Protein AF-A0A418WB69-F1 (afdb_monomer_lite)

InterPro domains:
  IPR002314 Aminoacyl-tRNA synthetase, class II (G/ P/ S/T) [PF00587] (220-395)
  IPR002317 Serine-tRNA ligase, type1 [MF_00176] (1-417)
  IPR002317 Serine-tRNA ligase, type1 [PR00981] (259-271)
  IPR002317 Serine-tRNA ligase, type1 [PR00981] (271-284)
  IPR002317 Serine-tRNA ligase, type1 [PR00981] (311-324)
  IPR002317 Serine-tRNA ligase, type1 [PR00981] (328-344)
  IPR002317 Serine-tRNA ligase, type1 [PR00981] (346-362)
  IPR002317 Serine-tRNA ligase, type1 [TIGR00414] (1-412)
  IPR002828 Survival protein SurE-like phosphatase/nucleotidase [PF01975] (431-615)
  IPR002828 Survival protein SurE-like phosphatase/nucleotidase [TIGR00087] (430-668)
  IPR006195 Aminoacyl-tRNA synthetase, class II [PS50862] (168-405)
  IPR010978 Class I and II aminoacyl-tRNA synthetase, tRNA-binding arm [SSF46589] (1-112)
  IPR015866 Serine-tRNA synthetase, type1, N-terminal [PF02403] (1-107)
  IPR030048 Survival protein SurE [MF_00060] (429-685)
  IPR033729 Serine-tRNA ligase catalytic core domain [cd00770] (118-412)
  IPR036523 SurE-like phosphatase/nucleotidase superfamily [G3DSA:3.40.1210.10] (430-685)
  IPR036523 SurE-like phosphatase/nucleotidase superfamily [SSF64167] (429-681)
  IPR042103 Serine-tRNA synthetase, type1, N-terminal domain superfamily [G3DSA:1.10.287.40] (1-104)
  IPR045864 Cla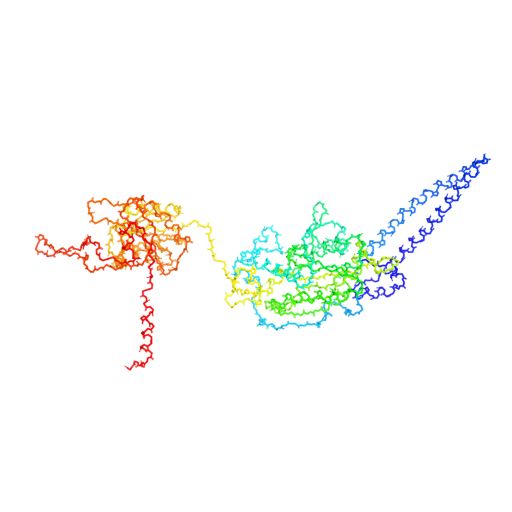ss II Aminoacyl-tRNA synthetase/Biotinyl protein ligase (BPL) and lipoyl protein ligase (LPL) [G3DSA:3.30.930.10] (105-429)
  IPR045864 Class II Aminoacyl-tRNA synthetase/Biotinyl protein ligase (BPL) and lipoyl protein ligase (LPL) [SSF55681] (115-414)

Sequence (686 aa):
MHDLKLIRDDPAAFDARLERRGFAPSADGVIALDQQRRALQTRLQEMQARRNDASREIGQVKSKGGDAATLMEEVAGLKGAIQAGEEEDRKLAGEIEALLATLPNLPDPAVPPGGEEANTEIRRWGTPTKTEGAAHYELGEGLGLMDFEAAARMSGARFVVLKGALARLERALGAFMLDLHTSEFGYTEVAPPVLVRDDAVYGTGQLPKFAEDLFRTTNGFWLVPTAEVPLTNLVREQILDEAQLPLRFTALTPCFRSEAGSAGRDTRGMIRQHQFSKVELVSIATPEQSAAEHERMTNCAEEVLKRLNLPYRVLLLAAGDMGFGATKTYDIEVWLPGQKTYREISSCSNCGDFQARRMQTRARLGNAKGTRPVHTLNGSGLAVGRTLVAVLENYARDDGTIEVPLVLRPYMGGLEVIAPMAETDDKPLRILVTNDDGIHAPGLKILTQIAKALSGDVWVVAPETEQSGASHSLTLTKPLRIRKVGPRRFAVEGTPTDCVMLALETIIKGRKPDLVLSGVNRGANMGEDVTYSGTIAAAMEGTFLGVPSIALSQSMGFDRSQPVQWPCAATHGPAVVRRLLETGWPDDVLINVNFPNCAPEAVSGIRVTHQGRRGAASLSIDERVDARGNAYYWLGYRRNPGPVEPDSDIEAVYAGAISVTALHMNLTHYDTQASLRHAFAQKPVT

Radius of gyration: 42.6 Å; chains: 1; bounding box: 120×57×127 Å

Organism: NCBI:txid2320859

pLDDT: mean 93.32, std 8.18, range [45.69, 98.94]

Structure (mmCIF, N/CA/C/O backbone):
data_AF-A0A418WB69-F1
#
_entry.id   AF-A0A418WB69-F1
#
loop_
_atom_site.group_PDB
_atom_site.id
_atom_site.type_symbol
_atom_site.label_atom_id
_atom_site.label_alt_id
_atom_site.label_comp_id
_atom_site.label_asym_id
_atom_site.label_entity_id
_atom_site.label_seq_id
_atom_site.pdbx_PDB_ins_code
_atom_site.Cartn_x
_atom_site.Cartn_y
_atom_site.Cartn_z
_atom_site.occupancy
_atom_site.B_iso_or_equiv
_atom_site.auth_seq_id
_atom_site.auth_comp_id
_atom_site.auth_asym_id
_atom_site.auth_atom_id
_atom_site.pdbx_PDB_model_num
ATOM 1 N N . MET A 1 1 ? -14.488 -1.652 25.297 1.00 89.56 1 MET A N 1
ATOM 2 C CA . MET A 1 1 ? -14.910 -1.046 26.570 1.00 89.56 1 MET A CA 1
ATOM 3 C C . MET A 1 1 ? -15.117 -2.155 27.576 1.00 89.56 1 MET A C 1
ATOM 5 O O . MET A 1 1 ? -15.516 -3.236 27.167 1.00 89.56 1 MET A O 1
ATOM 9 N N . HIS A 1 2 ? -14.837 -1.903 28.851 1.00 94.31 2 HIS A N 1
ATOM 10 C CA . HIS A 1 2 ? -14.935 -2.909 29.910 1.00 94.31 2 HIS A CA 1
ATOM 11 C C . HIS A 1 2 ? -16.361 -3.116 30.413 1.00 94.31 2 HIS A C 1
ATOM 13 O O . HIS A 1 2 ? -17.204 -2.226 30.326 1.00 94.31 2 HIS A O 1
ATOM 19 N N . ASP A 1 3 ? -16.622 -4.303 30.957 1.00 92.94 3 ASP A N 1
ATOM 20 C CA . ASP A 1 3 ? -17.840 -4.583 31.712 1.00 92.94 3 ASP A CA 1
ATOM 21 C C . ASP A 1 3 ? -17.745 -3.966 33.113 1.00 92.94 3 ASP A C 1
ATOM 23 O O . ASP A 1 3 ? -16.833 -4.298 33.871 1.00 92.94 3 ASP A O 1
ATOM 27 N N . LEU A 1 4 ? -18.708 -3.125 33.497 1.00 93.12 4 LEU A N 1
ATOM 28 C CA . LEU A 1 4 ? -18.773 -2.584 34.860 1.00 93.12 4 LEU A CA 1
ATOM 29 C C . LEU A 1 4 ? -18.858 -3.688 35.914 1.00 93.12 4 LEU A C 1
ATOM 31 O O . LEU A 1 4 ? -18.329 -3.534 37.011 1.00 93.12 4 LEU A O 1
ATOM 35 N N . LYS A 1 5 ? -19.506 -4.816 35.600 1.00 92.81 5 LYS A N 1
ATOM 36 C CA . LYS A 1 5 ? -19.566 -5.947 36.525 1.00 92.81 5 LYS A CA 1
ATOM 37 C C . LYS A 1 5 ? -18.171 -6.508 36.808 1.00 92.81 5 LYS A C 1
ATOM 39 O O . LYS A 1 5 ? -17.871 -6.768 37.963 1.00 92.81 5 LYS A O 1
ATOM 44 N N . LEU A 1 6 ? -17.314 -6.613 35.792 1.00 92.94 6 LEU A N 1
ATOM 45 C CA . LEU A 1 6 ? -15.950 -7.122 35.951 1.00 92.94 6 LEU A CA 1
ATOM 46 C C . LEU A 1 6 ? -15.115 -6.237 36.887 1.00 92.94 6 LEU A C 1
ATOM 48 O O . LEU A 1 6 ? -14.380 -6.760 37.714 1.00 92.94 6 LEU A O 1
ATOM 52 N N . ILE A 1 7 ? -15.277 -4.914 36.800 1.00 95.31 7 ILE A N 1
ATOM 53 C CA . ILE A 1 7 ? -14.566 -3.959 37.666 1.00 95.31 7 ILE A CA 1
ATOM 54 C C . ILE A 1 7 ? -15.082 -4.037 39.111 1.00 95.31 7 ILE A C 1
ATOM 56 O O . ILE A 1 7 ? -14.307 -3.919 40.052 1.00 95.31 7 ILE A O 1
ATOM 60 N N . ARG A 1 8 ? -16.389 -4.251 39.306 1.00 94.25 8 ARG A N 1
ATOM 61 C CA . ARG A 1 8 ? -16.995 -4.342 40.645 1.00 94.25 8 ARG A CA 1
ATOM 62 C C . ARG A 1 8 ? -16.706 -5.653 41.358 1.00 94.25 8 ARG A C 1
ATOM 64 O O . ARG A 1 8 ? -16.551 -5.641 42.574 1.00 94.25 8 ARG A O 1
ATOM 71 N N . ASP A 1 9 ? -16.713 -6.757 40.619 1.00 94.56 9 ASP A N 1
ATOM 72 C CA . ASP A 1 9 ? -16.572 -8.091 41.197 1.00 94.56 9 ASP A CA 1
ATOM 73 C C . ASP A 1 9 ? -15.130 -8.330 41.690 1.00 94.56 9 ASP A C 1
ATOM 75 O O . ASP A 1 9 ? -14.954 -8.977 42.720 1.00 94.56 9 ASP A O 1
ATOM 79 N N . ASP A 1 10 ? -14.114 -7.782 41.004 1.00 95.44 10 ASP A N 1
ATOM 80 C CA . ASP A 1 10 ? -12.704 -7.865 41.422 1.00 95.44 10 ASP A CA 1
ATOM 81 C C . ASP A 1 10 ? -11.866 -6.643 40.957 1.00 95.44 10 ASP A C 1
ATOM 83 O O . ASP A 1 10 ? -11.134 -6.713 39.959 1.00 95.44 10 ASP A O 1
ATOM 87 N N . PRO A 1 11 ? -11.963 -5.494 41.657 1.00 95.94 11 PRO A N 1
ATOM 88 C CA . PRO A 1 11 ? -11.245 -4.272 41.283 1.00 95.94 11 PRO A CA 1
ATOM 89 C C . PRO A 1 11 ? -9.723 -4.416 41.354 1.00 95.94 11 PRO A C 1
ATOM 91 O O . PRO A 1 11 ? -9.014 -3.885 40.501 1.00 95.94 11 PRO A O 1
ATOM 94 N N . ALA A 1 12 ? -9.213 -5.181 42.324 1.00 96.31 12 ALA A N 1
ATOM 95 C CA . ALA A 1 12 ? -7.778 -5.392 42.487 1.00 96.31 12 ALA A CA 1
ATOM 96 C C . ALA A 1 12 ? -7.187 -6.172 41.303 1.00 96.31 12 ALA A C 1
ATOM 98 O O . ALA A 1 12 ? -6.132 -5.806 40.782 1.00 96.31 12 ALA A O 1
ATOM 99 N N . ALA A 1 13 ? -7.877 -7.216 40.826 1.00 95.31 13 ALA A N 1
ATOM 100 C CA . ALA A 1 13 ? -7.441 -7.949 39.640 1.00 95.31 13 ALA A CA 1
ATOM 101 C C . ALA A 1 13 ? -7.545 -7.114 38.353 1.00 95.31 13 ALA A C 1
ATOM 103 O O . ALA A 1 13 ? -6.721 -7.284 37.446 1.00 95.31 13 ALA A O 1
ATOM 104 N N . PHE A 1 14 ? -8.537 -6.221 38.257 1.00 96.56 14 PHE A N 1
ATOM 105 C CA . PHE A 1 14 ? -8.651 -5.279 37.142 1.00 96.56 14 PHE A CA 1
ATOM 106 C C . PHE A 1 14 ? -7.437 -4.346 37.080 1.00 96.56 14 PHE A C 1
ATOM 108 O O . PHE A 1 14 ? -6.758 -4.301 36.050 1.00 96.56 14 PHE A O 1
ATOM 115 N N . ASP A 1 15 ? -7.122 -3.671 38.187 1.00 96.94 15 ASP A N 1
ATOM 116 C CA . ASP A 1 15 ? -6.010 -2.721 38.249 1.00 96.94 15 ASP A CA 1
ATOM 117 C C . ASP A 1 15 ? -4.656 -3.415 38.041 1.00 96.94 15 ASP A C 1
ATOM 119 O O . ASP A 1 15 ? -3.856 -2.950 37.233 1.00 96.94 15 ASP A O 1
ATOM 123 N N . ALA A 1 16 ? -4.433 -4.601 38.619 1.00 95.38 16 ALA A N 1
ATOM 124 C CA . ALA A 1 16 ? -3.197 -5.360 38.400 1.00 95.38 16 ALA A CA 1
ATOM 125 C C . ALA A 1 16 ? -2.965 -5.732 36.918 1.00 95.38 16 ALA A C 1
ATOM 127 O O . ALA A 1 16 ? -1.832 -5.771 36.431 1.00 95.38 16 ALA A O 1
ATOM 128 N N . ARG A 1 17 ? -4.033 -6.016 36.158 1.00 95.25 17 ARG A N 1
ATOM 129 C CA . ARG A 1 17 ? -3.932 -6.275 34.708 1.00 95.25 17 ARG A CA 1
ATOM 130 C C . ARG A 1 17 ? -3.741 -4.994 33.902 1.00 95.25 17 ARG A C 1
ATOM 132 O O . ARG A 1 17 ? -3.085 -5.039 32.862 1.00 95.25 17 ARG A O 1
ATOM 139 N N . LEU A 1 18 ? -4.299 -3.881 34.364 1.00 95.06 18 LEU A N 1
ATOM 140 C CA . LEU A 1 18 ? -4.140 -2.568 33.752 1.00 95.06 18 LEU A CA 1
ATOM 141 C C . LEU A 1 18 ? -2.702 -2.042 33.922 1.00 95.06 18 LEU A C 1
ATOM 143 O O . LEU A 1 18 ? -2.096 -1.576 32.956 1.00 95.06 18 LEU A O 1
ATOM 147 N N . GLU A 1 19 ? -2.108 -2.239 35.098 1.00 95.62 19 GLU A N 1
ATOM 148 C CA . GLU A 1 19 ? -0.710 -1.904 35.396 1.00 95.62 19 GLU A CA 1
ATOM 149 C C . GLU A 1 19 ? 0.282 -2.648 34.497 1.00 95.62 19 GLU A C 1
ATOM 151 O O . GLU A 1 19 ? 1.280 -2.068 34.070 1.00 95.62 19 GLU A O 1
ATOM 156 N N . ARG A 1 20 ? -0.014 -3.895 34.100 1.00 95.19 20 ARG A N 1
ATOM 157 C CA . ARG A 1 20 ? 0.808 -4.631 33.117 1.00 95.19 20 ARG A CA 1
ATOM 158 C C . ARG A 1 20 ? 0.903 -3.921 31.764 1.00 95.19 20 ARG A C 1
ATOM 160 O O . ARG A 1 20 ? 1.879 -4.132 31.054 1.00 95.19 20 ARG A O 1
ATOM 167 N N . ARG A 1 21 ? -0.088 -3.095 31.403 1.00 94.19 21 ARG A N 1
ATOM 168 C CA . ARG A 1 21 ? -0.085 -2.253 30.189 1.00 94.19 21 ARG A CA 1
ATOM 169 C C . ARG A 1 21 ? 0.622 -0.905 30.416 1.00 94.19 21 ARG A C 1
ATOM 171 O O . ARG A 1 21 ? 0.658 -0.094 29.498 1.00 94.19 21 ARG A O 1
ATOM 178 N N . GLY A 1 22 ? 1.118 -0.632 31.626 1.00 92.25 22 GLY A N 1
ATOM 179 C CA . GLY A 1 22 ? 1.715 0.648 32.021 1.00 92.25 22 GLY A CA 1
ATOM 180 C C . GLY A 1 22 ? 0.705 1.732 32.416 1.00 92.25 22 GLY A C 1
ATOM 181 O O . GLY A 1 22 ? 1.043 2.913 32.395 1.00 92.25 22 GLY A O 1
ATOM 182 N N . PHE A 1 23 ? -0.538 1.363 32.741 1.00 92.62 23 PHE A N 1
ATOM 183 C CA . PHE A 1 23 ? -1.595 2.310 33.113 1.00 92.62 23 PHE A CA 1
ATOM 184 C C . PHE A 1 23 ? -1.813 2.328 34.626 1.00 92.62 23 PHE A C 1
ATOM 186 O O . PHE A 1 23 ? -1.721 1.296 35.283 1.00 92.62 23 PHE A O 1
ATOM 193 N N . ALA A 1 24 ? -2.124 3.506 35.167 1.00 93.81 24 ALA A N 1
ATOM 194 C CA . ALA A 1 24 ? -2.416 3.663 36.587 1.00 93.81 24 ALA A CA 1
ATOM 195 C C . ALA A 1 24 ? -3.741 2.972 36.980 1.00 93.81 24 ALA A C 1
ATOM 197 O O . ALA A 1 24 ? -4.675 2.949 36.165 1.00 93.81 24 ALA A O 1
ATOM 198 N N . PRO A 1 25 ? -3.854 2.484 38.232 1.00 94.69 25 PRO A N 1
ATOM 199 C CA . PRO A 1 25 ? -5.109 2.004 38.803 1.00 94.69 25 PRO A CA 1
ATOM 200 C C . PRO A 1 25 ? -6.263 2.975 38.561 1.00 94.69 25 PRO A C 1
ATOM 202 O O . PRO A 1 25 ? -6.114 4.189 38.709 1.00 94.69 25 PRO A O 1
ATOM 205 N N . SER A 1 26 ? -7.409 2.443 38.147 1.00 94.75 26 SER A N 1
ATOM 206 C CA . SER A 1 26 ? -8.579 3.235 37.747 1.00 94.75 26 SER A CA 1
ATOM 207 C C . SER A 1 26 ? -9.900 2.678 38.285 1.00 94.75 26 SER A C 1
ATOM 209 O O . SER A 1 26 ? -10.934 3.337 38.133 1.00 94.75 26 SER A O 1
ATOM 211 N N . ALA A 1 27 ? -9.902 1.497 38.916 1.00 95.50 27 ALA A N 1
ATOM 212 C CA . ALA A 1 27 ? -11.125 0.853 39.386 1.00 95.50 27 ALA A CA 1
ATOM 213 C C . ALA A 1 27 ? -11.899 1.715 40.397 1.00 95.50 27 ALA A C 1
ATOM 215 O O . ALA A 1 27 ? -13.109 1.888 40.241 1.00 95.50 27 ALA A O 1
ATOM 216 N N . ASP A 1 28 ? -11.216 2.315 41.377 1.00 95.25 28 ASP A N 1
ATOM 217 C CA . ASP A 1 28 ? -11.847 3.122 42.434 1.00 95.25 28 ASP A CA 1
ATOM 218 C C . ASP A 1 28 ? -12.662 4.296 41.877 1.00 95.25 28 ASP A C 1
ATOM 220 O O . ASP A 1 28 ? -13.797 4.528 42.297 1.00 95.25 28 ASP A O 1
ATOM 224 N N . GLY A 1 29 ? -12.114 5.010 40.886 1.00 94.00 29 GLY A N 1
ATOM 225 C CA . GLY A 1 29 ? -12.799 6.130 40.239 1.00 94.00 29 GLY A CA 1
ATOM 226 C C . GLY A 1 29 ? -14.066 5.689 39.502 1.00 94.00 29 GLY A C 1
ATOM 227 O O . GLY A 1 29 ? -15.120 6.313 39.642 1.00 94.00 29 GLY A O 1
ATOM 228 N N . VAL A 1 30 ? -13.992 4.570 38.773 1.00 95.44 30 VAL A N 1
ATOM 229 C CA . VAL A 1 30 ? -15.151 3.980 38.081 1.00 95.44 30 VAL A CA 1
ATOM 230 C C . VAL A 1 30 ? -16.210 3.520 39.087 1.00 95.44 30 VAL A C 1
ATOM 232 O O . VAL A 1 30 ? -17.401 3.776 38.902 1.00 95.44 30 VAL A O 1
ATOM 235 N N . ILE A 1 31 ? -15.790 2.857 40.167 1.00 96.00 31 ILE A N 1
ATOM 236 C CA . ILE A 1 31 ? -16.683 2.333 41.205 1.00 96.00 31 ILE A CA 1
ATOM 237 C C . ILE A 1 31 ? -17.386 3.467 41.947 1.00 96.00 31 ILE A C 1
ATOM 239 O O . ILE A 1 31 ? -18.584 3.355 42.206 1.00 96.00 31 ILE A O 1
ATOM 243 N N . ALA A 1 32 ? -16.687 4.558 42.264 1.00 96.19 32 ALA A N 1
ATOM 244 C CA . ALA A 1 32 ? -17.283 5.712 42.928 1.00 96.19 32 ALA A CA 1
ATOM 245 C C . ALA A 1 32 ? -18.429 6.313 42.095 1.00 96.19 32 ALA A C 1
ATOM 247 O O . ALA A 1 32 ? -19.519 6.545 42.626 1.00 96.19 32 ALA A O 1
ATOM 248 N N . LEU A 1 33 ? -18.224 6.493 40.786 1.00 96.44 33 LEU A N 1
ATOM 249 C CA . LEU A 1 33 ? -19.267 6.976 39.876 1.00 96.44 33 LEU A CA 1
ATOM 250 C C . LEU A 1 33 ? -20.428 5.973 39.746 1.00 96.44 33 LEU A C 1
ATOM 252 O O . LEU A 1 33 ? -21.594 6.364 39.832 1.00 96.44 33 LEU A O 1
ATOM 256 N N . ASP A 1 34 ? -20.144 4.672 39.612 1.00 95.69 34 ASP A N 1
ATOM 257 C CA . ASP A 1 34 ? -21.180 3.625 39.571 1.00 95.69 34 ASP A CA 1
ATOM 258 C C . ASP A 1 34 ? -22.011 3.577 40.866 1.00 95.69 34 ASP A C 1
ATOM 260 O O . ASP A 1 34 ? -23.232 3.412 40.817 1.00 95.69 34 ASP A O 1
ATOM 264 N N . GLN A 1 35 ? -21.382 3.750 42.031 1.00 96.00 35 GLN A N 1
ATOM 265 C CA . GLN A 1 35 ? -22.070 3.809 43.323 1.00 96.00 35 GLN A CA 1
ATOM 266 C C . GLN A 1 35 ? -22.989 5.030 43.418 1.00 96.00 35 GLN A C 1
ATOM 268 O O . GLN A 1 35 ? -24.147 4.887 43.821 1.00 96.00 35 GLN A O 1
ATOM 273 N N . GLN A 1 36 ? -22.507 6.211 43.015 1.00 96.38 36 GLN A N 1
ATOM 274 C CA . GLN A 1 36 ? -23.321 7.430 42.969 1.00 96.38 36 GLN A CA 1
ATOM 275 C C . GLN A 1 36 ? -24.536 7.243 42.060 1.00 96.38 36 GLN A C 1
ATOM 277 O O . GLN A 1 36 ? -25.666 7.525 42.470 1.00 96.38 36 GLN A O 1
ATOM 282 N N . ARG A 1 37 ? -24.316 6.687 40.864 1.00 96.81 37 ARG A N 1
ATOM 283 C CA . ARG A 1 37 ? -25.374 6.422 39.891 1.00 96.81 37 ARG A CA 1
ATOM 284 C C . ARG A 1 37 ? -26.403 5.429 40.422 1.00 96.81 37 ARG A C 1
ATOM 286 O O . ARG A 1 37 ? -27.595 5.711 40.382 1.00 96.81 37 ARG A O 1
ATOM 293 N N . ARG A 1 38 ? -25.978 4.297 40.991 1.00 95.81 38 ARG A N 1
ATOM 294 C CA . ARG A 1 38 ? -26.906 3.317 41.585 1.00 95.81 38 ARG A CA 1
ATOM 295 C C . ARG A 1 38 ? -27.711 3.906 42.739 1.00 95.81 38 ARG A C 1
ATOM 297 O O . ARG A 1 38 ? -28.915 3.688 42.808 1.00 95.81 38 ARG A O 1
ATOM 304 N N . ALA A 1 39 ? -27.079 4.688 43.615 1.00 96.56 39 ALA A N 1
ATOM 305 C CA . ALA A 1 39 ? -27.777 5.358 44.710 1.00 96.56 39 ALA A CA 1
ATOM 306 C C . ALA A 1 39 ? -28.811 6.381 44.207 1.00 96.56 39 ALA A C 1
ATOM 308 O O . ALA A 1 39 ? -29.845 6.578 44.848 1.00 96.56 39 ALA A O 1
ATOM 309 N N . LEU A 1 40 ? -28.540 7.052 43.084 1.00 97.00 40 LEU A N 1
ATOM 310 C CA . LEU A 1 40 ? -29.493 7.937 42.416 1.00 97.00 40 LEU A CA 1
ATOM 311 C C . LEU A 1 40 ? -30.642 7.149 41.773 1.00 97.00 40 LEU A C 1
ATOM 313 O O . LEU A 1 40 ? -31.798 7.528 41.939 1.00 97.00 40 LEU A O 1
ATOM 317 N N . GLN A 1 41 ? -30.351 6.030 41.108 1.00 96.81 41 GLN A N 1
ATOM 318 C CA . GLN A 1 41 ? -31.363 5.155 40.508 1.00 96.81 41 GLN A CA 1
ATOM 319 C C . GLN A 1 41 ? -32.329 4.583 41.549 1.00 96.81 41 GLN A C 1
ATOM 321 O O . GLN A 1 41 ? -33.536 4.581 41.312 1.00 96.81 41 GLN A O 1
ATOM 326 N N . THR A 1 42 ? -31.835 4.171 42.720 1.00 97.25 42 THR A N 1
ATOM 327 C CA . THR A 1 42 ? -32.695 3.749 43.838 1.00 97.25 42 THR A CA 1
ATOM 328 C C . THR A 1 42 ? -33.616 4.886 44.283 1.00 97.25 42 THR A C 1
ATOM 330 O O . THR A 1 42 ? -34.827 4.698 44.360 1.00 97.25 42 THR A O 1
ATOM 333 N N . ARG A 1 43 ? -33.074 6.097 44.480 1.00 95.62 43 ARG A N 1
ATOM 334 C CA . ARG A 1 43 ? -33.869 7.285 44.841 1.00 95.62 43 ARG A CA 1
ATOM 335 C C . ARG A 1 43 ? -34.912 7.636 43.776 1.00 95.62 43 ARG A C 1
ATOM 337 O O . ARG A 1 43 ? -36.037 7.991 44.113 1.00 95.62 43 ARG A O 1
ATOM 344 N N . LEU A 1 44 ? -34.572 7.520 42.492 1.00 96.81 44 LEU A N 1
ATOM 345 C CA . LEU A 1 44 ? -35.512 7.717 41.385 1.00 96.81 44 LEU A CA 1
ATOM 346 C C . LEU A 1 44 ? -36.659 6.705 41.427 1.00 96.81 44 LEU A C 1
ATOM 348 O O . LEU A 1 44 ? -37.814 7.102 41.279 1.00 96.81 44 LEU A O 1
ATOM 352 N N . GLN A 1 45 ? -36.365 5.426 41.674 1.00 96.00 45 GLN A N 1
ATOM 353 C CA . GLN A 1 45 ? -37.388 4.386 41.816 1.00 96.00 45 GLN A CA 1
ATOM 354 C C . GLN A 1 45 ? -38.312 4.658 43.011 1.00 96.00 45 GLN A C 1
ATOM 356 O O . GLN A 1 45 ? -39.531 4.557 42.873 1.00 96.00 45 GLN A O 1
ATOM 361 N N . GLU A 1 46 ? -37.759 5.067 44.156 1.00 96.19 46 GLU A N 1
ATOM 362 C CA . GLU A 1 46 ? -38.530 5.457 45.345 1.00 96.19 46 GLU A CA 1
ATOM 363 C C . GLU A 1 46 ? -39.438 6.666 45.066 1.00 96.19 46 GLU A C 1
ATOM 365 O O . GLU A 1 46 ? -40.632 6.632 45.370 1.00 96.19 46 GLU A O 1
ATOM 370 N N . MET A 1 47 ? -38.913 7.712 44.416 1.00 95.94 47 MET A N 1
ATOM 371 C CA . MET A 1 47 ? -39.695 8.891 44.029 1.00 95.94 47 MET A CA 1
ATOM 372 C C . MET A 1 47 ? -40.795 8.549 43.016 1.00 95.94 47 MET A C 1
ATOM 374 O O . MET A 1 47 ? -41.915 9.049 43.129 1.00 95.94 47 MET A O 1
ATOM 378 N N . GLN A 1 48 ? -40.514 7.683 42.037 1.00 95.19 48 GLN A N 1
ATOM 379 C CA . GLN A 1 48 ? -41.504 7.213 41.064 1.00 95.19 48 GLN A CA 1
ATOM 380 C C . GLN A 1 48 ? -42.612 6.399 41.740 1.00 95.19 48 GLN A C 1
ATOM 382 O O . GLN A 1 48 ? -43.790 6.608 41.431 1.00 95.19 48 GLN A O 1
ATOM 387 N N . ALA A 1 49 ? -42.257 5.517 42.678 1.00 96.06 49 ALA A N 1
ATOM 388 C CA . ALA A 1 49 ? -43.216 4.768 43.481 1.00 96.06 49 ALA A CA 1
ATOM 389 C C . ALA A 1 49 ? -44.100 5.719 44.303 1.00 96.06 49 ALA A C 1
ATOM 391 O O . ALA A 1 49 ? -45.323 5.682 44.160 1.00 96.06 49 ALA A O 1
ATOM 392 N N . ARG A 1 50 ? -43.503 6.662 45.049 1.00 95.56 50 ARG A N 1
ATOM 393 C CA . ARG A 1 50 ? -44.256 7.638 45.853 1.00 95.56 50 ARG A CA 1
ATOM 394 C C . ARG A 1 50 ? -45.161 8.522 45.001 1.00 95.56 50 ARG A C 1
ATOM 396 O O . ARG A 1 50 ? -46.310 8.747 45.367 1.00 95.56 50 ARG A O 1
ATOM 403 N N . ARG A 1 51 ? -44.694 8.979 43.836 1.00 95.44 51 ARG A N 1
ATOM 404 C CA . ARG A 1 51 ? -45.510 9.757 42.891 1.00 95.44 51 ARG A CA 1
ATOM 405 C C . ARG A 1 51 ? -46.737 8.964 42.440 1.00 95.44 51 ARG A C 1
ATOM 407 O O . ARG A 1 51 ? -47.830 9.526 42.364 1.00 95.44 51 ARG A O 1
ATOM 414 N N . ASN A 1 52 ? -46.569 7.680 42.120 1.00 94.25 52 ASN A N 1
ATOM 415 C CA . ASN A 1 52 ? -47.674 6.814 41.704 1.00 94.25 52 ASN A CA 1
ATOM 416 C C . ASN A 1 52 ? -48.670 6.581 42.855 1.00 94.25 52 ASN A C 1
ATOM 418 O O . ASN A 1 52 ? -49.878 6.568 42.621 1.00 94.25 52 ASN A O 1
ATOM 422 N N . ASP A 1 53 ? -48.184 6.444 44.088 1.00 94.62 53 ASP A N 1
ATOM 423 C CA . ASP A 1 53 ? -49.011 6.296 45.292 1.00 94.62 53 ASP A CA 1
ATOM 424 C C . ASP A 1 53 ? -49.810 7.567 45.589 1.00 94.62 53 ASP A C 1
ATOM 426 O O . ASP A 1 53 ? -51.039 7.520 45.637 1.00 94.62 53 ASP A O 1
ATOM 430 N N . ALA A 1 54 ? -49.140 8.720 45.653 1.00 92.44 54 ALA A N 1
ATOM 431 C CA . ALA A 1 54 ? -49.774 10.020 45.858 1.00 92.44 54 ALA A CA 1
ATOM 432 C C . ALA A 1 54 ? -50.794 10.338 44.748 1.00 92.44 54 ALA A C 1
ATOM 434 O O . ALA A 1 54 ? -51.885 10.833 45.022 1.00 92.44 54 ALA A O 1
ATOM 435 N N . SER A 1 55 ? -50.511 9.966 43.493 1.00 92.38 55 SER A N 1
ATOM 436 C CA . SER A 1 55 ? -51.471 10.112 42.384 1.00 92.38 55 SER A CA 1
ATOM 437 C C . SER A 1 55 ? -52.737 9.269 42.582 1.00 92.38 55 SER A C 1
ATOM 439 O O . SER A 1 55 ? -53.839 9.722 42.262 1.00 92.38 55 SER A O 1
ATOM 441 N N . ARG A 1 56 ? -52.610 8.054 43.138 1.00 93.44 56 ARG A N 1
ATOM 442 C CA . ARG A 1 56 ? -53.762 7.212 43.501 1.00 93.44 56 ARG A CA 1
ATOM 443 C C . ARG A 1 56 ? -54.547 7.809 44.671 1.00 93.44 56 ARG A C 1
ATOM 445 O O . ARG A 1 56 ? -55.776 7.838 44.609 1.00 93.44 56 ARG A O 1
ATOM 452 N N . GLU A 1 57 ? -53.861 8.318 45.694 1.00 93.12 57 GLU A N 1
ATOM 453 C CA . GLU A 1 57 ? -54.473 8.993 46.847 1.00 93.12 57 GLU A CA 1
ATOM 454 C C . GLU A 1 57 ? -55.273 10.237 46.419 1.00 93.12 57 GLU A C 1
ATOM 456 O O . GLU A 1 57 ? -56.417 10.396 46.843 1.00 93.12 57 GLU A O 1
ATOM 461 N N . ILE A 1 58 ? -54.747 11.062 45.500 1.00 91.25 58 ILE A N 1
ATOM 462 C CA . ILE A 1 58 ? -55.467 12.220 44.929 1.00 91.25 58 ILE A CA 1
ATOM 463 C C . ILE A 1 58 ? -56.795 11.785 44.307 1.00 91.25 58 ILE A C 1
ATOM 465 O O . ILE A 1 58 ? -57.830 12.400 44.573 1.00 91.25 58 ILE A O 1
ATOM 469 N N . GLY A 1 59 ? -56.784 10.720 43.496 1.00 89.69 59 GLY A N 1
ATOM 470 C CA . GLY A 1 59 ? -57.995 10.180 42.875 1.00 89.69 59 GLY A CA 1
ATOM 471 C C . GLY A 1 59 ? -59.037 9.753 43.913 1.00 89.69 59 GLY A C 1
ATOM 472 O O . GLY A 1 59 ? -60.219 10.073 43.779 1.00 89.69 59 GLY A O 1
ATOM 473 N N . GLN A 1 60 ? -58.595 9.104 44.995 1.00 91.44 60 GLN A N 1
ATOM 474 C CA . GLN A 1 60 ? -59.468 8.699 46.098 1.00 91.44 60 GLN A CA 1
ATOM 475 C C . GLN A 1 60 ? -60.040 9.902 46.862 1.00 91.44 60 GLN A C 1
ATOM 477 O O . GLN A 1 60 ? -61.247 9.938 47.109 1.00 91.44 60 GLN A O 1
ATOM 482 N N . VAL A 1 61 ? -59.221 10.901 47.203 1.00 89.81 61 VAL A N 1
ATOM 483 C CA . VAL A 1 61 ? -59.653 12.106 47.937 1.00 89.81 61 VAL A CA 1
ATOM 484 C C . VAL A 1 61 ? -60.643 12.930 47.112 1.00 89.81 61 VAL A C 1
ATOM 486 O O . VAL A 1 61 ? -61.721 13.271 47.603 1.00 89.81 61 VAL A O 1
ATOM 489 N N . LYS A 1 62 ? -60.337 13.170 45.830 1.00 87.06 62 LYS A N 1
ATOM 490 C CA . LYS A 1 62 ? -61.220 13.894 44.901 1.00 87.06 62 LYS A CA 1
ATOM 491 C C . LYS A 1 62 ? -62.552 13.169 44.692 1.00 87.06 62 LYS A C 1
ATOM 493 O O . LYS A 1 62 ? -63.588 13.826 44.658 1.00 87.06 62 LYS A O 1
ATOM 498 N N . SER A 1 63 ? -62.556 11.831 44.618 1.00 88.06 63 SER A N 1
ATOM 499 C CA . SER A 1 63 ? -63.794 11.040 44.470 1.00 88.06 63 SER A CA 1
ATOM 500 C C . SER A 1 63 ? -64.746 11.149 45.668 1.00 88.06 63 SER A C 1
ATOM 502 O O . SER A 1 63 ? -65.952 10.983 45.515 1.00 88.06 63 SER A O 1
ATOM 504 N N . LYS A 1 64 ? -64.211 11.470 46.854 1.00 89.94 64 LYS A N 1
ATOM 505 C CA . LYS A 1 64 ? -64.971 11.688 48.093 1.00 89.94 64 LYS A CA 1
ATOM 506 C C . LYS A 1 64 ? -65.308 13.168 48.340 1.00 89.94 64 LYS A C 1
ATOM 508 O O . LYS A 1 64 ? -65.821 13.493 49.404 1.00 89.94 64 LYS A O 1
ATOM 513 N N . GLY A 1 65 ? -65.011 14.060 47.388 1.00 85.44 65 GLY A N 1
ATOM 514 C CA . GLY A 1 65 ? -65.267 15.501 47.496 1.00 85.44 65 GLY A CA 1
ATOM 515 C C . GLY A 1 65 ? -64.302 16.269 48.410 1.00 85.44 65 GLY A C 1
ATOM 516 O O . GLY A 1 65 ? -64.604 17.401 48.778 1.00 85.44 65 GLY A O 1
ATOM 517 N N . GLY A 1 66 ? -63.166 15.674 48.795 1.00 87.06 66 GLY A N 1
ATOM 518 C CA . GLY A 1 66 ? -62.163 16.309 49.657 1.00 87.06 66 GLY A CA 1
ATOM 519 C C . GLY A 1 66 ? -61.171 17.206 48.906 1.00 87.06 66 GLY A C 1
ATOM 520 O O . GLY A 1 66 ? -61.031 17.123 47.681 1.00 87.06 66 GLY A O 1
ATOM 521 N N . ASP A 1 67 ? -60.445 18.041 49.654 1.00 90.81 67 ASP A N 1
ATOM 522 C CA . ASP A 1 67 ? -59.327 18.833 49.134 1.00 90.81 67 ASP A CA 1
ATOM 523 C C . ASP A 1 67 ? -58.042 17.990 49.066 1.00 90.81 67 ASP A C 1
ATOM 525 O O . ASP A 1 67 ? -57.660 17.334 50.032 1.00 90.81 67 ASP A O 1
ATOM 529 N N . ALA A 1 68 ? -57.384 18.009 47.907 1.00 89.12 68 ALA A N 1
ATOM 530 C CA . ALA A 1 68 ? -56.154 17.269 47.631 1.00 89.12 68 ALA A CA 1
ATOM 531 C C . ALA A 1 68 ? -54.976 18.199 47.287 1.00 89.12 68 ALA A C 1
ATOM 533 O O . ALA A 1 68 ? -53.993 17.729 46.717 1.00 89.12 68 ALA A O 1
ATOM 534 N N . ALA A 1 69 ? -55.068 19.502 47.588 1.00 90.50 69 ALA A N 1
ATOM 535 C CA . ALA A 1 69 ? -54.059 20.500 47.227 1.00 90.50 69 ALA A CA 1
ATOM 536 C C . ALA A 1 69 ? -52.630 20.097 47.639 1.00 90.50 69 ALA A C 1
ATOM 538 O O . ALA A 1 69 ? -51.734 20.118 46.799 1.00 90.50 69 ALA A O 1
ATOM 539 N N . THR A 1 70 ? -52.432 19.627 48.876 1.00 89.94 70 THR A N 1
ATOM 540 C CA . THR A 1 70 ? -51.117 19.186 49.381 1.00 89.94 70 THR A CA 1
ATOM 541 C C . THR A 1 70 ? -50.553 17.993 48.607 1.00 89.94 70 THR A C 1
ATOM 543 O O . THR A 1 70 ? -49.378 17.986 48.257 1.00 89.94 70 THR A O 1
ATOM 546 N N . LEU A 1 71 ? -51.387 16.998 48.282 1.00 89.12 71 LEU A N 1
ATOM 547 C CA . LEU A 1 71 ? -50.956 15.840 47.491 1.00 89.12 71 LEU A CA 1
ATOM 548 C C . LEU A 1 71 ? -50.637 16.241 46.042 1.00 89.12 71 LEU A C 1
ATOM 550 O O . LEU A 1 71 ? -49.707 15.712 45.438 1.00 89.12 71 LEU A O 1
ATOM 554 N N . MET A 1 72 ? -51.393 17.184 45.472 1.00 89.25 72 MET A N 1
ATOM 555 C CA . MET A 1 72 ? -51.126 17.718 44.133 1.00 89.25 72 MET A CA 1
ATOM 556 C C . MET A 1 72 ? -49.803 18.498 44.088 1.00 89.25 72 MET A C 1
ATOM 558 O O . MET A 1 72 ? -49.056 18.360 43.119 1.00 89.25 72 MET A O 1
ATOM 562 N N . GLU A 1 73 ? -49.492 19.269 45.132 1.00 93.19 73 GLU A N 1
ATOM 563 C CA . GLU A 1 73 ? -48.207 19.960 45.295 1.00 93.19 73 GLU A CA 1
ATOM 564 C C . GLU A 1 73 ? -47.047 18.967 45.470 1.00 93.19 73 GLU A C 1
ATOM 566 O O . GLU A 1 73 ? -46.026 19.095 44.792 1.00 93.19 73 GLU A O 1
ATOM 571 N N . GLU A 1 74 ? -47.228 17.916 46.279 1.00 92.69 74 GLU A N 1
ATOM 572 C CA . GLU A 1 74 ? -46.250 16.832 46.436 1.00 92.69 74 GLU A CA 1
ATOM 573 C C . GLU A 1 74 ? -45.951 16.145 45.093 1.00 92.69 74 GLU A C 1
ATOM 575 O O . GLU A 1 74 ? -44.789 15.985 44.717 1.00 92.69 74 GLU A O 1
ATOM 580 N N . VAL A 1 75 ? -46.984 15.786 44.322 1.00 93.31 75 VAL A N 1
ATOM 581 C CA . VAL A 1 75 ? -46.817 15.176 42.993 1.00 93.31 75 VAL A CA 1
ATOM 582 C C . VAL A 1 75 ? -46.095 16.119 42.027 1.00 93.31 75 VAL A C 1
ATOM 584 O O . VAL A 1 75 ? -45.249 15.662 41.252 1.00 93.31 75 VAL A O 1
ATOM 587 N N . ALA A 1 76 ? -46.389 17.422 42.063 1.00 92.38 76 ALA A N 1
ATOM 588 C CA . ALA A 1 76 ? -45.694 18.412 41.242 1.00 92.38 76 ALA A CA 1
ATOM 589 C C . ALA A 1 76 ? -44.205 18.528 41.622 1.00 92.38 76 ALA A C 1
ATOM 591 O O . ALA A 1 76 ? -43.349 18.507 40.733 1.00 92.38 76 ALA A O 1
ATOM 592 N N . GLY A 1 77 ? -43.890 18.564 42.921 1.00 94.38 77 GLY A N 1
ATOM 593 C CA . GLY A 1 77 ? -42.517 18.561 43.433 1.00 94.38 77 GLY A CA 1
ATOM 594 C C . GLY A 1 77 ? -41.750 17.292 43.050 1.00 94.38 77 GLY A C 1
ATOM 595 O O . GLY A 1 77 ? -40.643 17.375 42.515 1.00 94.38 77 GLY A O 1
ATOM 596 N N . LEU A 1 78 ? -42.368 16.117 43.219 1.00 94.56 78 LEU A N 1
ATOM 597 C CA . LEU A 1 78 ? -41.797 14.827 42.815 1.00 94.56 78 LEU A CA 1
ATOM 598 C C . LEU A 1 78 ? -41.545 14.761 41.308 1.00 94.56 78 LEU A C 1
ATOM 600 O O . LEU A 1 78 ? -40.523 14.230 40.887 1.00 94.56 78 LEU A O 1
ATOM 604 N N . LYS A 1 79 ? -42.431 15.323 40.478 1.00 93.62 79 LYS A N 1
ATOM 605 C CA . LYS A 1 79 ? -42.221 15.383 39.025 1.00 93.62 79 LYS A CA 1
ATOM 606 C C . LYS A 1 79 ? -40.964 16.186 38.670 1.00 93.62 79 LYS A C 1
ATOM 608 O O . LYS A 1 79 ? -40.180 15.724 37.845 1.00 93.62 79 LYS A O 1
ATOM 613 N N . GLY A 1 80 ? -40.761 17.343 39.306 1.00 94.00 80 GLY A N 1
ATOM 614 C CA . GLY A 1 80 ? -39.554 18.156 39.120 1.00 94.00 80 GLY A CA 1
ATOM 615 C C . GLY A 1 80 ? -38.283 17.445 39.595 1.00 94.00 80 GLY A C 1
ATOM 616 O O . GLY A 1 80 ? -37.291 17.410 38.869 1.00 94.00 80 GLY A O 1
ATOM 617 N N . ALA A 1 81 ? -38.328 16.815 40.772 1.00 94.75 81 ALA A N 1
ATOM 618 C CA . ALA A 1 81 ? -37.199 16.069 41.331 1.00 94.75 81 ALA A CA 1
ATOM 619 C C . ALA A 1 81 ? -36.826 14.831 40.495 1.00 94.75 81 ALA A C 1
ATOM 621 O O . ALA A 1 81 ? -35.642 14.570 40.287 1.00 94.75 81 ALA A O 1
ATOM 622 N N . ILE A 1 82 ? -37.817 14.099 39.970 1.00 96.19 82 ILE A N 1
ATOM 623 C CA . ILE A 1 82 ? -37.595 12.966 39.060 1.00 96.19 82 ILE A CA 1
ATOM 624 C C . ILE A 1 82 ? -36.917 13.444 37.776 1.00 96.19 82 ILE A C 1
ATOM 626 O O . ILE A 1 82 ? -35.910 12.866 37.388 1.00 96.19 82 ILE A O 1
ATOM 630 N N . GLN A 1 83 ? -37.408 14.520 37.153 1.00 96.38 83 GLN A N 1
ATOM 631 C CA . GLN A 1 83 ? -36.812 15.045 35.921 1.00 96.38 83 GLN A CA 1
ATOM 632 C C . GLN A 1 83 ? -35.354 15.489 36.131 1.00 96.38 83 GLN A C 1
ATOM 634 O O . GLN A 1 83 ? -34.495 15.189 35.306 1.00 96.38 83 GLN A O 1
ATOM 639 N N . ALA A 1 84 ? -35.058 16.166 37.245 1.00 95.88 84 ALA A N 1
ATOM 640 C CA . ALA A 1 84 ? -33.689 16.547 37.594 1.00 95.88 84 ALA A CA 1
ATOM 641 C C . ALA A 1 84 ? -32.796 15.322 37.866 1.00 95.88 84 ALA A C 1
ATOM 643 O O . ALA A 1 84 ? -31.651 15.281 37.422 1.00 95.88 84 ALA A O 1
ATOM 644 N N . GLY A 1 85 ? -33.318 14.307 38.560 1.00 96.94 85 GLY A N 1
ATOM 645 C CA . GLY A 1 85 ? -32.585 13.070 38.818 1.00 96.94 85 GLY A CA 1
ATOM 646 C C . GLY A 1 85 ? -32.336 12.238 37.556 1.00 96.94 85 GLY A C 1
ATOM 647 O O . GLY A 1 85 ? -31.276 11.638 37.437 1.00 96.94 85 GLY A O 1
ATOM 648 N N . GLU A 1 86 ? -33.264 12.219 36.596 1.00 96.75 86 GLU A N 1
ATOM 649 C CA . GLU A 1 86 ? -33.077 11.560 35.293 1.00 96.75 86 GLU A CA 1
ATOM 650 C C . GLU A 1 86 ? -31.972 12.233 34.463 1.00 96.75 86 GLU A C 1
ATOM 652 O O . GLU A 1 86 ? -31.208 11.546 33.783 1.00 96.75 86 GLU A O 1
ATOM 657 N N . GLU A 1 87 ? -31.852 13.562 34.538 1.00 96.94 87 GLU A N 1
ATOM 658 C CA . GLU A 1 87 ? -30.750 14.295 33.904 1.00 96.94 87 GLU A CA 1
ATOM 659 C C . GLU A 1 87 ? -29.404 13.971 34.568 1.00 96.94 87 GLU A C 1
ATOM 661 O O . GLU A 1 87 ? -28.426 13.688 33.876 1.00 96.94 87 GLU A O 1
ATOM 666 N N . GLU A 1 88 ? -29.360 13.930 35.903 1.00 96.56 88 GLU A N 1
ATOM 667 C CA . GLU A 1 88 ? -28.142 13.567 36.634 1.00 96.56 88 GLU A CA 1
ATOM 668 C C . GLU A 1 88 ? -27.751 12.091 36.410 1.00 96.56 88 GLU A C 1
ATOM 670 O O . GLU A 1 88 ? -26.565 11.797 36.277 1.00 96.56 88 GLU A O 1
ATOM 675 N N . ASP A 1 89 ? -28.707 11.154 36.275 1.00 97.38 89 ASP A N 1
ATOM 676 C CA . ASP A 1 89 ? -28.397 9.758 35.904 1.00 97.38 89 ASP A CA 1
ATOM 677 C C . ASP A 1 89 ? -27.764 9.691 34.514 1.00 97.38 89 ASP A C 1
ATOM 679 O O . ASP A 1 89 ? -26.785 8.965 34.323 1.00 97.38 89 ASP A O 1
ATOM 683 N N . ARG A 1 90 ? -28.276 10.474 33.553 1.00 97.31 90 ARG A N 1
ATOM 684 C CA . ARG A 1 90 ? -27.706 10.548 32.203 1.00 97.31 90 ARG A CA 1
ATOM 685 C C . ARG A 1 90 ? -26.289 11.112 32.227 1.00 97.31 90 ARG A C 1
ATOM 687 O O . ARG A 1 90 ? -25.415 10.579 31.545 1.00 97.31 90 ARG A O 1
ATOM 694 N N . LYS A 1 91 ? -26.051 12.153 33.025 1.00 96.88 91 LYS A N 1
ATOM 695 C CA . LYS A 1 91 ? -24.727 12.752 33.205 1.00 96.88 91 LYS A CA 1
ATOM 696 C C . LYS A 1 91 ? -23.739 11.757 33.819 1.00 96.88 91 LYS A C 1
ATOM 698 O O . LYS A 1 91 ? -22.694 11.516 33.224 1.00 96.88 91 LYS A O 1
ATOM 703 N N . LEU A 1 92 ? -24.096 11.111 34.932 1.00 96.75 92 LEU A N 1
ATOM 704 C CA . LEU A 1 92 ? -23.256 10.091 35.574 1.00 96.75 92 LEU A CA 1
ATOM 705 C C . LEU A 1 92 ? -22.992 8.899 34.644 1.00 96.75 92 LEU A C 1
ATOM 707 O O . LEU A 1 92 ? -21.880 8.378 34.606 1.00 96.75 92 LEU A O 1
ATOM 711 N N . ALA A 1 93 ? -23.988 8.469 33.863 1.00 95.69 93 ALA A N 1
ATOM 712 C CA . ALA A 1 93 ? -23.798 7.433 32.851 1.00 95.69 93 ALA A CA 1
ATOM 713 C C . ALA A 1 93 ? -22.754 7.847 31.801 1.00 95.69 93 ALA A C 1
ATOM 715 O O . ALA A 1 93 ? -21.875 7.049 31.478 1.00 95.69 93 ALA A O 1
ATOM 716 N N . GLY A 1 94 ? -22.826 9.090 31.316 1.00 95.69 94 GLY A N 1
ATOM 717 C CA . GLY A 1 94 ? -21.863 9.651 30.369 1.00 95.69 94 GLY A CA 1
ATOM 718 C C . GLY A 1 94 ? -20.457 9.806 30.952 1.00 95.69 94 GLY A C 1
ATOM 719 O O . GLY A 1 94 ? -19.484 9.506 30.268 1.00 95.69 94 GLY A O 1
ATOM 720 N N . GLU A 1 95 ? -20.326 10.208 32.219 1.00 96.44 95 GLU A N 1
ATOM 721 C CA . GLU A 1 95 ? -19.032 10.298 32.915 1.00 96.44 95 GLU A CA 1
ATOM 722 C C . GLU A 1 95 ? -18.371 8.923 33.073 1.00 96.44 95 GLU A C 1
ATOM 724 O O . GLU A 1 95 ? -17.178 8.770 32.799 1.00 96.44 95 GLU A O 1
ATOM 729 N N . ILE A 1 96 ? -19.152 7.903 33.448 1.00 96.12 96 ILE A N 1
ATOM 730 C CA . ILE A 1 96 ? -18.678 6.516 33.513 1.00 96.12 96 ILE A CA 1
ATOM 731 C C . ILE A 1 96 ? -18.222 6.048 32.129 1.00 96.12 96 ILE A C 1
ATOM 733 O O . ILE A 1 96 ? -17.136 5.484 31.997 1.00 96.12 96 ILE A O 1
ATOM 737 N N . GLU A 1 97 ? -19.033 6.278 31.094 1.00 94.81 97 GLU A N 1
ATOM 738 C CA . GLU A 1 97 ? -18.697 5.877 29.728 1.00 94.81 97 GLU A CA 1
ATOM 739 C C . GLU A 1 97 ? -17.422 6.568 29.233 1.00 94.81 97 GLU A C 1
ATOM 741 O O . GLU A 1 97 ? -16.524 5.900 28.716 1.00 94.81 97 GLU A O 1
ATOM 746 N N . ALA A 1 98 ? -17.300 7.879 29.452 1.00 94.25 98 ALA A N 1
ATOM 747 C CA . ALA A 1 98 ? -16.126 8.659 29.083 1.00 94.25 98 ALA A CA 1
ATOM 748 C C . ALA A 1 98 ? -14.860 8.136 29.773 1.00 94.25 98 ALA A C 1
ATOM 750 O O . ALA A 1 98 ? -13.836 7.957 29.112 1.00 94.25 98 ALA A O 1
ATOM 751 N N . LEU A 1 99 ? -14.933 7.818 31.070 1.00 94.56 99 LEU A N 1
ATOM 752 C CA . LEU A 1 99 ? -13.810 7.239 31.805 1.00 94.56 99 LEU A CA 1
ATOM 753 C C . LEU A 1 99 ? -13.427 5.869 31.230 1.00 94.56 99 LEU A C 1
ATOM 755 O O . LEU A 1 99 ? -12.279 5.659 30.833 1.00 94.56 99 LEU A O 1
ATOM 759 N N . LEU A 1 100 ? -14.392 4.956 31.088 1.00 95.69 100 LEU A N 1
ATOM 760 C CA . LEU A 1 100 ? -14.160 3.622 30.524 1.00 95.69 100 LEU A CA 1
ATOM 761 C C . LEU A 1 100 ? -13.634 3.663 29.083 1.00 95.69 100 LEU A C 1
ATOM 763 O O . LEU A 1 100 ? -12.897 2.765 28.669 1.00 95.69 100 LEU A O 1
ATOM 767 N N . ALA A 1 101 ? -13.995 4.686 28.308 1.00 95.06 101 ALA A N 1
ATOM 768 C CA . ALA A 1 101 ? -13.540 4.853 26.935 1.00 95.06 101 ALA A CA 1
ATOM 769 C C . ALA A 1 101 ? -12.042 5.186 26.830 1.00 95.06 101 ALA A C 1
ATOM 771 O O . ALA A 1 101 ? -11.454 4.955 25.770 1.00 95.06 101 ALA A O 1
ATOM 772 N N . THR A 1 102 ? -11.419 5.674 27.906 1.00 94.31 102 THR A N 1
ATOM 773 C CA . THR A 1 102 ? -9.976 5.973 27.967 1.00 94.31 102 THR A CA 1
ATOM 774 C C . THR A 1 102 ? -9.119 4.796 28.438 1.00 94.31 102 THR A C 1
ATOM 776 O O . THR A 1 102 ? -7.900 4.816 28.257 1.00 94.31 102 THR A O 1
ATOM 779 N N . LEU A 1 103 ? -9.741 3.746 28.985 1.00 95.88 103 LEU A N 1
ATOM 780 C CA . LEU A 1 103 ? -9.041 2.567 29.489 1.00 95.88 103 LEU A CA 1
ATOM 781 C C . LEU A 1 103 ? -8.762 1.559 28.355 1.00 95.88 103 LEU A C 1
ATOM 783 O O . LEU A 1 103 ? -9.687 1.205 27.611 1.00 95.88 103 LEU A O 1
ATOM 787 N N . PRO A 1 104 ? -7.514 1.069 28.216 1.00 96.56 104 PRO A N 1
ATOM 788 C CA . PRO A 1 104 ? -7.153 0.059 27.227 1.00 96.56 104 PRO A CA 1
ATOM 789 C C . PRO A 1 104 ? -7.781 -1.284 27.579 1.00 96.56 104 PRO A C 1
ATOM 791 O O . PRO A 1 104 ? -8.206 -1.517 28.710 1.00 96.56 104 PRO A O 1
ATOM 794 N N . ASN A 1 105 ? -7.793 -2.200 26.620 1.00 97.50 105 ASN A N 1
ATOM 795 C CA . ASN A 1 105 ? -8.183 -3.574 26.873 1.00 97.50 105 ASN A CA 1
ATOM 796 C C . ASN A 1 105 ? -7.196 -4.281 27.824 1.00 97.50 105 ASN A C 1
ATOM 798 O O . ASN A 1 105 ? -6.027 -3.895 27.933 1.00 97.50 105 ASN A O 1
ATOM 802 N N . LEU A 1 106 ? -7.681 -5.310 28.523 1.00 96.88 106 LEU A N 1
ATOM 803 C CA . LEU A 1 106 ? -6.879 -6.056 29.487 1.00 96.88 106 LEU A CA 1
ATOM 804 C C . LEU A 1 106 ? -6.056 -7.143 28.780 1.00 96.88 106 LEU A C 1
ATOM 806 O O . LEU A 1 106 ? -6.621 -7.913 27.998 1.00 96.88 106 LEU A O 1
ATOM 810 N N . PRO A 1 107 ? -4.757 -7.280 29.098 1.00 97.38 107 PRO A N 1
ATOM 811 C CA . PRO A 1 107 ? -3.899 -8.271 28.467 1.00 97.38 107 PRO A CA 1
ATOM 812 C C . PRO A 1 107 ? -4.321 -9.685 28.857 1.00 97.38 107 PRO A C 1
ATOM 814 O O . PRO A 1 107 ? -4.685 -9.940 30.013 1.00 97.38 107 PRO A O 1
ATOM 817 N N . ASP A 1 108 ? -4.274 -10.605 27.900 1.00 96.94 108 ASP A N 1
ATOM 818 C CA . ASP A 1 108 ? -4.433 -12.035 28.137 1.00 96.94 108 ASP A CA 1
ATOM 819 C C . ASP A 1 108 ? -3.380 -12.523 29.157 1.00 96.94 108 ASP A C 1
ATOM 821 O O . ASP A 1 108 ? -2.251 -12.017 29.175 1.00 96.94 108 ASP A O 1
ATOM 825 N N . PRO A 1 109 ? -3.710 -13.480 30.046 1.00 94.44 109 PRO A N 1
ATOM 826 C CA . PRO A 1 109 ? -2.759 -13.988 31.030 1.00 94.44 109 PRO A CA 1
ATOM 827 C C . PRO A 1 109 ? -1.424 -14.457 30.440 1.00 94.44 109 PRO A C 1
ATOM 829 O O . PRO A 1 109 ? -0.401 -14.251 31.088 1.00 94.44 109 PRO A O 1
ATOM 832 N N . ALA A 1 110 ? -1.417 -15.013 29.223 1.00 93.62 110 ALA A N 1
ATOM 833 C CA . ALA A 1 110 ? -0.220 -15.527 28.559 1.00 93.62 110 ALA A CA 1
ATOM 834 C C . ALA A 1 110 ? 0.706 -14.441 27.974 1.00 93.62 110 ALA A C 1
ATOM 836 O O . ALA A 1 110 ? 1.805 -14.762 27.529 1.00 93.62 110 ALA A O 1
ATOM 837 N N . VAL A 1 111 ? 0.284 -13.173 27.941 1.00 97.12 111 VAL A N 1
ATOM 838 C CA . VAL A 1 111 ? 1.079 -12.057 27.397 1.00 97.12 111 VAL A CA 1
ATOM 839 C C . VAL A 1 111 ? 2.191 -11.658 28.380 1.00 97.12 111 VAL A C 1
ATOM 841 O O . VAL A 1 111 ? 1.891 -11.415 29.549 1.00 97.12 111 VAL A O 1
ATOM 844 N N . PRO A 1 112 ? 3.466 -11.537 27.976 1.00 94.88 112 PRO A N 1
ATOM 845 C CA . PRO A 1 112 ? 4.519 -11.122 28.902 1.00 94.88 112 PRO A CA 1
ATOM 846 C C . PRO A 1 112 ? 4.314 -9.665 29.371 1.00 94.88 112 PRO A C 1
ATOM 848 O O . PRO A 1 112 ? 3.779 -8.850 28.622 1.00 94.88 112 PRO A O 1
ATOM 851 N N . PRO A 1 113 ? 4.677 -9.301 30.614 1.00 93.62 113 PRO A N 1
ATOM 852 C CA . PRO A 1 113 ? 4.725 -7.897 31.031 1.00 93.62 113 PRO A CA 1
ATOM 853 C C . PRO A 1 113 ? 5.925 -7.174 30.384 1.00 93.62 113 PRO A C 1
ATOM 855 O O . PRO A 1 113 ? 6.873 -7.832 29.967 1.00 93.62 113 PRO A O 1
ATOM 858 N N . GLY A 1 114 ? 5.919 -5.838 30.362 1.00 93.75 114 GLY A N 1
ATOM 859 C CA . GLY A 1 114 ? 7.026 -5.019 29.829 1.00 93.75 114 GLY A CA 1
ATOM 860 C C . GLY A 1 114 ? 6.691 -4.313 28.513 1.00 93.75 114 GLY A C 1
ATOM 861 O O . GLY A 1 114 ? 5.563 -4.426 28.034 1.00 93.75 114 GLY A O 1
ATOM 862 N N . GLY A 1 115 ? 7.640 -3.545 27.974 1.00 94.69 115 GLY A N 1
ATOM 863 C CA . GLY A 1 115 ? 7.520 -2.837 26.696 1.00 94.69 115 GLY A CA 1
ATOM 864 C C . GLY A 1 115 ? 8.057 -3.644 25.511 1.00 94.69 115 GLY A C 1
ATOM 865 O O . GLY A 1 115 ? 8.164 -4.868 25.581 1.00 94.69 115 GLY A O 1
ATOM 866 N N . GLU A 1 116 ? 8.415 -2.949 24.429 1.00 93.81 116 GLU A N 1
ATOM 867 C CA . GLU A 1 116 ? 8.953 -3.528 23.184 1.00 93.81 116 GLU A CA 1
ATOM 868 C C . GLU A 1 116 ? 10.153 -4.467 23.439 1.00 93.81 116 GLU A C 1
ATOM 870 O O . GLU A 1 116 ? 10.296 -5.509 22.801 1.00 93.81 116 GLU A O 1
ATOM 875 N N . GLU A 1 117 ? 10.991 -4.160 24.434 1.00 94.94 117 GLU A N 1
ATOM 876 C CA . GLU A 1 117 ? 12.149 -4.971 24.826 1.00 94.94 117 GLU A CA 1
ATOM 877 C C . GLU A 1 117 ? 11.793 -6.362 25.376 1.00 94.94 117 GLU A C 1
ATOM 879 O O . GLU A 1 117 ? 12.648 -7.249 25.406 1.00 94.94 117 GLU A O 1
ATOM 884 N N . ALA A 1 118 ? 10.549 -6.550 25.822 1.00 96.62 118 ALA A N 1
ATOM 885 C CA . ALA A 1 118 ? 10.032 -7.807 26.356 1.00 96.62 118 ALA A CA 1
ATOM 886 C C . ALA A 1 118 ? 9.242 -8.623 25.313 1.00 96.62 118 ALA A C 1
ATOM 888 O O . ALA A 1 118 ? 8.739 -9.710 25.627 1.00 96.62 118 ALA A O 1
ATOM 889 N N . ASN A 1 119 ? 9.137 -8.134 24.071 1.00 97.75 119 ASN A N 1
ATOM 890 C CA . ASN A 1 119 ? 8.529 -8.877 22.971 1.00 97.75 119 ASN A CA 1
ATOM 891 C C . ASN A 1 119 ? 9.269 -10.205 22.757 1.00 97.75 119 ASN A C 1
ATOM 893 O O . ASN A 1 119 ? 10.498 -10.266 22.709 1.00 97.75 119 ASN A O 1
ATOM 897 N N . THR A 1 120 ? 8.514 -11.296 22.632 1.00 98.00 120 THR A N 1
ATOM 898 C CA . THR A 1 120 ? 9.080 -12.650 22.584 1.00 98.00 120 THR A CA 1
ATOM 899 C C . THR A 1 120 ? 8.946 -13.240 21.189 1.00 98.00 120 THR A C 1
ATOM 901 O O . THR A 1 120 ? 7.837 -13.384 20.682 1.00 98.00 120 THR A O 1
ATOM 904 N N . GLU A 1 121 ? 10.058 -13.639 20.570 1.00 98.19 121 GLU A N 1
ATOM 905 C CA . GLU A 1 121 ? 10.023 -14.382 19.307 1.00 98.19 121 GLU A CA 1
ATOM 906 C C . GLU A 1 121 ? 9.452 -15.784 19.528 1.00 98.19 121 GLU A C 1
ATOM 908 O O . GLU A 1 121 ? 9.995 -16.575 20.298 1.00 98.19 121 GLU A O 1
ATOM 913 N N . ILE A 1 122 ? 8.352 -16.090 18.840 1.00 97.88 122 ILE A N 1
ATOM 914 C CA . ILE A 1 122 ? 7.653 -17.373 18.968 1.00 97.88 122 ILE A CA 1
ATOM 915 C C . ILE A 1 122 ? 7.830 -18.273 17.746 1.00 97.88 122 ILE A C 1
ATOM 917 O O . ILE A 1 122 ? 7.711 -19.492 17.864 1.00 97.88 122 ILE A O 1
ATOM 921 N N . ARG A 1 123 ? 8.092 -17.695 16.565 1.00 97.31 123 ARG A N 1
ATOM 922 C CA . ARG A 1 123 ? 8.287 -18.421 15.301 1.00 97.31 123 ARG A CA 1
ATOM 923 C C . ARG A 1 123 ? 9.229 -17.649 14.377 1.00 97.31 123 ARG A C 1
ATOM 925 O O . ARG A 1 123 ? 9.289 -16.423 14.422 1.00 97.31 123 ARG A O 1
ATOM 932 N N . ARG A 1 124 ? 9.912 -18.371 13.489 1.00 98.19 124 ARG A N 1
ATOM 933 C CA . ARG A 1 124 ? 10.752 -17.822 12.417 1.00 98.19 124 ARG A CA 1
ATOM 934 C C . ARG A 1 124 ? 10.623 -18.682 11.171 1.00 98.19 124 ARG A C 1
ATOM 936 O O . ARG A 1 124 ? 10.527 -19.904 11.280 1.00 98.19 124 ARG A O 1
ATOM 943 N N . TRP A 1 125 ? 10.644 -18.054 10.001 1.00 98.50 125 TRP A N 1
ATOM 944 C CA . TRP A 1 125 ? 10.559 -18.746 8.723 1.00 98.50 125 TRP A CA 1
ATOM 945 C C . TRP A 1 125 ? 11.514 -18.147 7.686 1.00 98.50 125 TRP A C 1
ATOM 947 O O . TRP A 1 125 ? 11.702 -16.932 7.612 1.00 98.50 125 TRP A O 1
ATOM 957 N N . GLY A 1 126 ? 12.091 -19.023 6.860 1.00 96.62 126 GLY A N 1
ATOM 958 C CA . GLY A 1 126 ? 13.057 -18.660 5.828 1.00 96.62 126 GLY A CA 1
ATOM 959 C C . GLY A 1 126 ? 14.450 -18.341 6.380 1.00 96.62 126 GLY A C 1
ATOM 960 O O . GLY A 1 126 ? 14.691 -18.299 7.586 1.00 96.62 126 GLY A O 1
ATOM 961 N N . THR A 1 127 ? 15.403 -18.138 5.474 1.00 94.69 127 THR A N 1
ATOM 962 C CA . THR A 1 127 ? 16.751 -17.652 5.792 1.00 94.69 127 THR A CA 1
ATOM 963 C C . THR A 1 127 ? 17.050 -16.472 4.873 1.00 94.69 127 THR A C 1
ATOM 965 O O . THR A 1 127 ? 16.892 -16.630 3.662 1.00 94.69 127 THR A O 1
ATOM 968 N N . PRO A 1 128 ? 17.451 -15.302 5.406 1.00 93.25 128 PRO A N 1
ATOM 969 C CA . PRO A 1 128 ? 17.908 -14.178 4.595 1.00 93.25 128 PRO A CA 1
ATOM 970 C C . PRO A 1 128 ? 18.957 -14.600 3.565 1.00 93.25 128 PRO A C 1
ATOM 972 O O . PRO A 1 128 ? 20.079 -14.946 3.926 1.00 93.25 128 PRO A O 1
ATOM 975 N N . THR A 1 129 ? 18.593 -14.579 2.281 1.00 87.69 129 THR A N 1
ATOM 976 C CA . THR A 1 129 ? 19.525 -14.845 1.172 1.00 87.69 129 THR A CA 1
ATOM 977 C C . THR A 1 129 ? 20.456 -13.659 0.939 1.00 87.69 129 THR A C 1
ATOM 979 O O . THR A 1 129 ? 21.605 -13.843 0.546 1.00 87.69 129 THR A O 1
ATOM 982 N N . LYS A 1 130 ? 19.976 -12.446 1.236 1.00 89.62 130 LYS A N 1
ATOM 983 C CA . LYS A 1 130 ? 20.748 -11.203 1.251 1.00 89.62 130 LYS A CA 1
ATOM 984 C C . LYS A 1 130 ? 20.830 -10.660 2.668 1.00 89.62 130 LYS A C 1
ATOM 986 O O . LYS A 1 130 ? 19.813 -10.310 3.261 1.00 89.62 130 LYS A O 1
ATOM 991 N N . THR A 1 131 ? 22.037 -10.562 3.211 1.00 89.31 131 THR A N 1
ATOM 992 C CA . THR A 1 131 ? 22.277 -9.982 4.544 1.00 89.31 131 THR A CA 1
ATOM 993 C C . THR A 1 131 ? 22.517 -8.473 4.504 1.00 89.31 131 THR A C 1
ATOM 995 O O . THR A 1 131 ? 22.447 -7.816 5.538 1.00 89.31 131 THR A O 1
ATOM 998 N N . GLU A 1 132 ? 22.793 -7.923 3.322 1.00 91.00 132 GLU A N 1
ATOM 999 C CA . GLU A 1 132 ? 22.962 -6.495 3.067 1.00 91.00 132 GLU A CA 1
ATOM 1000 C C . GLU A 1 132 ? 22.545 -6.136 1.634 1.00 91.00 132 GLU A C 1
ATOM 1002 O O . GLU A 1 132 ? 22.410 -7.019 0.784 1.00 91.00 132 GLU A O 1
ATOM 1007 N N . GLY A 1 133 ? 22.308 -4.851 1.375 1.00 91.81 133 GLY A N 1
ATOM 1008 C CA . GLY A 1 133 ? 21.923 -4.341 0.060 1.00 91.81 133 GLY A CA 1
ATOM 1009 C C . GLY A 1 133 ? 21.584 -2.852 0.096 1.00 91.81 133 GLY A C 1
ATOM 1010 O O . GLY A 1 133 ? 21.635 -2.228 1.156 1.00 91.81 133 GLY A O 1
ATOM 1011 N N . ALA A 1 134 ? 21.239 -2.292 -1.065 1.00 93.38 134 ALA A N 1
ATOM 1012 C CA . ALA A 1 134 ? 20.698 -0.939 -1.159 1.00 93.38 134 ALA A CA 1
ATOM 1013 C C . ALA A 1 134 ? 19.300 -0.871 -0.528 1.00 93.38 134 ALA A C 1
ATOM 1015 O O . ALA A 1 134 ? 18.531 -1.837 -0.580 1.00 93.38 134 ALA A O 1
ATOM 1016 N N . ALA A 1 135 ? 18.958 0.274 0.055 1.00 95.12 135 ALA A N 1
ATOM 1017 C CA . ALA A 1 135 ? 17.625 0.477 0.603 1.00 95.12 135 ALA A CA 1
ATOM 1018 C C . ALA A 1 135 ? 16.593 0.662 -0.521 1.00 95.12 135 ALA A C 1
ATOM 1020 O O . ALA A 1 135 ? 16.898 1.166 -1.601 1.00 95.12 135 ALA A O 1
ATOM 1021 N N . HIS A 1 136 ? 15.330 0.326 -0.258 1.00 96.94 136 HIS A N 1
ATOM 1022 C CA . HIS A 1 136 ? 14.248 0.452 -1.246 1.00 96.94 136 HIS A CA 1
ATOM 1023 C C . HIS A 1 136 ? 14.109 1.847 -1.877 1.00 96.94 136 HIS A C 1
ATOM 1025 O O . HIS A 1 136 ? 13.688 1.941 -3.027 1.00 96.94 136 HIS A O 1
ATOM 1031 N N . TYR A 1 137 ? 14.431 2.923 -1.149 1.00 95.50 137 TYR A N 1
ATOM 1032 C CA . TYR A 1 137 ? 14.377 4.277 -1.701 1.00 95.50 137 TYR A CA 1
ATOM 1033 C C . TYR A 1 137 ? 15.505 4.522 -2.711 1.00 95.50 137 TYR A C 1
ATOM 1035 O O . TYR A 1 137 ? 15.239 5.102 -3.752 1.00 95.50 137 TYR A O 1
ATOM 1043 N N . GLU A 1 138 ? 16.718 4.013 -2.470 1.00 95.38 138 GLU A N 1
ATOM 1044 C CA . GLU A 1 138 ? 17.832 4.083 -3.430 1.00 95.38 138 GLU A CA 1
ATOM 1045 C C . GLU A 1 138 ? 17.513 3.275 -4.688 1.00 95.38 138 GLU A C 1
ATOM 1047 O O . GLU A 1 138 ? 17.711 3.755 -5.800 1.00 95.38 138 GLU A O 1
ATOM 1052 N N . LEU A 1 139 ? 16.959 2.072 -4.510 1.00 96.25 139 LEU A N 1
ATOM 1053 C CA . LEU A 1 139 ? 16.528 1.211 -5.610 1.00 96.25 139 LEU A CA 1
ATOM 1054 C C . LEU A 1 139 ? 15.412 1.870 -6.433 1.00 96.25 139 LEU A C 1
ATOM 1056 O O . LEU A 1 139 ? 15.490 1.948 -7.655 1.00 96.25 139 LEU A O 1
ATOM 1060 N N . GLY A 1 140 ? 14.371 2.373 -5.768 1.00 96.06 140 GLY A N 1
ATOM 1061 C CA . GLY A 1 140 ? 13.232 3.005 -6.428 1.00 96.06 140 GLY A CA 1
ATOM 1062 C C . GLY A 1 140 ? 13.593 4.299 -7.164 1.00 96.06 140 GLY A C 1
ATOM 1063 O O . GLY A 1 140 ? 13.109 4.514 -8.279 1.00 96.06 140 GLY A O 1
ATOM 1064 N N . GLU A 1 141 ? 14.440 5.139 -6.558 1.00 94.38 141 GLU A N 1
ATOM 1065 C CA . GLU A 1 141 ? 14.982 6.360 -7.170 1.00 94.38 141 GLU A CA 1
ATOM 1066 C C . GLU A 1 141 ? 15.899 6.007 -8.352 1.00 94.38 141 GLU A C 1
ATOM 1068 O O . GLU A 1 141 ? 15.757 6.591 -9.425 1.00 94.38 141 GLU A O 1
ATOM 1073 N N . GLY A 1 142 ? 16.766 4.997 -8.203 1.00 93.00 142 GLY A N 1
ATOM 1074 C CA . GLY A 1 142 ? 17.659 4.510 -9.261 1.00 93.00 142 GLY A CA 1
ATOM 1075 C C . GLY A 1 142 ? 16.927 3.945 -10.483 1.00 93.00 142 GLY A C 1
ATOM 1076 O O . GLY A 1 142 ? 17.403 4.080 -11.607 1.00 93.00 142 GLY A O 1
ATOM 1077 N N . LEU A 1 143 ? 15.732 3.379 -10.292 1.00 93.50 143 LEU A N 1
ATOM 1078 C CA . LEU A 1 143 ? 14.850 2.959 -11.388 1.00 93.50 143 LEU A CA 1
ATOM 1079 C C . LEU A 1 143 ? 14.120 4.135 -12.067 1.00 93.50 143 LEU A C 1
ATOM 1081 O O . LEU A 1 143 ? 13.518 3.948 -13.126 1.00 93.50 143 LEU A O 1
ATOM 1085 N N . GLY A 1 144 ? 14.099 5.320 -11.449 1.00 93.69 144 GLY A N 1
ATOM 1086 C CA . GLY A 1 144 ? 13.273 6.457 -11.872 1.00 93.69 144 GLY A CA 1
ATOM 1087 C C . GLY A 1 144 ? 11.770 6.266 -11.614 1.00 93.69 144 GLY A C 1
ATOM 1088 O O . GLY A 1 144 ? 10.940 6.988 -12.172 1.00 93.69 144 GLY A O 1
ATOM 1089 N N . LEU A 1 145 ? 11.395 5.283 -10.786 1.00 95.62 145 LEU A N 1
ATOM 1090 C CA . LEU A 1 145 ? 10.005 4.855 -10.579 1.00 95.62 145 LEU A CA 1
ATOM 1091 C C . LEU A 1 145 ? 9.449 5.194 -9.186 1.00 95.62 145 LEU A C 1
ATOM 1093 O O . LEU A 1 145 ? 8.263 4.960 -8.942 1.00 95.62 145 LEU A O 1
ATOM 1097 N N . MET A 1 146 ? 10.268 5.749 -8.288 1.00 97.31 146 MET A N 1
ATOM 1098 C CA . MET A 1 146 ? 9.875 6.230 -6.960 1.00 97.31 146 MET A CA 1
ATOM 1099 C C . MET A 1 146 ? 10.284 7.697 -6.804 1.00 97.31 146 MET A C 1
ATOM 1101 O O . MET A 1 146 ? 11.456 8.031 -6.925 1.00 97.31 146 MET A O 1
ATOM 1105 N N . ASP A 1 147 ? 9.311 8.573 -6.563 1.00 95.62 147 ASP A N 1
ATOM 1106 C CA . ASP A 1 147 ? 9.499 10.023 -6.607 1.00 95.62 147 ASP A CA 1
ATOM 1107 C C . ASP A 1 147 ? 8.960 10.677 -5.327 1.00 95.62 147 ASP A C 1
ATOM 1109 O O . ASP A 1 147 ? 7.770 10.987 -5.194 1.00 95.62 147 ASP A O 1
ATOM 1113 N N . PHE A 1 148 ? 9.853 10.847 -4.350 1.00 94.00 148 PHE A N 1
ATOM 1114 C CA . PHE A 1 148 ? 9.555 11.538 -3.094 1.00 94.00 148 PHE A CA 1
ATOM 1115 C C . PHE A 1 148 ? 9.506 13.058 -3.268 1.00 94.00 148 PHE A C 1
ATOM 1117 O O . PHE A 1 148 ? 8.772 13.730 -2.547 1.00 94.00 148 PHE A O 1
ATOM 1124 N N . GLU A 1 149 ? 10.254 13.619 -4.221 1.00 93.56 149 GLU A N 1
ATOM 1125 C CA . GLU A 1 149 ? 10.300 15.066 -4.437 1.00 93.56 149 GLU A CA 1
ATOM 1126 C C . GLU A 1 149 ? 8.975 15.574 -5.020 1.00 93.56 149 GLU A C 1
ATOM 1128 O O . GLU A 1 149 ? 8.407 16.551 -4.528 1.00 93.56 149 GLU A O 1
ATOM 1133 N N . ALA A 1 150 ? 8.427 14.885 -6.025 1.00 93.69 150 ALA A N 1
ATOM 1134 C CA . ALA A 1 150 ? 7.110 15.198 -6.565 1.00 93.69 150 ALA A CA 1
ATOM 1135 C C . ALA A 1 150 ? 6.013 15.059 -5.505 1.00 93.69 150 ALA A C 1
ATOM 1137 O O . ALA A 1 150 ? 5.129 15.916 -5.438 1.00 93.69 150 ALA A O 1
ATOM 1138 N N . ALA A 1 151 ? 6.095 14.033 -4.653 1.00 95.19 151 ALA A N 1
ATOM 1139 C CA . ALA A 1 151 ? 5.175 13.864 -3.535 1.00 95.19 151 ALA A CA 1
ATOM 1140 C C . ALA A 1 151 ? 5.285 15.020 -2.529 1.00 95.19 151 ALA A C 1
ATOM 1142 O O . ALA A 1 151 ? 4.269 15.594 -2.144 1.00 95.19 151 ALA A O 1
ATOM 1143 N N . ALA A 1 152 ? 6.508 15.428 -2.176 1.00 93.81 152 ALA A N 1
ATOM 1144 C CA . ALA A 1 152 ? 6.757 16.540 -1.265 1.00 93.81 152 ALA A CA 1
ATOM 1145 C C . ALA A 1 152 ? 6.214 17.872 -1.795 1.00 93.81 152 ALA A C 1
ATOM 1147 O O . ALA A 1 152 ? 5.611 18.628 -1.035 1.00 93.81 152 ALA A O 1
ATOM 1148 N N . ARG A 1 153 ? 6.356 18.137 -3.101 1.00 95.81 153 ARG A N 1
ATOM 1149 C CA . ARG A 1 153 ? 5.778 19.330 -3.744 1.00 95.81 153 ARG A CA 1
ATOM 1150 C C . ARG A 1 153 ? 4.247 19.351 -3.699 1.00 95.81 153 ARG A C 1
ATOM 1152 O O . ARG A 1 153 ? 3.670 20.433 -3.677 1.00 95.81 153 ARG A O 1
ATOM 1159 N N . MET A 1 154 ? 3.600 18.185 -3.715 1.00 95.56 154 MET A N 1
ATOM 1160 C CA . MET A 1 154 ? 2.139 18.063 -3.754 1.00 95.56 154 MET A CA 1
ATOM 1161 C C . MET A 1 154 ? 1.504 18.018 -2.358 1.00 95.56 154 MET A C 1
ATOM 1163 O O . MET A 1 154 ? 0.510 18.698 -2.116 1.00 95.56 154 MET A O 1
ATOM 1167 N N . SER A 1 155 ? 2.081 17.222 -1.457 1.00 94.81 155 SER A N 1
ATOM 1168 C CA . SER A 1 155 ? 1.450 16.798 -0.198 1.00 94.81 155 SER A CA 1
ATOM 1169 C C . SER A 1 155 ? 2.345 16.973 1.035 1.00 94.81 155 SER A C 1
ATOM 1171 O O . SER A 1 155 ? 1.895 16.731 2.152 1.00 94.81 155 SER A O 1
ATOM 1173 N N . GLY A 1 156 ? 3.599 17.404 0.860 1.00 92.88 156 GLY A N 1
ATOM 1174 C CA . GLY A 1 156 ? 4.587 17.496 1.936 1.00 92.88 156 GLY A CA 1
ATOM 1175 C C . GLY A 1 156 ? 5.295 16.170 2.244 1.00 92.88 156 GLY A C 1
ATOM 1176 O O . GLY A 1 156 ? 5.280 15.225 1.456 1.00 92.88 156 GLY A O 1
ATOM 1177 N N . ALA A 1 157 ? 5.979 16.113 3.389 1.00 91.94 157 ALA A N 1
ATOM 1178 C CA . ALA A 1 157 ? 6.751 14.940 3.805 1.00 91.94 157 ALA A CA 1
ATOM 1179 C C . ALA A 1 157 ? 5.863 13.704 4.061 1.00 91.94 157 ALA A C 1
ATOM 1181 O O . ALA A 1 157 ? 4.660 13.826 4.267 1.00 91.94 157 ALA A O 1
ATOM 1182 N N . ARG A 1 158 ? 6.480 12.511 4.111 1.00 92.88 158 ARG A N 1
ATOM 1183 C CA . ARG A 1 158 ? 5.805 11.216 4.361 1.00 92.88 158 ARG A CA 1
ATOM 1184 C C . ARG A 1 158 ? 4.743 10.834 3.315 1.00 92.88 158 ARG A C 1
ATOM 1186 O O . ARG A 1 158 ? 3.794 10.114 3.634 1.00 92.88 158 ARG A O 1
ATOM 1193 N N . PHE A 1 159 ? 4.942 11.288 2.081 1.00 95.69 159 PHE A N 1
ATOM 1194 C CA . PHE A 1 159 ? 4.245 10.819 0.885 1.00 95.69 159 PHE A CA 1
ATOM 1195 C C . PHE A 1 159 ? 5.259 10.367 -0.174 1.00 95.69 159 PHE A C 1
ATOM 1197 O O . PHE A 1 159 ? 6.421 10.778 -0.154 1.00 95.69 159 PHE A O 1
ATOM 1204 N N . VAL A 1 160 ? 4.800 9.554 -1.125 1.00 97.12 160 VAL A N 1
ATOM 1205 C CA . VAL A 1 160 ? 5.599 9.036 -2.242 1.00 97.12 160 VAL A CA 1
ATOM 1206 C C . VAL A 1 160 ? 4.731 8.909 -3.492 1.00 97.12 160 VAL A C 1
ATOM 1208 O O . VAL A 1 160 ? 3.557 8.550 -3.402 1.00 97.12 160 VAL A O 1
ATOM 1211 N N . VAL A 1 161 ? 5.305 9.187 -4.664 1.00 97.69 161 VAL A N 1
ATOM 1212 C CA . VAL A 1 161 ? 4.689 8.868 -5.957 1.00 97.69 161 VAL A CA 1
ATOM 1213 C C . VAL A 1 161 ? 5.403 7.658 -6.551 1.00 97.69 161 VAL A C 1
ATOM 1215 O O . VAL A 1 161 ? 6.607 7.705 -6.793 1.00 97.69 161 VAL A O 1
ATOM 1218 N N . LEU A 1 162 ? 4.658 6.585 -6.816 1.00 97.69 162 LEU A N 1
ATOM 1219 C CA . LEU A 1 162 ? 5.144 5.432 -7.574 1.00 97.69 162 LEU A CA 1
ATOM 1220 C C . LEU A 1 162 ? 4.721 5.540 -9.040 1.00 97.69 162 LEU A C 1
ATOM 1222 O O . LEU A 1 162 ? 3.601 5.955 -9.343 1.00 97.69 162 LEU A O 1
ATOM 1226 N N . LYS A 1 163 ? 5.603 5.138 -9.958 1.00 95.62 163 LYS A N 1
ATOM 1227 C CA . LYS A 1 163 ? 5.379 5.181 -11.411 1.00 95.62 163 LYS A CA 1
ATOM 1228 C C . LYS A 1 163 ? 5.623 3.813 -12.047 1.00 95.62 163 LYS A C 1
ATOM 1230 O O . LYS A 1 163 ? 6.261 2.935 -11.462 1.00 95.62 163 LYS A O 1
ATOM 1235 N N . GLY A 1 164 ? 5.105 3.641 -13.263 1.00 95.88 164 GLY A N 1
ATOM 1236 C CA . GLY A 1 164 ? 5.400 2.501 -14.134 1.00 95.88 164 GLY A CA 1
ATOM 1237 C C . GLY A 1 164 ? 5.287 1.140 -13.440 1.00 95.88 164 GLY A C 1
ATOM 1238 O O . GLY A 1 164 ? 4.264 0.805 -12.837 1.00 95.88 164 GLY A O 1
ATOM 1239 N N . ALA A 1 165 ? 6.355 0.348 -13.534 1.00 97.19 165 ALA A N 1
ATOM 1240 C CA . ALA A 1 165 ? 6.387 -1.010 -13.007 1.00 97.19 165 ALA A CA 1
ATOM 1241 C C . ALA A 1 165 ? 6.294 -1.086 -11.471 1.00 97.19 165 ALA A C 1
ATOM 1243 O O . ALA A 1 165 ? 5.736 -2.061 -10.974 1.00 97.19 165 ALA A O 1
ATOM 1244 N N . LEU A 1 166 ? 6.741 -0.073 -10.712 1.00 98.00 166 LEU A N 1
ATOM 1245 C CA . LEU A 1 166 ? 6.591 -0.073 -9.247 1.00 98.00 166 LEU A CA 1
ATOM 1246 C C . LEU A 1 166 ? 5.149 0.181 -8.810 1.00 98.00 166 LEU A C 1
ATOM 1248 O O . LEU A 1 166 ? 4.647 -0.521 -7.936 1.00 98.00 166 LEU A O 1
ATOM 1252 N N . ALA A 1 167 ? 4.451 1.111 -9.466 1.00 98.38 167 ALA A N 1
ATOM 1253 C CA . ALA A 1 167 ? 3.017 1.306 -9.236 1.00 98.38 167 ALA A CA 1
ATOM 1254 C C . ALA A 1 167 ? 2.213 0.047 -9.613 1.00 98.38 167 ALA A C 1
ATOM 1256 O O . ALA A 1 167 ? 1.267 -0.341 -8.926 1.00 98.38 167 ALA A O 1
ATOM 1257 N N . ARG A 1 168 ? 2.612 -0.640 -10.696 1.00 98.56 168 ARG A N 1
ATOM 1258 C CA . ARG A 1 168 ? 2.026 -1.935 -11.068 1.00 98.56 168 ARG A CA 1
ATOM 1259 C C . ARG A 1 168 ? 2.303 -3.008 -10.014 1.00 98.56 168 ARG A C 1
ATOM 1261 O O . ARG A 1 168 ? 1.386 -3.763 -9.706 1.00 98.56 168 ARG A O 1
ATOM 1268 N N . LEU A 1 169 ? 3.519 -3.061 -9.469 1.00 98.75 169 LEU A N 1
ATOM 1269 C CA . LEU A 1 169 ? 3.909 -4.020 -8.437 1.00 98.75 169 LEU A CA 1
ATOM 1270 C C . LEU A 1 169 ? 3.134 -3.804 -7.131 1.00 98.75 169 LEU A C 1
ATOM 1272 O O . LEU A 1 169 ? 2.657 -4.779 -6.559 1.00 98.75 169 LEU A O 1
ATOM 1276 N N . GLU A 1 170 ? 2.931 -2.555 -6.697 1.00 98.62 170 GLU A N 1
ATOM 1277 C CA . GLU A 1 170 ? 2.080 -2.244 -5.536 1.00 98.62 170 GLU A CA 1
ATOM 1278 C C . GLU A 1 170 ? 0.656 -2.792 -5.734 1.00 98.62 170 GLU A C 1
ATOM 1280 O O . GLU A 1 170 ? 0.126 -3.507 -4.881 1.00 98.62 170 GLU A O 1
ATOM 1285 N N . ARG A 1 171 ? 0.056 -2.537 -6.904 1.00 98.69 171 ARG A N 1
ATOM 1286 C CA . ARG A 1 171 ? -1.268 -3.074 -7.248 1.00 98.69 171 ARG A CA 1
ATOM 1287 C C . ARG A 1 171 ? -1.278 -4.603 -7.325 1.00 98.69 171 ARG A C 1
ATOM 1289 O O . ARG A 1 171 ? -2.237 -5.220 -6.873 1.00 98.69 171 ARG A O 1
ATOM 1296 N N . ALA A 1 172 ? -0.239 -5.210 -7.897 1.00 98.81 172 ALA A N 1
ATOM 1297 C CA . ALA A 1 172 ? -0.101 -6.660 -8.012 1.00 98.81 172 ALA A CA 1
ATOM 1298 C C . ALA A 1 172 ? -0.028 -7.338 -6.639 1.00 98.81 172 ALA A C 1
ATOM 1300 O O . ALA A 1 172 ? -0.677 -8.357 -6.437 1.00 98.81 172 ALA A O 1
ATOM 1301 N N . LEU A 1 173 ? 0.706 -6.749 -5.691 1.00 98.94 173 LEU A N 1
ATOM 1302 C CA . LEU A 1 173 ? 0.779 -7.224 -4.310 1.00 98.94 173 LEU A CA 1
ATOM 1303 C C . LEU A 1 173 ? -0.594 -7.204 -3.634 1.00 98.94 173 LEU A C 1
ATOM 1305 O O . LEU A 1 173 ? -1.002 -8.215 -3.070 1.00 98.94 173 LEU A O 1
ATOM 1309 N N . GLY A 1 174 ? -1.318 -6.083 -3.725 1.00 98.81 174 GLY A N 1
ATOM 1310 C CA . GLY A 1 174 ? -2.662 -5.970 -3.156 1.00 98.81 174 GLY A CA 1
ATOM 1311 C C . GLY A 1 174 ? -3.652 -6.975 -3.758 1.00 98.81 174 GLY A C 1
ATOM 1312 O O . GLY A 1 174 ? -4.385 -7.623 -3.016 1.00 98.81 174 GLY A O 1
ATOM 1313 N N . ALA A 1 175 ? -3.633 -7.149 -5.084 1.00 98.81 175 ALA A N 1
ATOM 1314 C CA . ALA A 1 175 ? -4.487 -8.118 -5.777 1.00 98.81 175 ALA A CA 1
ATOM 1315 C C . ALA A 1 175 ? -4.149 -9.568 -5.396 1.00 98.81 175 ALA A C 1
ATOM 1317 O O . ALA A 1 175 ? -5.038 -10.324 -5.029 1.00 98.81 175 ALA A O 1
ATOM 1318 N N . PHE A 1 176 ? -2.864 -9.933 -5.393 1.00 98.88 176 PHE A N 1
ATOM 1319 C CA . PHE A 1 176 ? -2.406 -11.258 -4.974 1.00 98.88 176 PHE A CA 1
ATOM 1320 C C . PHE A 1 176 ? -2.855 -11.607 -3.548 1.00 98.88 176 PHE A C 1
ATOM 1322 O O . PHE A 1 176 ? -3.310 -12.720 -3.292 1.00 98.88 176 PHE A O 1
ATOM 1329 N N . MET A 1 177 ? -2.734 -10.654 -2.621 1.00 98.88 177 MET A N 1
ATOM 1330 C CA . MET A 1 177 ? -3.173 -10.830 -1.237 1.00 98.88 177 MET A CA 1
ATOM 1331 C C . MET A 1 177 ? -4.689 -11.057 -1.151 1.00 98.88 177 MET A C 1
ATOM 1333 O O . MET A 1 177 ? -5.117 -11.987 -0.473 1.00 98.88 177 MET A O 1
ATOM 1337 N N . LEU A 1 178 ? -5.498 -10.249 -1.847 1.00 98.88 178 LEU A N 1
ATOM 1338 C CA . LEU A 1 178 ? -6.954 -10.428 -1.886 1.00 98.88 178 LEU A CA 1
ATOM 1339 C C . LEU A 1 178 ? -7.349 -11.787 -2.469 1.00 98.88 178 LEU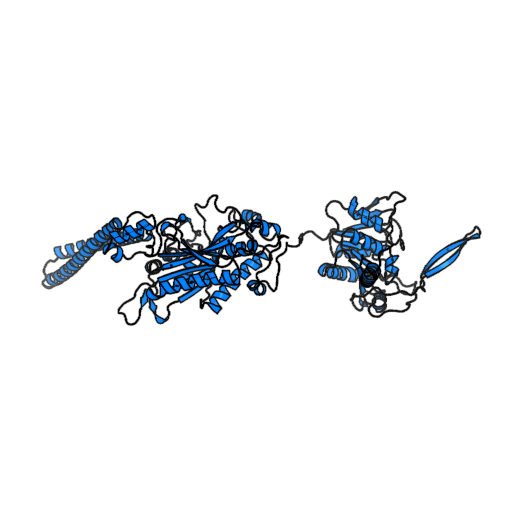 A C 1
ATOM 1341 O O . LEU A 1 178 ? -8.126 -12.510 -1.844 1.00 98.88 178 LEU A O 1
ATOM 1345 N N . ASP A 1 179 ? -6.775 -12.164 -3.611 1.00 98.81 179 ASP A N 1
ATOM 1346 C CA . ASP A 1 179 ? -7.064 -13.437 -4.272 1.00 98.81 179 ASP A CA 1
ATOM 1347 C C . ASP A 1 179 ? -6.716 -14.617 -3.356 1.00 98.81 179 ASP A C 1
ATOM 1349 O O . ASP A 1 179 ? -7.514 -15.542 -3.210 1.00 98.81 179 ASP A O 1
ATOM 1353 N N . LEU A 1 180 ? -5.575 -14.571 -2.658 1.00 98.75 180 LEU A N 1
ATOM 1354 C CA . LEU A 1 180 ? -5.194 -15.601 -1.689 1.00 98.75 180 LEU A CA 1
ATOM 1355 C C . LEU A 1 180 ? -6.213 -15.714 -0.542 1.00 98.75 180 LEU A C 1
ATOM 1357 O O . LEU A 1 180 ? -6.674 -16.810 -0.213 1.00 98.75 180 LEU A O 1
ATOM 1361 N N . HIS A 1 181 ? -6.589 -14.590 0.071 1.00 98.81 181 HIS A N 1
ATOM 1362 C CA . HIS A 1 181 ? -7.472 -14.600 1.243 1.00 98.81 181 HIS A CA 1
ATOM 1363 C C . HIS A 1 181 ? -8.903 -15.010 0.912 1.00 98.81 181 HIS A C 1
ATOM 1365 O O . HIS A 1 181 ? -9.558 -15.679 1.718 1.00 98.81 181 HIS A O 1
ATOM 1371 N N . THR A 1 182 ? -9.384 -14.639 -0.269 1.00 98.75 182 THR A N 1
ATOM 1372 C CA . THR A 1 182 ? -10.746 -14.940 -0.720 1.00 98.75 182 THR A CA 1
ATOM 1373 C C . THR A 1 182 ? -10.872 -16.363 -1.253 1.00 98.75 182 THR A C 1
ATOM 1375 O O . THR A 1 182 ? -11.817 -17.064 -0.890 1.00 98.75 182 THR A O 1
ATOM 1378 N N . SER A 1 183 ? -9.910 -16.826 -2.057 1.00 98.12 183 SER A N 1
ATOM 1379 C CA . SER A 1 183 ? -9.986 -18.142 -2.702 1.00 98.12 183 SER A CA 1
ATOM 1380 C C . SER A 1 183 ? -9.561 -19.301 -1.799 1.00 98.12 183 SER A C 1
ATOM 1382 O O . SER A 1 183 ? -10.144 -20.380 -1.897 1.00 98.12 183 SER A O 1
ATOM 1384 N N . GLU A 1 184 ? -8.591 -19.097 -0.899 1.00 98.31 184 GLU A N 1
ATOM 1385 C CA . GLU A 1 184 ? -8.030 -20.180 -0.076 1.00 98.31 184 GLU A CA 1
ATOM 1386 C C . GLU A 1 184 ? -8.422 -20.077 1.408 1.00 98.31 184 GLU A C 1
ATOM 1388 O O . GLU A 1 184 ? -8.630 -21.097 2.068 1.00 98.31 184 GLU A O 1
ATOM 1393 N N . PHE A 1 185 ? -8.562 -18.861 1.953 1.00 98.12 185 PHE A N 1
ATOM 1394 C CA . PHE A 1 185 ? -8.782 -18.651 3.394 1.00 98.12 185 PHE A CA 1
ATOM 1395 C C . PHE A 1 185 ? -10.216 -18.285 3.795 1.00 98.12 185 PHE A C 1
ATOM 1397 O O . PHE A 1 185 ? -10.481 -18.071 4.986 1.00 98.12 185 PHE A O 1
ATOM 1404 N N . GLY A 1 186 ? -11.139 -18.262 2.830 1.00 97.38 186 GLY A N 1
ATOM 1405 C CA . GLY A 1 186 ? -12.574 -18.098 3.064 1.00 97.38 186 GLY A CA 1
ATOM 1406 C C . GLY A 1 186 ? -12.965 -16.726 3.614 1.00 97.38 186 GLY A C 1
ATOM 1407 O O . GLY A 1 186 ? -13.948 -16.627 4.350 1.00 97.38 186 GLY A O 1
ATOM 1408 N N . TYR A 1 187 ? -12.189 -15.682 3.311 1.00 98.81 187 TYR A N 1
ATOM 1409 C CA . TYR A 1 187 ? -12.593 -14.307 3.586 1.00 98.81 187 TYR A CA 1
ATOM 1410 C C . TYR A 1 187 ? -13.567 -13.809 2.516 1.00 98.81 187 TYR A C 1
ATOM 1412 O O . TYR A 1 187 ? -13.407 -14.077 1.329 1.00 98.81 187 TYR A O 1
ATOM 1420 N N . THR A 1 188 ? -14.564 -13.037 2.937 1.00 98.88 188 THR A N 1
ATOM 1421 C CA . THR A 1 188 ? -15.428 -12.282 2.026 1.00 98.88 188 THR A CA 1
ATOM 1422 C C . THR A 1 188 ? -14.753 -10.960 1.684 1.00 98.88 188 THR A C 1
ATOM 1424 O O . THR A 1 188 ? -14.432 -10.185 2.587 1.00 98.88 188 THR A O 1
ATOM 1427 N N . GLU A 1 189 ? -14.547 -10.687 0.399 1.00 98.81 189 GLU A N 1
ATOM 1428 C CA . GLU A 1 189 ? -14.019 -9.397 -0.048 1.00 98.81 189 GLU A CA 1
ATOM 1429 C C . GLU A 1 189 ? -15.059 -8.285 0.113 1.00 98.81 189 GLU A C 1
ATOM 1431 O O . GLU A 1 189 ? -16.231 -8.446 -0.232 1.00 98.81 189 GLU A O 1
ATOM 1436 N N . VAL A 1 190 ? -14.624 -7.143 0.637 1.00 98.75 190 VAL A N 1
ATOM 1437 C CA . VAL A 1 190 ? -15.454 -5.961 0.858 1.00 98.75 190 VAL A CA 1
ATOM 1438 C C . VAL A 1 190 ? -14.706 -4.725 0.365 1.00 98.75 190 VAL A C 1
ATOM 1440 O O . VAL A 1 190 ? -13.524 -4.546 0.645 1.00 98.75 190 VAL A O 1
ATOM 1443 N N . ALA A 1 191 ? -15.418 -3.820 -0.307 1.00 98.31 191 ALA A N 1
ATOM 1444 C CA . ALA A 1 191 ? -14.935 -2.482 -0.643 1.00 98.31 191 ALA A CA 1
ATOM 1445 C C . ALA A 1 191 ? -15.623 -1.438 0.264 1.00 98.31 191 ALA A C 1
ATOM 1447 O O . ALA A 1 191 ? -16.702 -0.945 -0.080 1.00 98.31 191 ALA A O 1
ATOM 1448 N N . PRO A 1 192 ? -15.073 -1.130 1.456 1.00 98.19 192 PRO A N 1
ATOM 1449 C CA . PRO A 1 192 ? -15.727 -0.237 2.408 1.00 98.19 192 PRO A CA 1
ATOM 1450 C C . PRO A 1 192 ? -15.510 1.257 2.090 1.00 98.19 192 PRO A C 1
ATOM 1452 O O . PRO A 1 192 ? -14.532 1.620 1.431 1.00 98.19 192 PRO A O 1
ATOM 1455 N N . PRO A 1 193 ? -16.354 2.161 2.630 1.00 98.31 193 PRO A N 1
ATOM 1456 C CA . PRO A 1 193 ? -16.062 3.593 2.649 1.00 98.31 193 PRO A CA 1
ATOM 1457 C C . PRO A 1 193 ? -14.763 3.901 3.407 1.00 98.31 193 PRO A C 1
ATOM 1459 O O . PRO A 1 193 ? -14.524 3.366 4.488 1.00 98.31 193 PRO A O 1
ATOM 1462 N N . VAL A 1 194 ? -13.962 4.831 2.878 1.00 98.12 194 VAL A N 1
ATOM 1463 C CA . VAL A 1 194 ? -12.729 5.322 3.531 1.00 98.12 194 VAL A CA 1
ATOM 1464 C C . VAL A 1 194 ? -12.946 6.576 4.385 1.00 98.12 194 VAL A C 1
ATOM 1466 O O . VAL A 1 194 ? -12.030 7.020 5.073 1.00 98.12 194 VAL A O 1
ATOM 1469 N N . LEU A 1 195 ? -14.158 7.137 4.347 1.00 98.44 195 LEU A N 1
ATOM 1470 C CA . LEU A 1 195 ? -14.622 8.225 5.203 1.00 98.44 195 LEU A CA 1
ATOM 1471 C C . LEU A 1 195 ? -15.719 7.695 6.123 1.00 98.44 195 LEU A C 1
ATOM 1473 O O . LEU A 1 195 ? -16.735 7.186 5.646 1.00 98.44 195 LEU A O 1
ATOM 1477 N N . VAL A 1 196 ? -15.528 7.826 7.433 1.00 98.50 196 VAL A N 1
ATOM 1478 C CA . VAL A 1 196 ? -16.443 7.283 8.449 1.00 98.50 196 VAL A CA 1
ATOM 1479 C C . VAL A 1 196 ? -16.822 8.332 9.497 1.00 98.50 196 VAL A C 1
ATOM 1481 O O . VAL A 1 196 ? -16.173 9.369 9.619 1.00 98.50 196 VAL A O 1
ATOM 1484 N N . ARG A 1 197 ? -17.910 8.088 10.237 1.00 98.00 197 ARG A N 1
ATOM 1485 C CA . ARG A 1 197 ? -18.396 8.963 11.322 1.00 98.00 197 ARG A CA 1
ATOM 1486 C C . ARG A 1 197 ? -17.781 8.587 12.674 1.00 98.00 197 ARG A C 1
ATOM 1488 O O . ARG A 1 197 ? -17.214 7.503 12.808 1.00 98.00 197 ARG A O 1
ATOM 1495 N N . ASP A 1 198 ? -17.970 9.457 13.665 1.00 97.69 198 ASP A N 1
ATOM 1496 C CA . ASP A 1 198 ? -17.480 9.308 15.045 1.00 97.69 198 ASP A CA 1
ATOM 1497 C C . ASP A 1 198 ? -17.789 7.924 15.646 1.00 97.69 198 ASP A C 1
ATOM 1499 O O . ASP A 1 198 ? -16.889 7.273 16.171 1.00 97.69 198 ASP A O 1
ATOM 1503 N N . ASP A 1 199 ? -19.014 7.414 15.482 1.00 97.62 199 ASP A N 1
ATOM 1504 C CA . ASP A 1 199 ? -19.416 6.109 16.034 1.00 97.62 199 ASP A CA 1
ATOM 1505 C C . ASP A 1 199 ? -18.540 4.950 15.534 1.00 97.62 199 ASP A C 1
ATOM 1507 O O . ASP A 1 199 ? -18.275 3.998 16.267 1.00 97.62 199 ASP A O 1
ATOM 1511 N N . ALA A 1 200 ? -18.074 5.019 14.281 1.00 97.75 200 ALA A N 1
ATOM 1512 C CA . ALA A 1 200 ? -17.274 3.950 13.696 1.00 97.75 200 ALA A CA 1
ATOM 1513 C C . ALA A 1 200 ? -15.869 3.902 14.306 1.00 97.75 200 ALA A C 1
ATOM 1515 O O . ALA A 1 200 ? -15.431 2.848 14.764 1.00 97.75 200 ALA A O 1
ATOM 1516 N N . VAL A 1 201 ? -15.196 5.055 14.368 1.00 97.50 201 VAL A N 1
ATOM 1517 C CA . VAL A 1 201 ? -13.860 5.186 14.976 1.00 97.50 201 VAL A CA 1
ATOM 1518 C C . VAL A 1 201 ? -13.898 5.042 16.503 1.00 97.50 201 VAL A C 1
ATOM 1520 O O . VAL A 1 201 ? -12.914 4.617 17.108 1.00 97.50 201 VAL A O 1
ATOM 1523 N N . TYR A 1 202 ? -15.031 5.339 17.147 1.00 98.00 202 TYR A N 1
ATOM 1524 C CA . TYR A 1 202 ? -15.259 5.023 18.557 1.00 98.00 202 TYR A CA 1
ATOM 1525 C C . TYR A 1 202 ? -15.405 3.518 18.786 1.00 98.00 202 TYR A C 1
ATOM 1527 O O . TYR A 1 202 ? -14.783 2.985 19.708 1.00 98.00 202 TYR A O 1
ATOM 1535 N N . GLY A 1 203 ? -16.174 2.829 17.934 1.00 97.31 203 GLY A N 1
ATOM 1536 C CA . GLY A 1 203 ? -16.435 1.390 18.012 1.00 97.31 203 GLY A CA 1
ATOM 1537 C C . GLY A 1 203 ? -15.162 0.544 18.052 1.00 97.31 203 GLY A C 1
ATOM 1538 O O . GLY A 1 203 ? -15.018 -0.331 18.908 1.00 97.31 203 GLY A O 1
ATOM 1539 N N . THR A 1 204 ? -14.198 0.860 17.189 1.00 97.25 204 THR A N 1
ATOM 1540 C CA . THR A 1 204 ? -12.913 0.148 17.087 1.00 97.25 204 THR A CA 1
ATOM 1541 C C . THR A 1 204 ? -11.823 0.687 18.016 1.00 97.25 204 THR A C 1
ATOM 1543 O O . THR A 1 204 ? -10.768 0.069 18.144 1.00 97.25 204 THR A O 1
ATOM 1546 N N . GLY A 1 205 ? -12.106 1.758 18.766 1.00 95.62 205 GLY A N 1
ATOM 1547 C CA . GLY A 1 205 ? -11.268 2.230 19.871 1.00 95.62 205 GLY A CA 1
ATOM 1548 C C . GLY A 1 205 ? -10.231 3.293 19.511 1.00 95.62 205 GLY A C 1
ATOM 1549 O O . GLY A 1 205 ? -9.383 3.589 20.350 1.00 95.62 205 GLY A O 1
ATOM 1550 N N . GLN A 1 206 ? -10.293 3.884 18.314 1.00 96.19 206 GLN A N 1
ATOM 1551 C CA . GLN A 1 206 ? -9.465 5.042 17.967 1.00 96.19 206 GLN A CA 1
ATOM 1552 C C . GLN A 1 206 ? -9.919 6.279 18.752 1.00 96.19 206 GLN A C 1
ATOM 1554 O O . GLN A 1 206 ? -9.094 6.972 19.344 1.00 96.19 206 GLN A O 1
ATOM 1559 N N . LEU A 1 207 ? -11.230 6.532 18.833 1.00 95.75 207 LEU A N 1
ATOM 1560 C CA . LEU A 1 207 ? -11.761 7.578 19.708 1.00 95.75 207 LEU A CA 1
ATOM 1561 C C . LEU A 1 207 ? -12.038 7.059 21.133 1.00 95.75 207 LEU A C 1
ATOM 1563 O O . LEU A 1 207 ? -12.479 5.915 21.316 1.00 95.75 207 LEU A O 1
ATOM 1567 N N . PRO A 1 208 ? -11.828 7.906 22.161 1.00 93.69 208 PRO A N 1
ATOM 1568 C CA . PRO A 1 208 ? -11.402 9.315 22.082 1.00 93.69 208 PRO A CA 1
ATOM 1569 C C . PRO A 1 208 ? -9.875 9.528 22.063 1.00 93.69 208 PRO A C 1
ATOM 1571 O O . PRO A 1 208 ? -9.421 10.615 21.725 1.00 93.69 208 PRO A O 1
ATOM 1574 N N . LYS A 1 209 ? -9.084 8.514 22.437 1.00 89.75 209 LYS A N 1
ATOM 1575 C CA . LYS A 1 209 ? -7.663 8.671 22.792 1.00 89.75 209 LYS A CA 1
ATOM 1576 C C . LYS A 1 209 ? -6.757 9.085 21.626 1.00 89.75 209 LYS A C 1
ATOM 1578 O O . LYS A 1 209 ? -5.836 9.863 21.835 1.00 89.75 209 LYS A O 1
ATOM 1583 N N . PHE A 1 210 ? -7.009 8.572 20.427 1.00 91.62 210 PHE A N 1
ATOM 1584 C CA . PHE A 1 210 ? -6.122 8.706 19.268 1.00 91.62 210 PHE A CA 1
ATOM 1585 C C . PHE A 1 210 ? -6.687 9.661 18.213 1.00 91.62 210 PHE A C 1
ATOM 1587 O O . PHE A 1 210 ? -6.435 9.501 17.024 1.00 91.62 210 PHE A O 1
ATOM 1594 N N . ALA A 1 211 ? -7.479 10.657 18.626 1.00 93.50 211 ALA A N 1
ATOM 1595 C CA . ALA A 1 211 ? -8.042 11.646 17.705 1.00 93.50 211 ALA A CA 1
ATOM 1596 C C . ALA A 1 211 ? -6.953 12.401 16.918 1.00 93.50 211 ALA A C 1
ATOM 1598 O O . ALA A 1 211 ? -7.145 12.695 15.741 1.00 93.50 211 ALA A O 1
ATOM 1599 N N . GLU A 1 212 ? -5.808 12.676 17.552 1.00 92.69 212 GLU A N 1
ATOM 1600 C CA . GLU A 1 212 ? -4.664 13.354 16.929 1.00 92.69 212 GLU A CA 1
ATOM 1601 C C . GLU A 1 212 ? -3.932 12.481 15.900 1.00 92.69 212 GLU A C 1
ATOM 1603 O O . GLU A 1 212 ? -3.286 13.027 15.008 1.00 92.69 212 GLU A O 1
ATOM 1608 N N . ASP A 1 213 ? -4.081 11.151 15.964 1.00 92.12 213 ASP A N 1
ATOM 1609 C CA . ASP A 1 213 ? -3.472 10.197 15.023 1.00 92.12 213 ASP A CA 1
ATOM 1610 C C . ASP A 1 213 ? -4.266 10.058 13.710 1.00 92.12 213 ASP A C 1
ATOM 1612 O O . ASP A 1 213 ? -3.816 9.416 12.753 1.00 92.12 213 ASP A O 1
ATOM 1616 N N . LEU A 1 214 ? -5.455 10.666 13.646 1.00 95.94 214 LEU A N 1
ATOM 1617 C CA . LEU A 1 214 ? -6.386 10.580 12.526 1.00 95.94 214 LEU A CA 1
ATOM 1618 C C . LEU A 1 214 ? -6.465 11.892 11.744 1.00 95.94 214 LEU A C 1
ATOM 1620 O O . LEU A 1 214 ? -6.357 12.987 12.293 1.00 95.94 214 LEU A O 1
ATOM 1624 N N . PHE A 1 215 ? -6.782 11.787 10.454 1.00 97.62 215 PHE A N 1
ATOM 1625 C CA . PHE A 1 215 ? -7.197 12.943 9.664 1.00 97.62 215 PHE A CA 1
ATOM 1626 C C . PHE A 1 215 ? -8.716 13.128 9.742 1.00 97.62 215 PHE A C 1
ATOM 1628 O O . PHE A 1 215 ? -9.480 12.236 9.360 1.00 97.62 215 PHE A O 1
ATOM 1635 N N . ARG A 1 216 ? -9.154 14.310 10.192 1.00 97.19 216 ARG A N 1
ATOM 1636 C CA . ARG A 1 216 ? -10.564 14.725 10.211 1.00 97.19 216 ARG A CA 1
ATOM 1637 C C . ARG A 1 216 ? -10.857 15.704 9.080 1.00 97.19 216 ARG A C 1
ATOM 1639 O O . ARG A 1 216 ? -10.117 16.664 8.875 1.00 97.19 216 ARG A O 1
ATOM 1646 N N . THR A 1 217 ? -11.959 15.500 8.374 1.00 97.25 217 THR A N 1
ATOM 1647 C CA . THR A 1 217 ? -12.464 16.441 7.375 1.00 97.25 217 THR A CA 1
ATOM 1648 C C . THR A 1 217 ? -13.249 17.578 8.034 1.00 97.25 217 THR A C 1
ATOM 1650 O O . THR A 1 217 ? -13.762 17.459 9.149 1.00 97.25 217 THR A O 1
ATOM 1653 N N . THR A 1 218 ? -13.414 18.691 7.320 1.00 96.88 218 THR A N 1
ATOM 1654 C CA . THR A 1 218 ? -14.148 19.873 7.814 1.00 96.88 218 THR A CA 1
ATOM 1655 C C . THR A 1 218 ? -15.652 19.643 7.987 1.00 96.88 218 THR A C 1
ATOM 1657 O O . THR A 1 218 ? -16.302 20.367 8.732 1.00 96.88 218 THR A O 1
ATOM 1660 N N . ASN A 1 219 ? -16.211 18.626 7.330 1.00 94.81 219 ASN A N 1
ATOM 1661 C CA . ASN A 1 219 ? -17.615 18.222 7.427 1.00 94.81 219 ASN A CA 1
ATOM 1662 C C . ASN A 1 219 ? -17.852 17.050 8.403 1.00 94.81 219 ASN A C 1
ATOM 1664 O O . ASN A 1 219 ? -18.926 16.450 8.382 1.00 94.81 219 ASN A O 1
ATOM 1668 N N . GLY A 1 220 ? -16.878 16.739 9.266 1.00 94.56 220 GLY A N 1
ATOM 1669 C CA . GLY A 1 220 ? -17.062 15.827 10.399 1.00 94.56 220 GLY A CA 1
ATOM 1670 C C . GLY A 1 220 ? -16.876 14.339 10.094 1.00 94.56 220 GLY A C 1
ATOM 1671 O O . GLY A 1 220 ? -17.331 13.513 10.880 1.00 94.56 220 GLY A O 1
ATOM 1672 N N . PHE A 1 221 ? -16.217 13.984 8.989 1.00 98.19 221 PHE A N 1
ATOM 1673 C CA . PHE A 1 221 ? -15.796 12.608 8.716 1.00 98.19 221 PHE A CA 1
ATOM 1674 C C . PHE A 1 221 ? -14.333 12.391 9.107 1.00 98.19 221 PHE A C 1
ATOM 1676 O O . PHE A 1 221 ? -13.538 13.328 9.166 1.00 98.19 221 PHE A O 1
ATOM 1683 N N . TRP A 1 222 ? -13.972 11.135 9.330 1.00 98.38 222 TRP A N 1
ATOM 1684 C CA . TRP A 1 222 ? -12.603 10.695 9.565 1.00 98.38 222 TRP A CA 1
ATOM 1685 C C . TRP A 1 222 ? -12.133 9.847 8.396 1.00 98.38 222 TRP A C 1
ATOM 1687 O O . TRP A 1 222 ? -12.861 8.952 7.956 1.00 98.38 222 TRP A O 1
ATOM 1697 N N . LEU A 1 223 ? -10.921 10.107 7.912 1.00 98.56 223 LEU A N 1
ATOM 1698 C CA . LEU A 1 223 ? -10.236 9.168 7.032 1.00 98.56 223 LEU A CA 1
ATOM 1699 C C . LEU A 1 223 ? -9.793 7.955 7.852 1.00 98.56 223 LEU A C 1
ATOM 1701 O O . LEU A 1 223 ? -9.251 8.098 8.950 1.00 98.56 223 LEU A O 1
ATOM 1705 N N . VAL A 1 224 ? -10.042 6.757 7.331 1.00 98.44 224 VAL A N 1
ATOM 1706 C CA . VAL A 1 224 ? -9.763 5.519 8.067 1.00 98.44 224 VAL A CA 1
ATOM 1707 C C . VAL A 1 224 ? -8.248 5.253 8.170 1.00 98.44 224 VAL A C 1
ATOM 1709 O O . VAL A 1 224 ? -7.548 5.277 7.155 1.00 98.44 224 VAL A O 1
ATOM 1712 N N . PRO A 1 225 ? -7.714 4.936 9.366 1.00 98.00 225 PRO A N 1
ATOM 1713 C CA . PRO A 1 225 ? -6.301 4.573 9.552 1.00 98.00 225 PRO A CA 1
ATOM 1714 C C . PRO A 1 225 ? -6.001 3.109 9.198 1.00 98.00 225 PRO A C 1
ATOM 1716 O O . PRO A 1 225 ? -4.844 2.677 9.233 1.00 98.00 225 PRO A O 1
ATOM 1719 N N . THR A 1 226 ? -7.058 2.334 8.945 1.00 98.56 226 THR A N 1
ATOM 1720 C CA . THR A 1 226 ? -7.068 0.918 8.575 1.00 98.56 226 THR A CA 1
ATOM 1721 C C . THR A 1 226 ? -8.491 0.509 8.169 1.00 98.56 226 THR A C 1
ATOM 1723 O O . THR A 1 226 ? -9.460 1.055 8.706 1.00 98.56 226 THR A O 1
ATOM 1726 N N . ALA A 1 227 ? -8.637 -0.477 7.275 1.00 98.69 227 ALA A N 1
ATOM 1727 C CA . ALA A 1 227 ? -9.938 -1.070 6.959 1.00 98.69 227 ALA A CA 1
ATOM 1728 C C . ALA A 1 227 ? -10.571 -1.821 8.149 1.00 98.69 227 ALA A C 1
ATOM 1730 O O . ALA A 1 227 ? -11.772 -2.074 8.122 1.00 98.69 227 ALA A O 1
ATOM 1731 N N . GLU A 1 228 ? -9.821 -2.101 9.223 1.00 98.75 228 GLU A N 1
ATOM 1732 C CA . GLU A 1 228 ? -10.371 -2.620 10.486 1.00 98.75 228 GLU A CA 1
ATOM 1733 C C . GLU A 1 228 ? -11.575 -1.792 10.945 1.00 98.75 228 GLU A C 1
ATOM 1735 O O . GLU A 1 228 ? -12.585 -2.362 11.360 1.00 98.75 228 GLU A O 1
ATOM 1740 N N . VAL A 1 229 ? -11.486 -0.458 10.826 1.00 98.75 229 VAL A N 1
ATOM 1741 C CA . VAL A 1 229 ? -12.530 0.469 11.276 1.00 98.75 229 VAL A CA 1
ATOM 1742 C C . VAL A 1 229 ? -13.862 0.174 10.580 1.00 98.75 229 VAL A C 1
ATOM 1744 O O . VAL A 1 229 ? -14.816 -0.209 11.263 1.00 98.75 229 VAL A O 1
ATOM 1747 N N . PRO A 1 230 ? -13.983 0.308 9.246 1.00 98.75 230 PRO A N 1
ATOM 1748 C CA . PRO A 1 230 ? -15.249 0.050 8.580 1.00 98.75 230 PRO A CA 1
ATOM 1749 C C . PRO A 1 230 ? -15.643 -1.433 8.565 1.00 98.75 230 PRO A C 1
ATOM 1751 O O . PRO A 1 230 ? -16.831 -1.717 8.695 1.00 98.75 230 PRO A O 1
ATOM 1754 N N . LEU A 1 231 ? -14.699 -2.378 8.447 1.00 98.81 231 LEU A N 1
ATOM 1755 C CA . LEU A 1 231 ? -15.027 -3.809 8.371 1.00 98.81 231 LEU A CA 1
ATOM 1756 C C . LEU A 1 231 ? -15.607 -4.343 9.683 1.00 98.81 231 LEU A C 1
ATOM 1758 O O . LEU A 1 231 ? -16.622 -5.035 9.675 1.00 98.81 231 LEU A O 1
ATOM 1762 N N . THR A 1 232 ? -15.013 -3.982 10.820 1.00 98.81 232 THR A N 1
ATOM 1763 C CA . THR A 1 232 ? -15.505 -4.415 12.137 1.00 98.81 232 THR A CA 1
ATOM 1764 C C . THR A 1 232 ? -16.866 -3.784 12.452 1.00 98.81 232 THR A C 1
ATOM 1766 O O . THR A 1 232 ? -17.725 -4.417 13.062 1.00 98.81 232 THR A O 1
ATOM 1769 N N . ASN A 1 233 ? -17.113 -2.566 11.954 1.00 98.69 233 ASN A N 1
ATOM 1770 C CA . ASN A 1 233 ? -18.392 -1.869 12.102 1.00 98.69 233 ASN A CA 1
ATOM 1771 C C . ASN A 1 233 ? -19.520 -2.404 11.201 1.00 98.69 233 ASN A C 1
ATOM 1773 O O . ASN A 1 233 ? -20.666 -1.998 11.398 1.00 98.69 233 ASN A O 1
ATOM 1777 N N . LEU A 1 234 ? -19.260 -3.334 10.270 1.00 98.69 234 LEU A N 1
ATOM 1778 C CA . LEU A 1 234 ? -20.318 -3.968 9.462 1.00 98.69 234 LEU A CA 1
ATOM 1779 C C . LEU A 1 234 ? -21.379 -4.672 10.317 1.00 98.69 234 LEU A C 1
ATOM 1781 O O . LEU A 1 234 ? -22.510 -4.843 9.871 1.00 98.69 234 LEU A O 1
ATOM 1785 N N . VAL A 1 235 ? -21.015 -5.065 11.541 1.00 98.50 235 VAL A N 1
ATOM 1786 C CA . VAL A 1 235 ? -21.884 -5.754 12.503 1.00 98.50 235 VAL A CA 1
ATOM 1787 C C . VAL A 1 235 ? -22.302 -4.865 13.682 1.00 98.50 235 VAL A C 1
ATOM 1789 O O . VAL A 1 235 ? -22.828 -5.369 14.678 1.00 98.50 235 VAL A O 1
ATOM 1792 N N . ARG A 1 236 ? -22.058 -3.548 13.623 1.00 98.50 236 ARG A N 1
ATOM 1793 C CA . ARG A 1 236 ? -22.414 -2.626 14.713 1.00 98.50 236 ARG A CA 1
ATOM 1794 C C . ARG A 1 236 ? -23.916 -2.679 15.006 1.00 98.50 236 ARG A C 1
ATOM 1796 O O . ARG A 1 236 ? -24.720 -2.743 14.082 1.00 98.50 236 ARG A O 1
ATOM 1803 N N . GLU A 1 237 ? -24.272 -2.667 16.292 1.00 98.31 237 GLU A N 1
ATOM 1804 C CA . GLU A 1 237 ? -25.649 -2.690 16.817 1.00 98.31 237 GLU A CA 1
ATOM 1805 C C . GLU A 1 237 ? -26.475 -3.932 16.414 1.00 98.31 237 GLU A C 1
ATOM 1807 O O . GLU A 1 237 ? -27.689 -3.972 16.616 1.00 98.31 237 GLU A O 1
ATOM 1812 N N . GLN A 1 238 ? -25.838 -4.980 15.879 1.00 98.19 238 GLN A N 1
ATOM 1813 C CA . GLN A 1 238 ? -26.518 -6.207 15.461 1.00 98.19 238 GLN A CA 1
ATOM 1814 C C . GLN A 1 238 ? -26.507 -7.294 16.542 1.00 98.19 238 GLN A C 1
ATOM 1816 O O . GLN A 1 238 ? -25.582 -7.410 17.354 1.00 98.19 238 GLN A O 1
ATOM 1821 N N . ILE A 1 239 ? -27.539 -8.142 16.496 1.00 97.56 239 ILE A N 1
ATOM 1822 C CA . ILE A 1 239 ? -27.592 -9.429 17.193 1.00 97.56 239 ILE A CA 1
ATOM 1823 C C . ILE A 1 239 ? -27.434 -10.526 16.138 1.00 97.56 239 ILE A C 1
ATOM 1825 O O . ILE A 1 239 ? -28.363 -10.788 15.379 1.00 97.56 239 ILE A O 1
ATOM 1829 N N . LEU A 1 240 ? -26.260 -11.147 16.102 1.00 97.12 240 LEU A N 1
ATOM 1830 C CA . LEU A 1 240 ? -25.892 -12.186 15.142 1.00 97.12 240 LEU A CA 1
ATOM 1831 C C . LEU A 1 240 ? -26.384 -13.569 15.590 1.00 97.12 240 LEU A C 1
ATOM 1833 O O . LEU A 1 240 ? -26.500 -13.846 16.791 1.00 97.12 240 LEU A O 1
ATOM 1837 N N . ASP A 1 241 ? -26.645 -14.445 14.622 1.00 95.19 241 ASP A N 1
ATOM 1838 C CA . ASP A 1 241 ? -26.878 -15.868 14.875 1.00 95.19 241 ASP A CA 1
ATOM 1839 C C . ASP A 1 241 ? -25.529 -16.600 14.980 1.00 95.19 241 ASP A C 1
ATOM 1841 O O . ASP A 1 241 ? -24.621 -16.350 14.185 1.00 95.19 241 ASP A O 1
ATOM 1845 N N . GLU A 1 242 ? -25.378 -17.501 15.955 1.00 94.81 242 GLU A N 1
ATOM 1846 C CA . GLU A 1 242 ? -24.154 -18.296 16.115 1.00 94.81 242 GLU A CA 1
ATOM 1847 C C . GLU A 1 242 ? -23.798 -19.095 14.858 1.00 94.81 242 GLU A C 1
ATOM 1849 O O . GLU A 1 242 ? -22.619 -19.227 14.540 1.00 94.81 242 GLU A O 1
ATOM 1854 N N . ALA A 1 243 ? -24.793 -19.570 14.103 1.00 94.69 243 ALA A N 1
ATOM 1855 C CA . ALA A 1 243 ? -24.573 -20.343 12.884 1.00 94.69 243 ALA A CA 1
ATOM 1856 C C . ALA A 1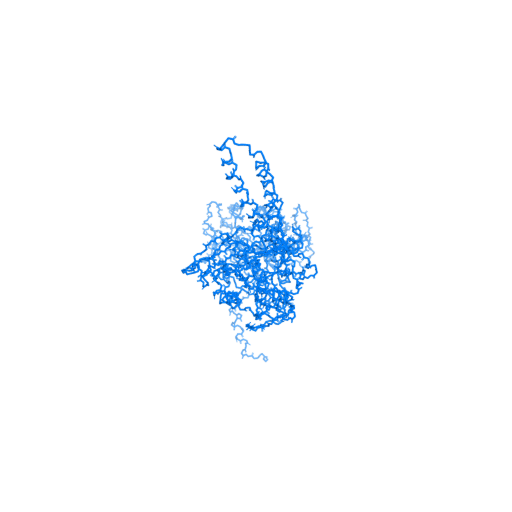 243 ? -23.876 -19.543 11.768 1.00 94.69 243 ALA A C 1
ATOM 1858 O O . ALA A 1 243 ? -23.363 -20.132 10.819 1.00 94.69 243 ALA A O 1
ATOM 1859 N N . GLN A 1 244 ? -23.855 -18.210 11.866 1.00 95.31 244 GLN A N 1
ATOM 1860 C CA . GLN A 1 244 ? -23.153 -17.332 10.928 1.00 95.31 244 GLN A CA 1
ATOM 1861 C C . GLN A 1 244 ? -21.680 -17.112 11.313 1.00 95.31 244 GLN A C 1
ATOM 1863 O O . GLN A 1 244 ? -20.933 -16.533 10.527 1.00 95.31 244 GLN A O 1
ATOM 1868 N N . LEU A 1 245 ? -21.258 -17.527 12.515 1.00 97.38 245 LEU A N 1
ATOM 1869 C CA . LEU A 1 245 ? -19.931 -17.245 13.057 1.00 97.38 245 LEU A CA 1
ATOM 1870 C C . LEU A 1 245 ? -18.955 -18.425 12.848 1.00 97.38 245 LEU A C 1
ATOM 1872 O O . LEU A 1 245 ? -19.315 -19.579 13.095 1.00 97.38 245 LEU A O 1
ATOM 1876 N N . PRO A 1 246 ? -17.691 -18.159 12.464 1.00 98.12 246 PRO A N 1
ATOM 1877 C CA . PRO A 1 246 ? -17.090 -16.833 12.333 1.00 98.12 246 PRO A CA 1
ATOM 1878 C C . PRO A 1 246 ? -17.409 -16.145 10.994 1.00 98.12 246 PRO A C 1
ATOM 1880 O O . PRO A 1 246 ? -17.296 -16.752 9.930 1.00 98.12 246 PRO A O 1
ATOM 1883 N N . LEU A 1 247 ? -17.715 -14.845 11.048 1.00 98.81 247 LEU A N 1
ATOM 1884 C CA . LEU A 1 247 ? -17.729 -13.980 9.865 1.00 98.81 247 LEU A CA 1
ATOM 1885 C C . LEU A 1 247 ? -16.303 -13.513 9.580 1.00 98.81 247 LEU A C 1
ATOM 1887 O O . LEU A 1 247 ? -15.587 -13.134 10.507 1.00 98.81 247 LEU A O 1
ATOM 1891 N N . ARG A 1 248 ? -15.900 -13.519 8.309 1.00 98.81 248 ARG A N 1
ATOM 1892 C CA . ARG A 1 248 ? -14.537 -13.199 7.870 1.00 98.81 248 ARG A CA 1
ATOM 1893 C C . ARG A 1 248 ? -14.586 -12.220 6.710 1.00 98.81 248 ARG A C 1
ATOM 1895 O O . ARG A 1 248 ? -15.147 -12.544 5.665 1.00 98.81 248 ARG A O 1
ATOM 1902 N N . PHE A 1 249 ? -13.974 -11.054 6.879 1.00 98.88 249 PHE A N 1
ATOM 1903 C CA . PHE A 1 249 ? -13.939 -9.990 5.878 1.00 98.88 249 PHE A CA 1
ATOM 1904 C C . PHE A 1 249 ? -12.506 -9.606 5.523 1.00 98.88 249 PHE A C 1
ATOM 1906 O O . PHE A 1 249 ? -11.636 -9.576 6.395 1.00 98.88 249 PHE A O 1
ATOM 1913 N N . THR A 1 250 ? -12.269 -9.284 4.254 1.00 98.94 250 THR A N 1
ATOM 1914 C CA . THR A 1 250 ? -11.010 -8.697 3.796 1.00 98.94 250 THR A CA 1
ATOM 1915 C C . THR A 1 250 ? -11.259 -7.512 2.874 1.00 98.94 250 THR A C 1
ATOM 1917 O O . THR A 1 250 ? -12.280 -7.459 2.192 1.00 98.94 250 THR A O 1
ATOM 1920 N N . ALA A 1 251 ? -10.354 -6.537 2.882 1.00 98.88 251 ALA A N 1
ATOM 1921 C CA . ALA A 1 251 ? -10.434 -5.365 2.019 1.00 98.88 251 ALA A CA 1
ATOM 1922 C C . ALA A 1 251 ? -9.044 -4.811 1.724 1.00 98.88 251 ALA A C 1
ATOM 1924 O O . ALA A 1 251 ? -8.207 -4.747 2.624 1.00 98.88 251 ALA A O 1
ATOM 1925 N N . LEU A 1 252 ? -8.837 -4.335 0.497 1.00 98.81 252 LEU A N 1
ATOM 1926 C CA . LEU A 1 252 ? -7.702 -3.495 0.126 1.00 98.81 252 LEU A CA 1
ATOM 1927 C C . LEU A 1 252 ? -8.133 -2.029 0.177 1.00 98.81 252 LEU A C 1
ATOM 1929 O O . LEU A 1 252 ? -8.965 -1.602 -0.625 1.00 98.81 252 LEU A O 1
ATOM 1933 N N . THR A 1 253 ? -7.562 -1.241 1.088 1.00 98.75 253 THR A N 1
ATOM 1934 C CA . THR A 1 253 ? -7.876 0.194 1.190 1.00 98.75 253 THR A CA 1
ATOM 1935 C C . THR A 1 253 ? -6.620 1.051 1.321 1.00 98.75 253 THR A C 1
ATOM 1937 O O . THR A 1 253 ? -5.626 0.609 1.912 1.00 98.75 253 THR A O 1
ATOM 1940 N N . PRO A 1 254 ? -6.656 2.315 0.856 1.00 98.44 254 PRO A N 1
ATOM 1941 C CA . PRO A 1 254 ? -5.738 3.315 1.375 1.00 98.44 254 PRO A CA 1
ATOM 1942 C C . PRO A 1 254 ? -6.029 3.541 2.867 1.00 98.44 254 PRO A C 1
ATOM 1944 O O . PRO A 1 254 ? -7.181 3.542 3.304 1.00 98.44 254 PRO A O 1
ATOM 1947 N N . CYS A 1 255 ? -4.970 3.702 3.647 1.00 98.56 255 CYS A N 1
ATOM 1948 C CA . CYS A 1 255 ? -4.980 3.932 5.084 1.00 98.56 255 CYS A CA 1
ATOM 1949 C C . CYS A 1 255 ? -4.303 5.270 5.369 1.00 98.56 255 CYS A C 1
ATOM 1951 O O . CYS A 1 255 ? -3.240 5.541 4.808 1.00 98.56 255 CYS A O 1
ATOM 1953 N N . PHE A 1 256 ? -4.902 6.080 6.244 1.00 98.50 256 PHE A N 1
ATOM 1954 C CA . PHE A 1 256 ? -4.457 7.445 6.517 1.00 98.50 256 PHE A CA 1
ATOM 1955 C C . PHE A 1 256 ? -4.113 7.641 7.992 1.00 98.50 256 PHE A C 1
ATOM 1957 O O . PHE A 1 256 ? -4.969 7.459 8.856 1.00 98.50 256 PHE A O 1
ATOM 1964 N N . ARG A 1 257 ? -2.873 8.035 8.291 1.00 96.88 257 ARG A N 1
ATOM 1965 C CA . ARG A 1 257 ? -2.398 8.277 9.663 1.00 96.88 257 ARG A CA 1
ATOM 1966 C C . ARG A 1 257 ? -1.649 9.598 9.738 1.00 96.88 257 ARG A C 1
ATOM 1968 O O . ARG A 1 257 ? -0.777 9.863 8.912 1.00 96.88 257 ARG A O 1
ATOM 1975 N N . SER A 1 258 ? -1.962 10.431 10.726 1.00 92.94 258 SER A N 1
ATOM 1976 C CA . SER A 1 258 ? -1.247 11.701 10.917 1.00 92.94 258 SER A CA 1
ATOM 1977 C C . SER A 1 258 ? 0.192 11.480 11.395 1.00 92.94 258 SER A C 1
ATOM 1979 O O . SER A 1 258 ? 1.018 12.374 11.255 1.00 92.94 258 SER A O 1
ATOM 1981 N N . GLU A 1 259 ? 0.501 10.293 11.936 1.00 88.56 259 GLU A N 1
ATOM 1982 C CA . GLU A 1 259 ? 1.825 9.934 12.457 1.00 88.56 259 GLU A CA 1
ATOM 1983 C C . GLU A 1 259 ? 2.355 10.965 13.476 1.00 88.56 259 GLU A C 1
ATOM 1985 O O . GLU A 1 259 ? 3.562 11.241 13.541 1.00 88.56 259 GLU A O 1
ATOM 1990 N N . ALA A 1 260 ? 1.444 11.544 14.268 1.00 80.12 260 ALA A N 1
ATOM 1991 C CA . ALA A 1 260 ? 1.761 12.489 15.328 1.00 80.12 260 ALA A CA 1
ATOM 1992 C C . ALA A 1 260 ? 2.779 11.881 16.314 1.00 80.12 260 ALA A C 1
ATOM 1994 O O . ALA A 1 260 ? 2.758 10.694 16.628 1.00 80.12 260 ALA A O 1
ATOM 1995 N N . GLY A 1 261 ? 3.756 12.680 16.751 1.00 72.12 261 GLY A N 1
ATOM 1996 C CA . GLY A 1 261 ? 4.807 12.224 17.674 1.00 72.12 261 GLY A CA 1
ATOM 1997 C C . GLY A 1 261 ? 5.930 11.371 17.057 1.00 72.12 261 GLY A C 1
ATOM 1998 O O . GLY A 1 261 ? 6.892 11.051 17.749 1.00 72.12 261 GLY A O 1
ATOM 1999 N N . SER A 1 262 ? 5.894 11.058 15.755 1.00 73.31 262 SER A N 1
ATOM 2000 C CA . SER A 1 262 ? 6.938 10.265 15.071 1.00 73.31 262 SER A CA 1
ATOM 2001 C C . SER A 1 262 ? 8.110 11.090 14.502 1.00 73.31 262 SER A C 1
ATOM 2003 O O . SER A 1 262 ? 8.829 10.630 13.607 1.00 73.31 262 SER A O 1
ATOM 2005 N N . ALA A 1 263 ? 8.304 12.329 14.969 1.00 66.00 263 ALA A N 1
ATOM 2006 C CA . ALA A 1 263 ? 9.314 13.242 14.432 1.00 66.00 263 ALA A CA 1
ATOM 2007 C C . ALA A 1 263 ? 10.724 12.617 14.478 1.00 66.00 263 ALA A C 1
ATOM 2009 O O . ALA A 1 263 ? 11.180 12.150 15.518 1.00 66.00 263 ALA A O 1
ATOM 2010 N N . GLY A 1 264 ? 11.412 12.586 13.333 1.00 67.88 264 GLY A N 1
ATOM 2011 C CA . GLY A 1 264 ? 12.777 12.056 13.220 1.00 67.88 264 GLY A CA 1
ATOM 2012 C C . GLY A 1 264 ? 12.903 10.530 13.088 1.00 67.88 264 GLY A C 1
ATOM 2013 O O . GLY A 1 264 ? 13.998 10.060 12.792 1.00 67.88 264 GLY A O 1
ATOM 2014 N N . ARG A 1 265 ? 11.822 9.747 13.234 1.00 74.31 265 ARG A N 1
ATOM 2015 C CA . ARG A 1 265 ? 11.837 8.284 13.022 1.00 74.31 265 ARG A CA 1
ATOM 2016 C C . ARG A 1 265 ? 11.371 7.909 11.615 1.00 74.31 265 ARG A C 1
ATOM 2018 O O . ARG A 1 265 ? 10.360 8.439 11.145 1.00 74.31 265 ARG A O 1
ATOM 2025 N N . ASP A 1 266 ? 12.088 6.980 10.973 1.00 80.44 266 ASP A N 1
ATOM 2026 C CA . ASP A 1 266 ? 11.801 6.462 9.621 1.00 80.44 266 ASP A CA 1
ATOM 2027 C C . ASP A 1 266 ? 11.448 7.589 8.633 1.00 80.44 266 ASP A C 1
ATOM 2029 O O . ASP A 1 266 ? 10.369 7.615 8.037 1.00 80.44 266 ASP A O 1
ATOM 2033 N N . THR A 1 267 ? 12.309 8.605 8.559 1.00 74.44 267 THR A N 1
ATOM 2034 C CA . THR A 1 267 ? 12.043 9.842 7.807 1.00 74.44 267 THR A CA 1
ATOM 2035 C C . THR A 1 267 ? 12.208 9.682 6.300 1.00 74.44 267 THR A C 1
ATOM 2037 O O . THR A 1 267 ? 11.585 10.432 5.552 1.00 74.44 267 THR A O 1
ATOM 2040 N N . ARG A 1 268 ? 13.016 8.714 5.850 1.00 84.94 268 ARG A N 1
ATOM 2041 C CA . ARG A 1 268 ? 13.242 8.409 4.431 1.00 84.94 268 ARG A CA 1
ATOM 2042 C C . ARG A 1 268 ? 12.614 7.066 4.064 1.00 84.94 268 ARG A C 1
ATOM 2044 O O . ARG A 1 268 ? 12.675 6.117 4.844 1.00 84.94 268 ARG A O 1
ATOM 2051 N N . GLY A 1 269 ? 12.054 6.983 2.859 1.00 92.56 269 GLY A N 1
ATOM 2052 C CA . GLY A 1 269 ? 11.467 5.752 2.340 1.00 92.56 269 GLY A CA 1
ATOM 2053 C C . GLY A 1 269 ? 9.979 5.585 2.649 1.00 92.56 269 GLY A C 1
ATOM 2054 O O . GLY A 1 269 ? 9.284 6.544 2.968 1.00 92.56 269 GLY A O 1
ATOM 2055 N N . MET A 1 270 ? 9.487 4.349 2.542 1.00 95.00 270 MET A N 1
ATOM 2056 C CA . MET A 1 270 ? 8.059 4.000 2.574 1.00 95.00 270 MET A CA 1
ATOM 2057 C C . MET A 1 270 ? 7.622 3.209 3.819 1.00 95.00 270 MET A C 1
ATOM 2059 O O . MET A 1 270 ? 6.496 2.720 3.875 1.00 95.00 270 MET A O 1
ATOM 2063 N N . ILE A 1 271 ? 8.478 3.078 4.838 1.00 93.44 271 ILE A N 1
ATOM 2064 C CA . ILE A 1 271 ? 8.142 2.330 6.067 1.00 93.44 271 ILE A CA 1
ATOM 2065 C C . ILE A 1 271 ? 7.059 3.036 6.899 1.00 93.44 271 ILE A C 1
ATOM 2067 O O . ILE A 1 271 ? 6.199 2.372 7.490 1.00 93.44 271 ILE A O 1
ATOM 2071 N N . ARG A 1 272 ? 7.089 4.376 6.928 1.00 94.06 272 ARG A N 1
ATOM 2072 C CA . ARG A 1 272 ? 6.151 5.230 7.670 1.00 94.06 272 ARG A CA 1
ATOM 2073 C C . ARG A 1 272 ? 5.686 6.394 6.795 1.00 94.06 272 ARG A C 1
ATOM 2075 O O . ARG A 1 272 ? 6.462 7.306 6.506 1.00 94.06 272 ARG A O 1
ATOM 2082 N N . GLN A 1 273 ? 4.426 6.348 6.374 1.00 94.94 273 GLN A N 1
ATOM 2083 C CA . GLN A 1 273 ? 3.800 7.299 5.449 1.00 94.94 273 GLN A CA 1
ATOM 2084 C C . GLN A 1 273 ? 2.457 7.776 6.004 1.00 94.94 273 GLN A C 1
ATOM 2086 O O . GLN A 1 273 ? 1.799 7.032 6.730 1.00 94.94 273 GLN A O 1
ATOM 2091 N N . HIS A 1 274 ? 2.024 8.979 5.618 1.00 97.00 274 HIS A N 1
ATOM 2092 C CA . HIS A 1 274 ? 0.676 9.456 5.938 1.00 97.00 274 HIS A CA 1
ATOM 2093 C C . HIS A 1 274 ? -0.408 8.683 5.194 1.00 97.00 274 HIS A C 1
ATOM 2095 O O . HIS A 1 274 ? -1.515 8.551 5.706 1.00 97.00 274 HIS A O 1
ATOM 2101 N N . GLN A 1 275 ? -0.084 8.171 4.005 1.00 98.19 275 GLN A N 1
ATOM 2102 C CA . GLN A 1 275 ? -0.954 7.337 3.190 1.00 98.19 275 GLN A CA 1
ATOM 2103 C C . GLN A 1 275 ? -0.213 6.064 2.781 1.00 98.19 275 GLN A C 1
ATOM 2105 O O . GLN A 1 275 ? 0.891 6.129 2.245 1.00 98.19 275 GLN A O 1
ATOM 2110 N N . PHE A 1 276 ? -0.835 4.907 2.993 1.00 98.31 276 PHE A N 1
ATOM 2111 C CA . PHE A 1 276 ? -0.325 3.619 2.520 1.00 98.31 276 PHE A CA 1
ATOM 2112 C C . PHE A 1 276 ? -1.471 2.648 2.235 1.00 98.31 276 PHE A C 1
ATOM 2114 O O . PHE A 1 276 ? -2.529 2.732 2.851 1.00 98.31 276 PHE A O 1
ATOM 2121 N N . SER A 1 277 ? -1.263 1.707 1.320 1.00 98.50 277 SER A N 1
ATOM 2122 C CA . SER A 1 277 ? -2.244 0.662 1.012 1.00 98.50 277 SER A CA 1
ATOM 2123 C C . SER A 1 277 ? -2.077 -0.538 1.951 1.00 98.50 277 SER A C 1
ATOM 2125 O O . SER A 1 277 ? -0.949 -0.931 2.273 1.00 98.50 277 SER A O 1
ATOM 2127 N N . LYS A 1 278 ? -3.183 -1.148 2.383 1.00 98.81 278 LYS A N 1
ATOM 2128 C CA . LYS A 1 278 ? -3.172 -2.357 3.221 1.00 98.81 278 LYS A CA 1
ATOM 2129 C C . LYS A 1 278 ? -4.309 -3.297 2.836 1.00 98.81 278 LYS A C 1
ATOM 2131 O O . LYS A 1 278 ? -5.427 -2.833 2.623 1.00 98.81 278 LYS A O 1
ATOM 2136 N N . VAL A 1 279 ? -4.010 -4.596 2.780 1.00 98.88 279 VAL A N 1
ATOM 2137 C CA . VAL A 1 279 ? -5.031 -5.648 2.792 1.00 98.88 279 VAL A CA 1
ATOM 2138 C C . VAL A 1 279 ? -5.289 -6.031 4.239 1.00 98.88 279 VAL A C 1
ATOM 2140 O O . VAL A 1 279 ? -4.379 -6.489 4.928 1.00 98.88 279 VAL A O 1
ATOM 2143 N N . GLU A 1 280 ? -6.508 -5.802 4.711 1.00 98.88 280 GLU A N 1
ATOM 2144 C CA . GLU A 1 280 ? -6.911 -6.112 6.082 1.00 98.88 280 GLU A CA 1
ATOM 2145 C C . GLU A 1 280 ? -7.646 -7.442 6.158 1.00 98.88 280 GLU A C 1
ATOM 2147 O O . GLU A 1 280 ? -8.380 -7.804 5.242 1.00 98.88 280 GLU A O 1
ATOM 2152 N N . LEU A 1 281 ? -7.480 -8.137 7.276 1.00 98.94 281 LEU A N 1
ATOM 2153 C CA . LEU A 1 281 ? -8.232 -9.313 7.680 1.00 98.94 281 LEU A CA 1
ATOM 2154 C C . LEU A 1 281 ? -9.025 -8.959 8.936 1.00 98.94 281 LEU A C 1
ATOM 2156 O O . LEU A 1 281 ? -8.444 -8.494 9.912 1.00 98.94 281 LEU A O 1
ATOM 2160 N N . VAL A 1 282 ? -10.335 -9.191 8.934 1.00 98.94 282 VAL A N 1
ATOM 2161 C CA . VAL A 1 282 ? -11.196 -9.018 10.111 1.00 98.94 282 VAL A CA 1
ATOM 2162 C C . VAL A 1 282 ? -12.024 -10.273 10.318 1.00 98.94 282 VAL A C 1
ATOM 2164 O O . VAL A 1 282 ? -12.630 -10.779 9.374 1.00 98.94 282 VAL A O 1
ATOM 2167 N N . SER A 1 283 ? -12.089 -10.738 11.564 1.00 98.88 283 SER A N 1
ATOM 2168 C CA . SER A 1 283 ? -12.964 -11.838 11.962 1.00 98.88 283 SER A CA 1
ATOM 2169 C C . SER A 1 283 ? -13.875 -11.423 13.111 1.00 98.88 283 SER A C 1
ATOM 2171 O O . SER A 1 283 ? -13.425 -10.845 14.101 1.00 98.88 283 SER A O 1
ATOM 2173 N N . ILE A 1 284 ? -15.157 -11.767 12.998 1.00 98.81 284 ILE A N 1
ATOM 2174 C CA . ILE A 1 284 ? -16.135 -11.704 14.087 1.00 98.81 284 ILE A CA 1
ATOM 2175 C C . ILE A 1 284 ? -16.431 -13.141 14.494 1.00 98.81 284 ILE A C 1
ATOM 2177 O O . ILE A 1 284 ? -16.881 -13.932 13.666 1.00 98.81 284 ILE A O 1
ATOM 2181 N N . ALA A 1 285 ? -16.163 -13.493 15.745 1.00 98.50 285 ALA A N 1
ATOM 2182 C CA . ALA A 1 285 ? -16.207 -14.873 16.216 1.00 98.50 285 ALA A CA 1
ATOM 2183 C C . ALA A 1 285 ? -16.931 -14.986 17.560 1.00 98.50 285 ALA A C 1
ATOM 2185 O O . ALA A 1 285 ? -17.116 -13.997 18.278 1.00 98.50 285 ALA A O 1
ATOM 2186 N N . THR A 1 286 ? -17.324 -16.202 17.936 1.00 97.94 286 THR A N 1
ATOM 2187 C CA . THR A 1 286 ? -17.729 -16.456 19.323 1.00 97.94 286 THR A CA 1
ATOM 2188 C C . THR A 1 286 ? -16.515 -16.353 20.261 1.00 97.94 286 THR A C 1
ATOM 2190 O O . THR A 1 286 ? -15.373 -16.534 19.814 1.00 97.94 286 THR A O 1
ATOM 2193 N N . PRO A 1 287 ? -16.718 -16.088 21.567 1.00 96.25 287 PRO A N 1
ATOM 2194 C CA . PRO A 1 287 ? -15.632 -16.127 22.546 1.00 96.25 287 PRO A CA 1
ATOM 2195 C C . PRO A 1 287 ? -14.825 -17.430 22.501 1.00 96.25 287 PRO A C 1
ATOM 2197 O O . PRO A 1 287 ? -13.601 -17.413 22.608 1.00 96.25 287 PRO A O 1
ATOM 2200 N N . GLU A 1 288 ? -15.507 -18.552 22.279 1.00 96.31 288 GLU A N 1
ATOM 2201 C CA . GLU A 1 288 ? -14.926 -19.891 22.248 1.00 96.31 288 GLU A CA 1
ATOM 2202 C C . GLU A 1 288 ? -14.086 -20.144 20.979 1.00 96.31 288 GLU A C 1
ATOM 2204 O O . GLU A 1 288 ? -13.088 -20.860 21.028 1.00 96.31 288 GLU A O 1
ATOM 2209 N N . GLN A 1 289 ? -14.439 -19.522 19.848 1.00 97.81 289 GLN A N 1
ATOM 2210 C CA . GLN A 1 289 ? -13.687 -19.608 18.586 1.00 97.81 289 GLN A CA 1
ATOM 2211 C C . GLN A 1 289 ? -12.472 -18.664 18.541 1.00 97.81 289 GLN A C 1
ATOM 2213 O O . GLN A 1 289 ? -11.533 -18.886 17.777 1.00 97.81 289 GLN A O 1
ATOM 2218 N N . SER A 1 290 ? -12.487 -17.602 19.347 1.00 98.00 290 SER A N 1
ATOM 2219 C CA . SER A 1 290 ? -11.588 -16.450 19.243 1.00 98.00 290 SER A CA 1
ATOM 2220 C C . SER A 1 290 ? -10.092 -16.800 19.273 1.00 98.00 290 SER A C 1
ATOM 2222 O O . SER A 1 290 ? -9.337 -16.309 18.440 1.00 98.00 290 SER A O 1
ATOM 2224 N N . ALA A 1 291 ? -9.647 -17.680 20.176 1.00 98.12 291 ALA A N 1
ATOM 2225 C CA . ALA A 1 291 ? -8.229 -18.045 20.265 1.00 98.12 291 ALA A CA 1
ATOM 2226 C C . ALA A 1 291 ? -7.738 -18.819 19.026 1.00 98.12 291 ALA A C 1
ATOM 2228 O O . ALA A 1 291 ? -6.663 -18.535 18.502 1.00 98.12 291 ALA A O 1
ATOM 2229 N N . ALA A 1 292 ? -8.544 -19.761 18.524 1.00 98.62 292 ALA A N 1
ATOM 2230 C CA . ALA A 1 292 ? -8.213 -20.526 17.323 1.00 98.62 292 ALA A CA 1
ATOM 2231 C C . ALA A 1 292 ? -8.241 -19.646 16.063 1.00 98.62 292 ALA A C 1
ATOM 2233 O O . ALA A 1 292 ? -7.397 -19.791 15.179 1.00 98.62 292 ALA A O 1
ATOM 2234 N N . GLU A 1 293 ? -9.184 -18.705 15.995 1.00 98.69 293 GLU A N 1
ATOM 2235 C CA . GLU A 1 293 ? -9.283 -17.756 14.888 1.00 98.69 293 GLU A CA 1
ATOM 2236 C C . GLU A 1 293 ? -8.094 -16.784 14.854 1.00 98.69 293 GLU A C 1
ATOM 2238 O O . GLU A 1 293 ? -7.650 -16.424 13.766 1.00 98.69 293 GLU A O 1
ATOM 2243 N N . HIS A 1 294 ? -7.528 -16.414 16.012 1.00 98.81 294 HIS A N 1
ATOM 2244 C CA . HIS A 1 294 ? -6.323 -15.578 16.091 1.00 98.81 294 HIS A CA 1
ATOM 2245 C C . HIS A 1 294 ? -5.114 -16.275 15.463 1.00 98.81 294 HIS A C 1
ATOM 2247 O O . HIS A 1 294 ? -4.495 -15.718 14.560 1.00 98.81 294 HIS A O 1
ATOM 2253 N N . GLU A 1 295 ? -4.833 -17.520 15.862 1.00 98.62 295 GLU A N 1
ATOM 2254 C CA . GLU A 1 295 ? -3.743 -18.311 15.270 1.00 98.62 295 GLU A CA 1
ATOM 2255 C C . GLU A 1 295 ? -3.962 -18.534 13.766 1.00 98.62 295 GLU A C 1
ATOM 2257 O O . GLU A 1 295 ? -3.026 -18.418 12.972 1.00 98.62 295 GLU A O 1
ATOM 2262 N N . ARG A 1 296 ? -5.205 -18.813 13.343 1.00 98.75 296 ARG A N 1
ATOM 2263 C CA . ARG A 1 296 ? -5.555 -18.953 11.921 1.00 98.75 296 ARG A CA 1
ATOM 2264 C C . ARG A 1 296 ? -5.269 -17.666 11.146 1.00 98.75 296 ARG A C 1
ATOM 2266 O O . ARG A 1 296 ? -4.644 -17.730 10.094 1.00 98.75 296 ARG A O 1
ATOM 2273 N N . MET A 1 297 ? -5.707 -16.517 11.655 1.00 98.81 297 MET A N 1
ATOM 2274 C CA . MET A 1 297 ? -5.509 -15.212 11.021 1.00 98.81 297 MET A CA 1
ATOM 2275 C C . MET A 1 297 ? -4.024 -14.870 10.875 1.00 98.81 297 MET A C 1
ATOM 2277 O O . MET A 1 297 ? -3.605 -14.447 9.797 1.00 98.81 297 MET A O 1
ATOM 2281 N N . THR A 1 298 ? -3.218 -15.112 11.912 1.00 98.81 298 THR A N 1
ATOM 2282 C CA . THR A 1 298 ? -1.763 -14.925 11.838 1.00 98.81 298 THR A CA 1
ATOM 2283 C C . THR A 1 298 ? -1.148 -15.837 10.778 1.00 98.81 298 THR A C 1
ATOM 2285 O O . THR A 1 298 ? -0.375 -15.363 9.950 1.00 98.81 298 THR A O 1
ATOM 2288 N N . ASN A 1 299 ? -1.567 -17.105 10.704 1.00 98.69 299 ASN A N 1
ATOM 2289 C CA . ASN A 1 299 ? -1.117 -18.018 9.651 1.00 98.69 299 ASN A CA 1
ATOM 2290 C C . ASN A 1 299 ? -1.503 -17.545 8.234 1.00 98.69 299 ASN A C 1
ATOM 2292 O O . ASN A 1 299 ? -0.707 -17.717 7.312 1.00 98.69 299 ASN A O 1
ATOM 2296 N N . CYS A 1 300 ? -2.678 -16.930 8.045 1.00 98.81 300 CYS A N 1
ATOM 2297 C CA . CYS A 1 300 ? -3.070 -16.339 6.757 1.00 98.81 300 CYS A CA 1
ATOM 2298 C C . CYS A 1 300 ? -2.123 -15.203 6.339 1.00 98.81 300 CYS A C 1
ATOM 2300 O O . CYS A 1 300 ? -1.719 -15.134 5.180 1.00 98.81 300 CYS A O 1
ATOM 2302 N N . ALA A 1 301 ? -1.739 -14.328 7.274 1.00 98.81 301 ALA A N 1
ATOM 2303 C CA . ALA A 1 301 ? -0.769 -13.264 7.011 1.00 98.81 301 ALA A CA 1
ATOM 2304 C C . ALA A 1 301 ? 0.638 -13.827 6.721 1.00 98.81 301 ALA A C 1
ATOM 2306 O O . ALA A 1 301 ? 1.304 -13.388 5.785 1.00 98.81 301 ALA A O 1
ATOM 2307 N N . GLU A 1 302 ? 1.068 -14.843 7.474 1.00 98.81 302 GLU A N 1
ATOM 2308 C CA . GLU A 1 302 ? 2.329 -15.557 7.247 1.00 98.81 302 GLU A CA 1
ATOM 2309 C C . GLU A 1 302 ? 2.391 -16.217 5.857 1.00 98.81 302 GLU A C 1
ATOM 2311 O O . GLU A 1 302 ? 3.437 -16.185 5.209 1.00 98.81 302 GLU A O 1
ATOM 2316 N N . GLU A 1 303 ? 1.287 -16.793 5.368 1.00 98.88 303 GLU A N 1
ATOM 2317 C CA . GLU A 1 303 ? 1.245 -17.465 4.060 1.00 98.88 303 GLU A CA 1
ATOM 2318 C C . GLU A 1 303 ? 1.574 -16.517 2.899 1.00 98.88 303 GLU A C 1
ATOM 2320 O O . GLU A 1 303 ? 2.266 -16.916 1.961 1.00 98.88 303 GLU A O 1
ATOM 2325 N N . VAL A 1 304 ? 1.171 -15.244 2.986 1.00 98.88 304 VAL A N 1
ATOM 2326 C CA . VAL A 1 304 ? 1.543 -14.219 1.996 1.00 98.88 304 VAL A CA 1
ATOM 2327 C C . VAL A 1 304 ? 3.069 -14.113 1.883 1.00 98.88 304 VAL A C 1
ATOM 2329 O O . VAL A 1 304 ? 3.613 -14.137 0.778 1.00 98.88 304 VAL A O 1
ATOM 2332 N N . LEU A 1 305 ? 3.776 -14.050 3.018 1.00 98.81 305 LEU A N 1
ATOM 2333 C CA . LEU A 1 305 ? 5.240 -13.960 3.050 1.00 98.81 305 LEU A CA 1
ATOM 2334 C C . LEU A 1 305 ? 5.905 -15.250 2.562 1.00 98.81 305 LEU A C 1
ATOM 2336 O O . LEU A 1 305 ? 6.893 -15.177 1.833 1.00 98.81 305 LEU A O 1
ATOM 2340 N N . LYS A 1 306 ? 5.343 -16.419 2.897 1.00 98.75 306 LYS A N 1
ATOM 2341 C CA . LYS A 1 306 ? 5.841 -17.721 2.418 1.00 98.75 306 LYS A CA 1
ATOM 2342 C C . LYS A 1 306 ? 5.758 -17.833 0.897 1.00 98.75 306 LYS A C 1
ATOM 2344 O O . LYS A 1 306 ? 6.744 -18.188 0.257 1.00 98.75 306 LYS A O 1
ATOM 2349 N N . ARG A 1 307 ? 4.615 -17.468 0.305 1.00 98.50 307 ARG A N 1
ATOM 2350 C CA . ARG A 1 307 ? 4.396 -17.461 -1.155 1.00 98.50 307 ARG A CA 1
ATOM 2351 C C . ARG A 1 307 ? 5.308 -16.464 -1.872 1.00 98.50 307 ARG A C 1
ATOM 2353 O O . ARG A 1 307 ? 5.780 -16.745 -2.970 1.00 98.50 307 ARG A O 1
ATOM 2360 N N . LEU A 1 308 ? 5.578 -15.320 -1.241 1.00 98.56 308 LEU A N 1
ATOM 2361 C CA . LEU A 1 308 ? 6.545 -14.326 -1.717 1.00 98.56 308 LEU A CA 1
ATOM 2362 C C . LEU A 1 308 ? 8.000 -14.692 -1.396 1.00 98.56 308 LEU A C 1
ATOM 2364 O O . LEU A 1 308 ? 8.896 -13.943 -1.774 1.00 98.56 308 LEU A O 1
ATOM 2368 N N . ASN A 1 309 ? 8.249 -15.810 -0.709 1.00 98.12 309 ASN A N 1
ATOM 2369 C CA . ASN A 1 309 ? 9.566 -16.247 -0.252 1.00 98.12 309 ASN A CA 1
ATOM 2370 C C . ASN A 1 309 ? 10.363 -15.146 0.481 1.00 98.12 309 ASN A C 1
ATOM 2372 O O . ASN A 1 309 ? 11.551 -14.946 0.234 1.00 98.12 309 ASN A O 1
ATOM 2376 N N . LEU A 1 310 ? 9.693 -14.406 1.367 1.00 98.50 310 LEU A N 1
ATOM 2377 C CA . LEU A 1 310 ? 10.292 -13.346 2.178 1.00 98.50 310 LEU A CA 1
ATOM 2378 C C . LEU A 1 310 ? 10.554 -13.862 3.603 1.00 98.50 310 LEU A C 1
ATOM 2380 O O . LEU A 1 310 ? 9.595 -14.225 4.286 1.00 98.50 310 LEU A O 1
ATOM 2384 N N . PRO A 1 311 ? 11.811 -13.901 4.083 1.00 98.44 311 PRO A N 1
ATOM 2385 C CA . PRO A 1 311 ? 12.126 -14.347 5.440 1.00 98.44 311 PRO A CA 1
ATOM 2386 C C . PRO A 1 311 ? 11.514 -13.433 6.502 1.00 98.44 311 PRO A C 1
ATOM 2388 O O . PRO A 1 311 ? 11.572 -12.206 6.388 1.00 98.44 311 PRO A O 1
ATOM 2391 N N . TYR A 1 312 ? 10.962 -14.022 7.561 1.00 98.75 312 TYR A N 1
ATOM 2392 C CA . TYR A 1 312 ? 10.279 -13.279 8.617 1.00 98.75 312 TYR A CA 1
ATOM 2393 C C . TYR A 1 312 ? 10.395 -13.961 9.985 1.00 98.75 312 TYR A C 1
ATOM 2395 O O . TYR A 1 312 ? 10.766 -15.134 10.103 1.00 98.75 312 TYR A O 1
ATOM 2403 N N . ARG A 1 313 ? 10.040 -13.217 11.033 1.00 98.69 313 ARG A N 1
ATOM 2404 C CA . ARG A 1 313 ? 9.827 -13.726 12.393 1.00 98.69 313 ARG A CA 1
ATOM 2405 C C . ARG A 1 313 ? 8.481 -13.263 12.937 1.00 98.69 313 ARG A C 1
ATOM 2407 O O . ARG A 1 313 ? 7.948 -12.257 12.481 1.00 98.69 313 ARG A O 1
ATOM 2414 N N . VAL A 1 314 ? 7.944 -14.006 13.896 1.00 98.81 314 VAL A N 1
ATOM 2415 C CA . VAL A 1 314 ? 6.693 -13.687 14.590 1.00 98.81 314 VAL A CA 1
ATOM 2416 C C . VAL A 1 314 ? 7.006 -13.435 16.056 1.00 98.81 314 VAL A C 1
ATOM 2418 O O . VAL A 1 314 ? 7.605 -14.287 16.720 1.00 98.81 314 VAL A O 1
ATOM 2421 N N . LEU A 1 315 ? 6.590 -12.277 16.551 1.00 98.62 315 LEU A N 1
ATOM 2422 C CA . LEU A 1 315 ? 6.754 -11.839 17.926 1.00 98.62 315 LEU A CA 1
ATOM 2423 C C . LEU A 1 315 ? 5.399 -11.857 18.638 1.00 98.62 315 LEU A C 1
ATOM 2425 O O . LEU A 1 315 ? 4.414 -11.342 18.119 1.00 98.62 315 LEU A O 1
ATOM 2429 N N . LEU A 1 316 ? 5.347 -12.422 19.842 1.00 98.62 316 LEU A N 1
ATOM 2430 C CA . LEU A 1 316 ? 4.293 -12.133 20.810 1.00 98.62 316 LEU A CA 1
ATOM 2431 C C . LEU A 1 316 ? 4.635 -10.812 21.496 1.00 98.62 316 LEU A C 1
ATOM 2433 O O . LEU A 1 316 ? 5.662 -10.728 22.176 1.00 98.62 316 LEU A O 1
ATOM 2437 N N . LEU A 1 317 ? 3.773 -9.809 21.325 1.00 98.56 317 LEU A N 1
ATOM 2438 C CA . LEU A 1 317 ? 3.982 -8.505 21.942 1.00 98.56 317 LEU A CA 1
ATOM 2439 C C . LEU A 1 317 ? 3.792 -8.571 23.456 1.00 98.56 317 LEU A C 1
ATOM 2441 O O . LEU A 1 317 ? 2.884 -9.246 23.949 1.00 98.56 317 LEU A O 1
ATOM 2445 N N . ALA A 1 318 ? 4.628 -7.843 24.188 1.00 98.00 318 ALA A N 1
ATOM 2446 C CA . ALA A 1 318 ? 4.470 -7.627 25.613 1.00 98.00 318 ALA A CA 1
ATOM 2447 C C . ALA A 1 318 ? 3.334 -6.645 25.905 1.00 98.00 318 ALA A C 1
ATOM 2449 O O . ALA A 1 318 ? 2.913 -5.845 25.066 1.00 98.00 318 ALA A O 1
ATOM 2450 N N . ALA A 1 319 ? 2.815 -6.701 27.128 1.00 97.38 319 ALA A N 1
ATOM 2451 C CA . ALA A 1 319 ? 1.617 -5.978 27.510 1.00 97.38 319 ALA A CA 1
ATOM 2452 C C . ALA A 1 319 ? 1.756 -4.457 27.345 1.00 97.38 319 ALA A C 1
ATOM 2454 O O . ALA A 1 319 ? 0.765 -3.821 27.030 1.00 97.38 319 ALA A O 1
ATOM 2455 N N . GLY A 1 320 ? 2.928 -3.849 27.497 1.00 96.25 320 GLY A N 1
ATOM 2456 C CA . GLY A 1 320 ? 3.129 -2.414 27.267 1.00 96.25 320 GLY A CA 1
ATOM 2457 C C . GLY A 1 320 ? 3.115 -2.002 25.791 1.00 96.25 320 GLY A C 1
ATOM 2458 O O . GLY A 1 320 ? 2.806 -0.851 25.499 1.00 96.25 320 GLY A O 1
ATOM 2459 N N . ASP A 1 321 ? 3.379 -2.934 24.873 1.00 96.75 321 ASP A N 1
ATOM 2460 C CA . ASP A 1 321 ? 3.566 -2.660 23.440 1.00 96.75 321 ASP A CA 1
ATOM 2461 C C . ASP A 1 321 ? 2.322 -2.978 22.583 1.00 96.75 321 ASP A C 1
ATOM 2463 O O . ASP A 1 321 ? 2.206 -2.570 21.432 1.00 96.75 321 ASP A O 1
ATOM 2467 N N . MET A 1 322 ? 1.320 -3.670 23.142 1.00 96.06 322 MET A N 1
ATOM 2468 C CA . MET A 1 322 ? 0.101 -3.998 22.388 1.00 96.06 322 MET A CA 1
ATOM 2469 C C . MET A 1 322 ? -0.767 -2.771 22.066 1.00 96.06 322 MET A C 1
ATOM 2471 O O . MET A 1 322 ? -0.915 -1.837 22.868 1.00 96.06 322 MET A O 1
ATOM 2475 N N . GLY A 1 323 ? -1.507 -2.854 20.959 1.00 94.56 323 GLY A N 1
ATOM 2476 C CA . GLY A 1 323 ? -2.538 -1.882 20.593 1.00 94.56 323 GLY A CA 1
ATOM 2477 C C . GLY A 1 323 ? -3.636 -1.719 21.656 1.00 94.56 323 GLY A C 1
ATOM 2478 O O . GLY A 1 323 ? -3.955 -2.633 22.415 1.00 94.56 323 GLY A O 1
ATOM 2479 N N . PHE A 1 324 ? -4.245 -0.531 21.724 1.00 96.69 324 PHE A N 1
ATOM 2480 C CA . PHE A 1 324 ? -5.192 -0.146 22.784 1.00 96.69 324 PHE A CA 1
ATOM 2481 C C . PHE A 1 324 ? -6.354 -1.126 22.990 1.00 96.69 324 PHE A C 1
ATOM 2483 O O . PHE A 1 324 ? -6.714 -1.408 24.130 1.00 96.69 324 PHE A O 1
ATOM 2490 N N . GLY A 1 325 ? -6.926 -1.650 21.904 1.00 97.12 325 GLY A N 1
ATOM 2491 C CA . GLY A 1 325 ? -8.065 -2.569 21.942 1.00 97.12 325 GLY A CA 1
ATOM 2492 C C . GLY A 1 325 ? -7.706 -4.052 22.065 1.00 97.12 325 GLY A C 1
ATOM 2493 O O . GLY A 1 325 ? -8.620 -4.866 22.165 1.00 97.12 325 GLY A O 1
ATOM 2494 N N . ALA A 1 326 ? -6.426 -4.430 22.048 1.00 98.19 326 ALA A N 1
ATOM 2495 C CA . ALA A 1 326 ? -6.003 -5.829 21.989 1.00 98.19 326 ALA A CA 1
ATOM 2496 C C . ALA A 1 326 ? -5.882 -6.477 23.379 1.00 98.19 326 ALA A C 1
ATOM 2498 O O . ALA A 1 326 ? -5.394 -5.859 24.325 1.00 98.19 326 ALA A O 1
ATOM 2499 N N . THR A 1 327 ? -6.293 -7.742 23.490 1.00 98.06 327 THR A N 1
ATOM 2500 C CA . THR A 1 327 ? -5.943 -8.621 24.616 1.00 98.06 327 THR A CA 1
ATOM 2501 C C . THR A 1 327 ? -4.629 -9.355 24.358 1.00 98.06 327 THR A C 1
ATOM 2503 O O . THR A 1 327 ? -3.894 -9.629 25.303 1.00 98.06 327 THR A O 1
ATOM 2506 N N . LYS A 1 328 ? -4.337 -9.681 23.093 1.00 98.62 328 LYS A N 1
ATOM 2507 C CA . LYS A 1 328 ? -3.131 -10.387 22.650 1.00 98.62 328 LYS A CA 1
ATOM 2508 C C . LYS A 1 328 ? -2.820 -10.020 21.201 1.00 98.62 328 LYS A C 1
ATOM 2510 O O . LYS A 1 328 ? -3.728 -10.040 20.367 1.00 98.62 328 LYS A O 1
ATOM 2515 N N . THR A 1 329 ? -1.551 -9.762 20.897 1.00 98.81 329 THR A N 1
ATOM 2516 C CA . THR A 1 329 ? -1.096 -9.369 19.556 1.00 98.81 329 THR A CA 1
ATOM 2517 C C . THR A 1 329 ? 0.134 -10.168 19.138 1.00 98.81 329 THR A C 1
ATOM 2519 O O . THR A 1 329 ? 1.049 -10.371 19.938 1.00 98.81 329 THR A O 1
ATOM 2522 N N . TYR A 1 330 ? 0.136 -10.610 17.882 1.00 98.81 330 TYR A N 1
ATOM 2523 C CA . TYR A 1 330 ? 1.314 -11.123 17.199 1.00 98.81 330 TYR A CA 1
ATOM 2524 C C . TYR A 1 330 ? 1.748 -10.145 16.120 1.00 98.81 330 TYR A C 1
ATOM 2526 O O . TYR A 1 330 ? 0.964 -9.866 15.210 1.00 98.81 330 TYR A O 1
ATOM 2534 N N . ASP A 1 331 ? 2.995 -9.702 16.186 1.00 98.56 331 ASP A N 1
ATOM 2535 C CA . ASP A 1 331 ? 3.611 -8.943 15.107 1.00 98.56 331 ASP A CA 1
ATOM 2536 C C . ASP A 1 331 ? 4.445 -9.869 14.235 1.00 98.56 331 ASP A C 1
ATOM 2538 O O . ASP A 1 331 ? 5.195 -10.719 14.714 1.00 98.56 331 ASP A O 1
ATOM 2542 N N . ILE A 1 332 ? 4.301 -9.709 12.928 1.00 98.81 332 ILE A N 1
ATOM 2543 C CA . ILE A 1 332 ? 5.124 -10.369 11.930 1.00 98.81 332 ILE A CA 1
ATOM 2544 C C . ILE A 1 332 ? 6.096 -9.325 11.415 1.00 98.81 332 ILE A C 1
ATOM 2546 O O . ILE A 1 332 ? 5.687 -8.282 10.899 1.00 98.81 332 ILE A O 1
ATOM 2550 N N . GLU A 1 333 ? 7.383 -9.619 11.520 1.00 98.75 333 GLU A N 1
ATOM 2551 C CA . GLU A 1 333 ? 8.443 -8.748 11.041 1.00 98.75 333 GLU A CA 1
ATOM 2552 C C . GLU A 1 333 ? 9.192 -9.405 9.888 1.00 98.75 333 GLU A C 1
ATOM 2554 O O . GLU A 1 333 ? 9.643 -10.544 10.008 1.00 98.75 333 GLU A O 1
ATOM 2559 N N . VAL A 1 334 ? 9.348 -8.687 8.778 1.00 98.69 334 VAL A N 1
ATOM 2560 C CA . VAL A 1 334 ? 10.032 -9.153 7.566 1.00 98.69 334 VAL A CA 1
ATOM 2561 C C . VAL A 1 334 ? 11.476 -8.666 7.536 1.00 98.69 334 VAL A C 1
ATOM 2563 O O . VAL A 1 334 ? 11.771 -7.558 7.983 1.00 98.69 334 VAL A O 1
ATOM 2566 N N . TRP A 1 335 ? 12.384 -9.485 7.008 1.00 98.44 335 TRP A N 1
ATOM 2567 C CA . TRP A 1 335 ? 13.787 -9.117 6.848 1.00 98.44 335 TRP A CA 1
ATOM 2568 C C . TRP A 1 335 ? 13.979 -8.045 5.769 1.00 98.44 335 TRP A C 1
ATOM 2570 O O . TRP A 1 335 ? 13.531 -8.218 4.633 1.00 98.44 335 TRP A O 1
ATOM 2580 N N . LEU A 1 336 ? 14.701 -6.974 6.109 1.00 97.94 336 LEU A N 1
ATOM 2581 C CA . LEU A 1 336 ? 15.073 -5.892 5.198 1.00 97.94 336 LEU A CA 1
ATOM 2582 C C . LEU A 1 336 ? 16.604 -5.790 5.073 1.00 97.94 336 LEU A C 1
ATOM 2584 O O . LEU A 1 336 ? 17.254 -5.266 5.986 1.00 97.94 336 LEU A O 1
ATOM 2588 N N . PRO A 1 337 ? 17.200 -6.265 3.960 1.00 96.38 337 PRO A N 1
ATOM 2589 C CA . PRO A 1 337 ? 18.644 -6.209 3.730 1.00 96.38 337 PRO A CA 1
ATOM 2590 C C . PRO A 1 337 ? 19.244 -4.800 3.821 1.00 96.38 337 PRO A C 1
ATOM 2592 O O . PRO A 1 337 ? 20.339 -4.648 4.363 1.00 96.38 337 PRO A O 1
ATOM 2595 N N . GLY A 1 338 ? 18.537 -3.766 3.354 1.00 94.00 338 GLY A N 1
ATOM 2596 C CA . GLY A 1 338 ? 19.023 -2.383 3.393 1.00 94.00 338 GLY A CA 1
ATOM 2597 C C . GLY A 1 338 ? 19.128 -1.820 4.810 1.00 94.00 338 GLY A C 1
ATOM 2598 O O . GLY A 1 338 ? 19.936 -0.933 5.075 1.00 94.00 338 GLY A O 1
ATOM 2599 N N . GLN A 1 339 ? 18.349 -2.368 5.748 1.00 93.31 339 GLN A N 1
ATOM 2600 C CA . GLN A 1 339 ? 18.359 -1.970 7.162 1.00 93.31 339 GLN A CA 1
ATOM 2601 C C . GLN A 1 339 ? 19.044 -2.987 8.078 1.00 93.31 339 GLN A C 1
ATOM 2603 O O . GLN A 1 339 ? 19.222 -2.712 9.264 1.00 93.31 339 GLN A O 1
ATOM 2608 N N . LYS A 1 340 ? 19.422 -4.157 7.547 1.00 96.19 340 LYS A N 1
ATOM 2609 C CA . LYS A 1 340 ? 20.071 -5.253 8.283 1.00 96.19 340 LYS A CA 1
ATOM 2610 C C . LYS A 1 340 ? 19.276 -5.694 9.520 1.00 96.19 340 LYS A C 1
ATOM 2612 O O . LYS A 1 340 ? 19.854 -6.066 10.540 1.00 96.19 340 LYS A O 1
ATOM 2617 N N . THR A 1 341 ? 17.947 -5.633 9.444 1.00 96.25 341 THR A N 1
ATOM 2618 C CA . THR A 1 341 ? 17.057 -5.989 10.553 1.00 96.25 341 THR A CA 1
ATOM 2619 C C . THR A 1 341 ? 15.700 -6.491 10.060 1.00 96.25 341 THR A C 1
ATOM 2621 O O . THR A 1 341 ? 15.351 -6.346 8.887 1.00 96.25 341 THR A O 1
ATOM 2624 N N . TYR A 1 342 ? 14.927 -7.078 10.971 1.00 97.56 342 TYR A N 1
ATOM 2625 C CA . TYR A 1 342 ? 13.513 -7.359 10.762 1.00 97.56 342 TYR A CA 1
ATOM 2626 C C . TYR A 1 342 ? 12.687 -6.110 11.100 1.00 97.56 342 TYR A C 1
ATOM 2628 O O . TYR A 1 342 ? 12.998 -5.397 12.055 1.00 97.56 342 TYR A O 1
ATOM 2636 N N . ARG A 1 343 ? 11.658 -5.816 10.302 1.00 97.44 343 ARG A N 1
ATOM 2637 C CA . ARG A 1 343 ? 10.721 -4.706 10.534 1.00 97.44 343 ARG A CA 1
ATOM 2638 C C . ARG A 1 343 ? 9.286 -5.203 10.438 1.00 97.44 343 ARG A C 1
ATOM 2640 O O . ARG A 1 343 ? 8.970 -5.978 9.538 1.00 97.44 343 ARG A O 1
ATOM 2647 N N . GLU A 1 344 ? 8.422 -4.726 11.329 1.00 97.75 344 GLU A N 1
ATOM 2648 C CA . GLU A 1 344 ? 6.985 -5.027 11.336 1.00 97.75 344 GLU A CA 1
ATOM 2649 C C . GLU A 1 344 ? 6.364 -4.850 9.936 1.00 97.75 344 GLU A C 1
ATOM 2651 O O . GLU A 1 344 ? 6.499 -3.801 9.302 1.00 97.75 344 GLU A O 1
ATOM 2656 N N . ILE A 1 345 ? 5.656 -5.868 9.454 1.00 98.50 345 ILE A N 1
ATOM 2657 C CA . ILE A 1 345 ? 4.893 -5.863 8.195 1.00 98.50 345 ILE A CA 1
ATOM 2658 C C . ILE A 1 345 ? 3.420 -6.228 8.410 1.00 98.50 345 ILE A C 1
ATOM 2660 O O . ILE A 1 345 ? 2.566 -5.911 7.575 1.00 98.50 345 ILE A O 1
ATOM 2664 N N . SER A 1 346 ? 3.119 -6.876 9.535 1.00 98.69 346 SER A N 1
ATOM 2665 C CA . SER A 1 346 ? 1.766 -7.170 9.972 1.00 98.69 346 SER A CA 1
ATOM 2666 C C . SER A 1 346 ? 1.672 -7.191 11.488 1.00 98.69 346 SER A C 1
ATOM 2668 O O . SER A 1 346 ? 2.594 -7.642 12.154 1.00 98.69 346 SER A O 1
ATOM 2670 N N . SER A 1 347 ? 0.523 -6.757 11.993 1.00 98.50 347 SER A N 1
ATOM 2671 C CA . SER A 1 347 ? 0.108 -6.926 13.377 1.00 98.50 347 SER A CA 1
ATOM 2672 C C . SER A 1 347 ? -1.250 -7.619 13.376 1.00 98.50 347 SER A C 1
ATOM 2674 O O . SER A 1 347 ? -2.160 -7.179 12.667 1.00 98.50 347 SER A O 1
ATOM 2676 N N . CYS A 1 348 ? -1.364 -8.732 14.099 1.00 98.81 348 CYS A N 1
ATOM 2677 C CA . CYS A 1 348 ? -2.557 -9.571 14.206 1.00 98.81 348 CYS A CA 1
ATOM 2678 C C . CYS A 1 348 ? -3.016 -9.615 15.662 1.00 98.81 348 CYS A C 1
ATOM 2680 O O . CYS A 1 348 ? -2.323 -10.170 16.516 1.00 98.81 348 CYS A O 1
ATOM 2682 N N . SER A 1 349 ? -4.194 -9.074 15.950 1.00 98.81 349 SER A N 1
ATOM 2683 C CA . SER A 1 349 ? -4.704 -8.868 17.302 1.00 98.81 349 SER A CA 1
ATOM 2684 C C . SER A 1 349 ? -6.032 -9.573 17.545 1.00 98.81 349 SER A C 1
ATOM 2686 O O . SER A 1 349 ? -6.953 -9.532 16.728 1.00 98.81 349 SER A O 1
ATOM 2688 N N . ASN A 1 350 ? -6.151 -10.154 18.734 1.00 98.75 350 ASN A N 1
ATOM 2689 C CA . ASN A 1 350 ? -7.428 -10.519 19.323 1.00 98.75 350 ASN A CA 1
ATOM 2690 C C . ASN A 1 350 ? -7.884 -9.385 20.245 1.00 98.75 350 ASN A C 1
ATOM 2692 O O . ASN A 1 350 ? -7.154 -9.000 21.158 1.00 98.75 350 ASN A O 1
ATOM 2696 N N . CYS A 1 351 ? -9.077 -8.840 20.019 1.00 98.56 351 CYS A N 1
ATOM 2697 C CA . CYS A 1 351 ? -9.626 -7.746 20.820 1.00 98.56 351 CYS A CA 1
ATOM 2698 C C . CYS A 1 351 ? -10.624 -8.222 21.884 1.00 98.56 351 CYS A C 1
ATOM 2700 O O . CYS A 1 351 ? -11.159 -7.403 22.636 1.00 98.56 351 CYS A O 1
ATOM 2702 N N . GLY A 1 352 ? -10.888 -9.529 21.973 1.00 98.25 352 GLY A N 1
ATOM 2703 C CA . GLY A 1 352 ? -11.944 -10.058 22.826 1.00 98.25 352 GLY A CA 1
ATOM 2704 C C . GLY A 1 352 ? -13.274 -9.356 22.544 1.00 98.25 352 GLY A C 1
ATOM 2705 O O . GLY A 1 352 ? -13.574 -8.990 21.408 1.00 98.25 352 GLY A O 1
ATOM 2706 N N . ASP A 1 353 ? -14.049 -9.093 23.590 1.00 97.94 353 ASP A N 1
ATOM 2707 C CA . ASP A 1 353 ? -15.322 -8.376 23.491 1.00 97.94 353 ASP A CA 1
ATOM 2708 C C . ASP A 1 353 ? -15.195 -6.837 23.528 1.00 97.94 353 ASP A C 1
ATOM 2710 O O . ASP A 1 353 ? -16.203 -6.123 23.557 1.00 97.94 353 ASP A O 1
ATOM 2714 N N . PHE A 1 354 ? -13.975 -6.290 23.502 1.00 98.44 354 PHE A N 1
ATOM 2715 C CA . PHE A 1 354 ? -13.742 -4.868 23.752 1.00 98.44 354 PHE A CA 1
ATOM 2716 C C . PHE A 1 354 ? -14.406 -3.967 22.707 1.00 98.44 354 PHE A C 1
ATOM 2718 O O . PHE A 1 354 ? -15.101 -3.012 23.072 1.00 98.44 354 PHE A O 1
ATOM 2725 N N . GLN A 1 355 ? -14.206 -4.252 21.420 1.00 98.50 355 GLN A N 1
ATOM 2726 C CA . GLN A 1 355 ? -14.828 -3.480 20.339 1.00 98.50 355 GLN A CA 1
ATOM 2727 C C . GLN A 1 355 ? -16.322 -3.802 20.244 1.00 98.50 355 GLN A C 1
ATOM 2729 O O . GLN A 1 355 ? -17.141 -2.892 20.150 1.00 98.50 355 GLN A O 1
ATOM 2734 N N . ALA A 1 356 ? -16.701 -5.075 20.395 1.00 98.31 356 ALA A N 1
ATOM 2735 C CA . ALA A 1 356 ? -18.099 -5.506 20.386 1.00 98.31 356 ALA A CA 1
ATOM 2736 C C . ALA A 1 356 ? -18.955 -4.773 21.433 1.00 98.31 356 ALA A C 1
ATOM 2738 O O . ALA A 1 356 ? -20.082 -4.381 21.142 1.00 98.31 356 ALA A O 1
ATOM 2739 N N . ARG A 1 357 ? -18.418 -4.510 22.632 1.00 97.69 357 ARG A N 1
ATOM 2740 C CA . ARG A 1 357 ? -19.106 -3.722 23.670 1.00 97.69 357 ARG A CA 1
ATOM 2741 C C . ARG A 1 357 ? -19.323 -2.264 23.269 1.00 97.69 357 ARG A C 1
ATOM 2743 O O . ARG A 1 357 ? -20.407 -1.747 23.515 1.00 97.69 357 ARG A O 1
ATOM 2750 N N . ARG A 1 358 ? -18.335 -1.622 22.632 1.00 97.75 358 ARG A N 1
ATOM 2751 C CA . ARG A 1 358 ? -18.454 -0.239 22.119 1.00 97.75 358 ARG A CA 1
ATOM 2752 C C . ARG A 1 358 ? -19.457 -0.155 20.969 1.00 97.75 358 ARG A C 1
ATOM 2754 O O . ARG A 1 358 ? -20.237 0.781 20.897 1.00 97.75 358 ARG A O 1
ATOM 2761 N N . MET A 1 359 ? -19.454 -1.164 20.105 1.00 98.19 359 MET A N 1
ATOM 2762 C CA . MET A 1 359 ? -20.345 -1.280 18.952 1.00 98.19 359 MET A CA 1
ATOM 2763 C C . MET A 1 359 ? -21.724 -1.861 19.292 1.00 98.19 359 MET A C 1
ATOM 2765 O O . MET A 1 359 ? -22.568 -1.973 18.412 1.00 98.19 359 MET A O 1
ATOM 2769 N N . GLN A 1 360 ? -21.952 -2.288 20.535 1.00 97.44 360 GLN A N 1
ATOM 2770 C CA . GLN A 1 360 ? -23.159 -3.008 20.958 1.00 97.44 360 GLN A CA 1
ATOM 2771 C C . GLN A 1 360 ? -23.481 -4.266 20.124 1.00 97.44 360 GLN A C 1
ATOM 2773 O O . GLN A 1 360 ? -24.635 -4.686 20.043 1.00 97.44 360 GLN A O 1
ATOM 2778 N N . THR A 1 361 ? -22.464 -4.909 19.549 1.00 98.12 361 THR A N 1
ATOM 2779 C CA . THR A 1 361 ? -22.616 -6.135 18.759 1.00 98.12 361 THR A CA 1
ATOM 2780 C C . THR A 1 361 ? -22.665 -7.357 19.667 1.00 98.12 361 THR A C 1
ATOM 2782 O O . THR A 1 361 ? -21.788 -7.574 20.510 1.00 98.12 361 THR A O 1
ATOM 2785 N N . ARG A 1 362 ? -23.686 -8.195 19.488 1.00 97.56 362 ARG A N 1
ATOM 2786 C CA . ARG A 1 362 ? -23.899 -9.407 20.287 1.00 97.56 362 ARG A CA 1
ATOM 2787 C C . ARG A 1 362 ? -24.232 -10.600 19.398 1.00 97.56 362 ARG A C 1
ATOM 2789 O O . ARG A 1 362 ? -24.623 -10.428 18.254 1.00 97.56 362 ARG A O 1
ATOM 2796 N N . ALA A 1 363 ? -24.122 -11.804 19.943 1.00 96.56 363 ALA A N 1
ATOM 2797 C CA . ALA A 1 363 ? -24.590 -13.033 19.320 1.00 96.56 363 ALA A CA 1
ATOM 2798 C C . ALA A 1 363 ? -25.529 -13.802 20.251 1.00 96.56 363 ALA A C 1
ATOM 2800 O O . ALA A 1 363 ? -25.393 -13.772 21.484 1.00 96.56 363 ALA A O 1
ATOM 2801 N N . ARG A 1 364 ? -26.492 -14.502 19.653 1.00 94.25 364 ARG A N 1
ATOM 2802 C CA . ARG A 1 364 ? -27.313 -15.501 20.336 1.00 94.25 364 ARG A CA 1
ATOM 2803 C C . ARG A 1 364 ? -26.620 -16.852 20.211 1.00 94.25 364 ARG A C 1
ATOM 2805 O O . ARG A 1 364 ? -26.537 -17.387 19.116 1.00 94.25 364 ARG A O 1
ATOM 2812 N N . LEU A 1 365 ? -26.112 -17.361 21.330 1.00 86.06 365 LEU A N 1
ATOM 2813 C CA . LEU A 1 365 ? -25.297 -18.575 21.366 1.00 86.06 365 LEU A CA 1
ATOM 2814 C C . LEU A 1 365 ? -26.167 -19.765 21.800 1.00 86.06 365 LEU A C 1
ATOM 2816 O O . LEU A 1 365 ? -26.700 -19.786 22.915 1.00 86.06 365 LEU A O 1
ATOM 2820 N N . GLY A 1 366 ? -26.351 -20.717 20.891 1.00 80.19 366 GLY A N 1
ATOM 2821 C CA . GLY A 1 366 ? -27.182 -21.904 21.007 1.00 80.19 366 GLY A CA 1
ATOM 2822 C C . GLY A 1 366 ? -28.624 -21.592 21.404 1.00 80.19 366 GLY A C 1
ATOM 2823 O O . GLY A 1 366 ? -29.207 -20.575 21.034 1.00 80.19 366 GLY A O 1
ATOM 2824 N N . ASN A 1 367 ? -29.190 -22.462 22.243 1.00 75.00 367 ASN A N 1
ATOM 2825 C CA . ASN A 1 367 ? -30.525 -22.285 22.823 1.00 75.00 367 ASN A CA 1
ATOM 2826 C C . ASN A 1 367 ? -30.517 -21.445 24.118 1.00 75.00 367 ASN A C 1
ATOM 2828 O O . ASN A 1 367 ? -31.465 -21.511 24.906 1.00 75.00 367 ASN A O 1
ATOM 2832 N N . ALA A 1 368 ? -29.449 -20.688 24.398 1.00 75.44 368 ALA A N 1
ATOM 2833 C CA . ALA A 1 368 ? -29.356 -19.921 25.634 1.00 75.44 368 ALA A CA 1
ATOM 2834 C C . ALA A 1 368 ? -30.409 -18.796 25.685 1.00 75.44 368 ALA A C 1
ATOM 2836 O O . ALA A 1 368 ? -30.638 -18.069 24.713 1.00 75.44 368 ALA A O 1
ATOM 2837 N N . LYS A 1 369 ? -31.026 -18.598 26.860 1.00 74.69 369 LYS A N 1
ATOM 2838 C CA . LYS A 1 369 ? -31.870 -17.425 27.137 1.00 74.69 369 LYS A CA 1
ATOM 2839 C C . LYS A 1 369 ? -30.983 -16.185 27.298 1.00 74.69 369 LYS A C 1
ATOM 2841 O O . LYS A 1 369 ? -30.643 -15.805 28.412 1.00 74.69 369 LYS A O 1
ATOM 2846 N N . GLY A 1 370 ? -30.594 -15.562 26.189 1.00 87.19 370 GLY A N 1
ATOM 2847 C CA . GLY A 1 370 ? -29.860 -14.297 26.193 1.00 87.19 370 GLY A CA 1
ATOM 2848 C C . GLY A 1 370 ? -28.954 -14.109 24.982 1.00 87.19 370 GLY A C 1
ATOM 2849 O O . GLY A 1 370 ? -28.939 -14.918 24.059 1.00 87.19 370 GLY A O 1
ATOM 2850 N N . THR A 1 371 ? -28.198 -13.016 25.001 1.00 94.44 371 THR A N 1
ATOM 2851 C CA . THR A 1 371 ? -27.194 -12.671 23.987 1.00 94.44 371 THR A CA 1
ATOM 2852 C C . THR A 1 371 ? -25.890 -12.304 24.684 1.00 94.44 371 THR A C 1
ATOM 2854 O O . THR A 1 371 ? -25.931 -11.617 25.707 1.00 94.44 371 THR A O 1
ATOM 2857 N N . ARG A 1 372 ? -24.744 -12.711 24.136 1.00 94.62 372 ARG A N 1
ATOM 2858 C CA . ARG A 1 372 ? -23.407 -12.372 24.656 1.00 94.62 372 ARG A CA 1
ATOM 2859 C C . ARG A 1 372 ? -22.658 -11.499 23.641 1.00 94.62 372 ARG A C 1
ATOM 2861 O O . ARG A 1 372 ? -22.930 -11.634 22.451 1.00 94.62 372 ARG A O 1
ATOM 2868 N N . PRO A 1 373 ? -21.760 -10.592 24.062 1.00 97.19 373 PRO A N 1
ATOM 2869 C CA . PRO A 1 373 ? -20.865 -9.910 23.130 1.00 97.19 373 PRO A CA 1
ATOM 2870 C C . PRO A 1 373 ? -20.066 -10.915 22.289 1.00 97.19 373 PRO A C 1
ATOM 2872 O O . PRO A 1 373 ? -19.647 -11.954 22.801 1.00 97.19 373 PRO A O 1
ATOM 2875 N N . VAL A 1 374 ? -19.874 -10.608 21.008 1.00 98.19 374 VAL A N 1
ATOM 2876 C CA . VAL A 1 374 ? -18.950 -11.355 20.138 1.00 98.19 374 VAL A CA 1
ATOM 2877 C C . VAL A 1 374 ? -17.505 -10.977 20.445 1.00 98.19 374 VAL A C 1
ATOM 2879 O O . VAL A 1 374 ? -17.255 -9.967 21.103 1.00 98.19 374 VAL A O 1
ATOM 2882 N N . HIS A 1 375 ? -16.555 -11.764 19.948 1.00 98.69 375 HIS A N 1
ATOM 2883 C CA . HIS A 1 375 ? -15.156 -11.361 19.894 1.00 98.69 375 HIS A CA 1
ATOM 2884 C C . HIS A 1 375 ? -14.805 -10.816 18.511 1.00 98.69 375 HIS A C 1
ATOM 2886 O O . HIS A 1 375 ? -15.296 -11.316 17.496 1.00 98.69 375 HIS A O 1
ATOM 2892 N N . THR A 1 376 ? -13.943 -9.804 18.473 1.00 98.88 376 THR A N 1
ATOM 2893 C CA . THR A 1 376 ? -13.423 -9.228 17.229 1.00 98.88 376 THR A CA 1
ATOM 2894 C C . THR A 1 376 ? -11.922 -9.465 17.125 1.00 98.88 376 THR A C 1
ATOM 2896 O O . THR A 1 376 ? -11.197 -9.448 18.123 1.00 98.88 376 THR A O 1
ATOM 2899 N N . LEU A 1 377 ? -11.458 -9.732 15.910 1.00 98.88 377 LEU A N 1
ATOM 2900 C CA . LEU A 1 377 ? -10.053 -9.924 15.588 1.00 98.88 377 LEU A CA 1
ATOM 2901 C C . LEU A 1 377 ? -9.724 -9.151 14.322 1.00 98.88 377 LEU A C 1
ATOM 2903 O O . LEU A 1 377 ? -10.558 -9.061 13.417 1.00 98.88 377 LEU A O 1
ATOM 2907 N N . ASN A 1 378 ? -8.505 -8.640 14.246 1.00 98.88 378 ASN A N 1
ATOM 2908 C CA . ASN A 1 378 ? -8.000 -7.965 13.063 1.00 98.88 378 ASN A CA 1
ATOM 2909 C C . ASN A 1 378 ? -6.531 -8.293 12.826 1.00 98.88 378 ASN A C 1
ATOM 2911 O O . ASN A 1 378 ? -5.787 -8.589 13.758 1.00 98.88 378 ASN A O 1
ATOM 2915 N N . GLY A 1 379 ? -6.122 -8.266 11.565 1.00 98.62 379 GLY A N 1
ATOM 2916 C CA . GLY A 1 379 ? -4.766 -8.580 11.164 1.00 98.62 379 GLY A CA 1
ATOM 2917 C C . GLY A 1 379 ? -4.422 -7.954 9.829 1.00 98.62 379 GLY A C 1
ATOM 2918 O O . GLY A 1 379 ? -5.252 -7.892 8.927 1.00 98.62 379 GLY A O 1
ATOM 2919 N N . SER A 1 380 ? -3.182 -7.506 9.677 1.00 98.62 380 SER A N 1
ATOM 2920 C CA . SER A 1 380 ? -2.706 -7.057 8.366 1.00 98.62 380 SER A CA 1
ATOM 2921 C C . SER A 1 380 ? -2.349 -8.281 7.515 1.00 98.62 380 SER A C 1
ATOM 2923 O O . SER A 1 380 ? -1.557 -9.113 7.947 1.00 98.62 380 SER A O 1
ATOM 2925 N N . GLY A 1 381 ? -2.872 -8.392 6.299 1.00 98.19 381 GLY A N 1
ATOM 2926 C CA . GLY A 1 381 ? -2.606 -9.510 5.389 1.00 98.19 381 GLY A CA 1
ATOM 2927 C C . GLY A 1 381 ? -2.118 -9.098 3.997 1.00 98.19 381 GLY A C 1
ATOM 2928 O O . GLY A 1 381 ? -2.531 -9.709 3.024 1.00 98.19 381 GLY A O 1
ATOM 2929 N N . LEU A 1 382 ? -1.288 -8.082 3.772 1.00 98.69 382 LEU A N 1
ATOM 2930 C CA . LEU A 1 382 ? -0.340 -7.382 4.646 1.00 98.69 382 LEU A CA 1
ATOM 2931 C C . LEU A 1 382 ? -0.436 -5.860 4.417 1.00 98.69 382 LEU A C 1
ATOM 2933 O O . LEU A 1 382 ? -1.213 -5.383 3.583 1.00 98.69 382 LEU A O 1
ATOM 2937 N N . ALA A 1 383 ? 0.409 -5.074 5.095 1.00 98.69 383 ALA A N 1
ATOM 2938 C CA . ALA A 1 383 ? 0.688 -3.705 4.664 1.00 98.69 383 ALA A CA 1
ATOM 2939 C C . ALA A 1 383 ? 1.409 -3.726 3.299 1.00 98.69 383 ALA A C 1
ATOM 2941 O O . ALA A 1 383 ? 2.582 -4.101 3.201 1.00 98.69 383 ALA A O 1
ATOM 2942 N N . VAL A 1 384 ? 0.714 -3.317 2.232 1.00 98.81 384 VAL A N 1
ATOM 2943 C CA . VAL A 1 384 ? 1.187 -3.451 0.842 1.00 98.81 384 VAL A CA 1
ATOM 2944 C C . VAL A 1 384 ? 2.456 -2.634 0.618 1.00 98.81 384 VAL A C 1
ATOM 2946 O O . VAL A 1 384 ? 3.419 -3.153 0.062 1.00 98.81 384 VAL A O 1
ATOM 2949 N N . GLY A 1 385 ? 2.510 -1.398 1.128 1.00 97.75 385 GLY A N 1
ATOM 2950 C CA . GLY A 1 385 ? 3.695 -0.541 1.006 1.00 97.75 385 GLY A CA 1
ATOM 2951 C C . GLY A 1 385 ? 4.948 -1.147 1.650 1.00 97.75 385 GLY A C 1
ATOM 2952 O O . GLY A 1 385 ? 6.011 -1.168 1.036 1.00 97.75 385 GLY A O 1
ATOM 2953 N N . ARG A 1 386 ? 4.830 -1.727 2.853 1.00 98.50 386 ARG A N 1
ATOM 2954 C CA . ARG A 1 386 ? 5.957 -2.415 3.514 1.00 98.50 386 ARG A CA 1
ATOM 2955 C C . ARG A 1 386 ? 6.331 -3.720 2.806 1.00 98.50 386 ARG A C 1
ATOM 2957 O O . ARG A 1 386 ? 7.505 -4.071 2.751 1.00 98.50 386 ARG A O 1
ATOM 2964 N N . THR A 1 387 ? 5.357 -4.401 2.206 1.00 98.88 387 THR A N 1
ATOM 2965 C CA . THR A 1 387 ? 5.621 -5.590 1.381 1.00 98.88 387 THR A CA 1
ATOM 2966 C C . THR A 1 387 ? 6.370 -5.224 0.102 1.00 98.88 387 THR A C 1
ATOM 2968 O O . THR A 1 387 ? 7.314 -5.917 -0.263 1.00 98.88 387 THR A O 1
ATOM 2971 N N . LEU A 1 388 ? 6.018 -4.106 -0.540 1.00 98.75 388 LEU A N 1
ATOM 2972 C CA . LEU A 1 388 ? 6.760 -3.566 -1.678 1.00 98.75 388 LEU A CA 1
ATOM 2973 C C . LEU A 1 388 ? 8.217 -3.293 -1.290 1.00 98.75 388 LEU A C 1
ATOM 2975 O O . LEU A 1 388 ? 9.112 -3.734 -2.000 1.00 98.75 388 LEU A O 1
ATOM 2979 N N . VAL A 1 389 ? 8.459 -2.647 -0.143 1.00 98.50 389 VAL A N 1
ATOM 2980 C CA . VAL A 1 389 ? 9.819 -2.436 0.388 1.00 98.50 389 VAL A CA 1
ATOM 2981 C C . VAL A 1 389 ? 10.578 -3.758 0.528 1.00 98.50 389 VAL A C 1
ATOM 2983 O O . VAL A 1 389 ? 11.694 -3.876 0.026 1.00 98.50 389 VAL A O 1
ATOM 2986 N N . ALA A 1 390 ? 9.963 -4.766 1.150 1.00 98.50 390 ALA A N 1
ATOM 2987 C CA . ALA A 1 390 ? 10.589 -6.071 1.330 1.00 98.50 390 ALA A CA 1
ATOM 2988 C C . ALA A 1 390 ? 10.895 -6.769 -0.004 1.00 98.50 390 ALA A C 1
ATOM 2990 O O . ALA A 1 390 ? 11.968 -7.356 -0.138 1.00 98.50 390 ALA A O 1
ATOM 2991 N N . VAL A 1 391 ? 10.000 -6.679 -0.996 1.00 98.56 391 VAL A N 1
ATOM 2992 C CA . VAL A 1 391 ? 10.243 -7.216 -2.343 1.00 98.56 391 VAL A CA 1
ATOM 2993 C C . VAL A 1 391 ? 11.405 -6.486 -3.008 1.00 98.56 391 VAL A C 1
ATOM 2995 O O . VAL A 1 391 ? 12.322 -7.152 -3.471 1.00 98.56 391 VAL A O 1
ATOM 2998 N N . LEU A 1 392 ? 11.423 -5.150 -3.006 1.00 98.38 392 LEU A N 1
ATOM 2999 C CA . LEU A 1 392 ? 12.508 -4.377 -3.617 1.00 98.38 392 LEU A CA 1
ATOM 3000 C C . LEU A 1 392 ? 13.870 -4.764 -3.037 1.00 98.38 392 LEU A C 1
ATOM 3002 O O . LEU A 1 392 ? 14.783 -5.076 -3.791 1.00 98.38 392 LEU A O 1
ATOM 3006 N N . GLU A 1 393 ? 14.007 -4.801 -1.713 1.00 98.06 393 GLU A N 1
ATOM 3007 C CA . GLU A 1 393 ? 15.311 -5.057 -1.093 1.00 98.06 393 GLU A CA 1
ATOM 3008 C C . GLU A 1 393 ? 15.752 -6.527 -1.207 1.00 98.06 393 GLU A C 1
ATOM 3010 O O . GLU A 1 393 ? 16.925 -6.797 -1.469 1.00 98.06 393 GLU A O 1
ATOM 3015 N N . ASN A 1 394 ? 14.838 -7.494 -1.050 1.00 98.25 394 ASN A N 1
ATOM 3016 C CA . ASN A 1 394 ? 15.200 -8.917 -1.111 1.00 98.25 394 ASN A CA 1
ATOM 3017 C C . ASN A 1 394 ? 15.371 -9.436 -2.548 1.00 98.25 394 ASN A C 1
ATOM 3019 O O . ASN A 1 394 ? 16.143 -10.372 -2.756 1.00 98.25 394 ASN A O 1
ATOM 3023 N N . TYR A 1 395 ? 14.698 -8.831 -3.533 1.00 97.94 395 TYR A N 1
ATOM 3024 C CA . TYR A 1 395 ? 14.751 -9.243 -4.942 1.00 97.94 395 TYR A CA 1
ATOM 3025 C C . TYR A 1 395 ? 15.586 -8.316 -5.839 1.00 97.94 395 TYR A C 1
ATOM 3027 O O . TYR A 1 395 ? 15.649 -8.532 -7.051 1.00 97.94 395 TYR A O 1
ATOM 3035 N N . ALA A 1 396 ? 16.250 -7.302 -5.278 1.00 96.50 396 ALA A N 1
ATOM 3036 C CA . ALA A 1 396 ? 17.214 -6.501 -6.025 1.00 96.50 396 ALA A CA 1
ATOM 3037 C C . ALA A 1 396 ? 18.322 -7.376 -6.625 1.00 96.50 396 ALA A C 1
ATOM 3039 O O . ALA A 1 396 ? 18.740 -8.369 -6.032 1.00 96.50 396 ALA A O 1
ATOM 3040 N N . ARG A 1 397 ? 18.848 -6.991 -7.778 1.00 93.81 397 ARG A N 1
ATOM 3041 C CA . ARG A 1 397 ? 20.045 -7.564 -8.402 1.00 93.81 397 ARG A CA 1
ATOM 3042 C C . ARG A 1 397 ? 21.208 -6.587 -8.275 1.00 93.81 397 ARG A C 1
ATOM 3044 O O . ARG A 1 397 ? 21.015 -5.425 -7.923 1.00 93.81 397 ARG A O 1
ATOM 3051 N N . ASP A 1 398 ? 22.416 -7.066 -8.548 1.00 90.44 398 ASP A N 1
ATOM 3052 C CA . ASP A 1 398 ? 23.636 -6.261 -8.393 1.00 90.44 398 ASP A CA 1
ATOM 3053 C C . ASP A 1 398 ? 23.692 -5.079 -9.380 1.00 90.44 398 ASP A C 1
ATOM 3055 O O . ASP A 1 398 ? 24.367 -4.088 -9.121 1.00 90.44 398 ASP A O 1
ATOM 3059 N N . ASP A 1 399 ? 22.944 -5.156 -10.485 1.00 87.75 399 ASP A N 1
ATOM 3060 C CA . ASP A 1 399 ? 22.790 -4.093 -11.486 1.00 87.75 399 ASP A CA 1
ATOM 3061 C C . ASP A 1 399 ? 21.697 -3.058 -11.138 1.00 87.75 399 ASP A C 1
ATOM 3063 O O . ASP A 1 399 ? 21.423 -2.158 -11.930 1.00 87.75 399 ASP A O 1
ATOM 3067 N N . GLY A 1 400 ? 21.058 -3.177 -9.967 1.00 89.25 400 GLY A N 1
ATOM 3068 C CA . GLY A 1 400 ? 19.986 -2.287 -9.512 1.00 89.25 400 GLY A CA 1
ATOM 3069 C C . GLY A 1 400 ? 18.593 -2.615 -10.063 1.00 89.25 400 GLY A C 1
ATOM 3070 O O . GLY A 1 400 ? 17.620 -1.969 -9.674 1.00 89.25 400 GLY A O 1
ATOM 3071 N N . THR A 1 401 ? 18.459 -3.626 -10.927 1.00 94.94 401 THR A N 1
ATOM 3072 C CA . THR A 1 401 ? 17.149 -4.132 -11.365 1.00 94.94 401 THR A CA 1
ATOM 3073 C C . THR A 1 401 ? 16.495 -4.988 -10.279 1.00 94.94 401 THR A C 1
ATOM 3075 O O . THR A 1 401 ? 17.162 -5.472 -9.365 1.00 94.94 401 THR A O 1
ATOM 3078 N N . ILE A 1 402 ? 15.175 -5.183 -10.350 1.00 98.12 402 ILE A N 1
ATOM 3079 C CA . ILE A 1 402 ? 14.426 -5.966 -9.353 1.00 98.12 402 ILE A CA 1
ATOM 3080 C C . ILE A 1 402 ? 13.809 -7.186 -10.016 1.00 98.12 402 ILE A C 1
ATOM 3082 O O . ILE A 1 402 ? 13.025 -7.059 -10.956 1.00 98.12 402 ILE A O 1
ATOM 3086 N N . GLU A 1 403 ? 14.107 -8.373 -9.504 1.00 98.12 403 GLU A N 1
ATOM 3087 C CA . GLU A 1 403 ? 13.414 -9.583 -9.925 1.00 98.12 403 GLU A CA 1
ATOM 3088 C C . GLU A 1 403 ? 11.969 -9.601 -9.411 1.00 98.12 403 GLU A C 1
ATOM 3090 O O . GLU A 1 403 ? 11.692 -9.330 -8.246 1.00 98.12 403 GLU A O 1
ATOM 3095 N N . VAL A 1 404 ? 11.020 -9.941 -10.281 1.00 98.50 404 VAL A N 1
ATOM 3096 C CA . VAL A 1 404 ? 9.615 -10.077 -9.895 1.00 98.50 404 VAL A CA 1
ATOM 3097 C C . VAL A 1 404 ? 9.399 -11.471 -9.288 1.00 98.50 404 VAL A C 1
ATOM 3099 O O . VAL A 1 404 ? 9.616 -12.468 -9.995 1.00 98.50 404 VAL A O 1
ATOM 3102 N N . PRO A 1 405 ? 8.919 -11.574 -8.026 1.00 98.31 405 PRO A N 1
ATOM 3103 C CA . PRO A 1 405 ? 8.584 -12.854 -7.407 1.00 98.31 405 PRO A CA 1
ATOM 3104 C C . PRO A 1 405 ? 7.670 -13.687 -8.306 1.00 98.31 405 PRO A C 1
ATOM 3106 O O . PRO A 1 405 ? 6.711 -13.161 -8.874 1.00 98.31 405 PRO A O 1
ATOM 3109 N N . LEU A 1 406 ? 7.936 -14.993 -8.417 1.00 97.62 406 LEU A N 1
ATOM 3110 C CA . LEU A 1 406 ? 7.226 -15.887 -9.345 1.00 97.62 406 LEU A CA 1
ATOM 3111 C C . LEU A 1 406 ? 5.698 -15.787 -9.218 1.00 97.62 406 LEU A C 1
ATOM 3113 O O . LEU A 1 406 ? 5.005 -15.680 -10.227 1.00 97.62 406 LEU A O 1
ATOM 3117 N N . VAL A 1 407 ? 5.184 -15.735 -7.984 1.00 98.25 407 VAL A N 1
ATOM 3118 C CA . VAL A 1 407 ? 3.742 -15.631 -7.693 1.00 98.25 407 VAL A CA 1
ATOM 3119 C C . VAL A 1 407 ? 3.110 -14.312 -8.157 1.00 98.25 407 VAL A C 1
ATOM 3121 O O . VAL A 1 407 ? 1.902 -14.256 -8.366 1.00 98.25 407 VAL A O 1
ATOM 3124 N N . LEU A 1 408 ? 3.907 -13.259 -8.367 1.00 98.69 408 LEU A N 1
ATOM 3125 C CA . LEU A 1 408 ? 3.438 -11.950 -8.831 1.00 98.69 408 LEU A CA 1
ATOM 3126 C C . LEU A 1 408 ? 3.520 -11.784 -10.352 1.00 98.69 408 LEU A C 1
ATOM 3128 O O . LEU A 1 408 ? 2.853 -10.904 -10.896 1.00 98.69 408 LEU A O 1
ATOM 3132 N N . ARG A 1 409 ? 4.285 -12.622 -11.067 1.00 98.12 409 ARG A N 1
ATOM 3133 C CA . ARG A 1 409 ? 4.443 -12.516 -12.531 1.00 98.12 409 ARG A CA 1
ATOM 3134 C C . ARG A 1 409 ? 3.107 -12.523 -13.295 1.00 98.12 409 ARG A C 1
ATOM 3136 O O . ARG A 1 409 ? 2.972 -11.691 -14.195 1.00 98.12 409 ARG A O 1
ATOM 3143 N N . PRO A 1 410 ? 2.088 -13.337 -12.941 1.00 98.06 410 PRO A N 1
ATOM 3144 C CA . PRO A 1 410 ? 0.774 -13.269 -13.591 1.00 98.06 410 PRO A CA 1
ATOM 3145 C C . PRO A 1 410 ? 0.104 -11.889 -13.463 1.00 98.06 410 PRO A C 1
ATOM 3147 O O . PRO A 1 410 ? -0.367 -11.330 -14.453 1.00 98.06 410 PRO A O 1
ATOM 3150 N N . TYR A 1 411 ? 0.159 -11.272 -12.279 1.00 98.19 411 TYR A N 1
ATOM 3151 C CA . TYR A 1 411 ? -0.372 -9.924 -12.018 1.00 98.19 411 TYR A CA 1
ATOM 3152 C C . TYR A 1 411 ? 0.464 -8.820 -12.695 1.00 98.19 411 TYR A C 1
ATOM 3154 O O . TYR A 1 411 ? -0.028 -7.743 -13.059 1.00 98.19 411 TYR A O 1
ATOM 3162 N N . MET A 1 412 ? 1.741 -9.113 -12.933 1.00 97.69 412 MET A N 1
ATOM 3163 C CA . MET A 1 412 ? 2.697 -8.256 -13.629 1.00 97.69 412 MET A CA 1
ATOM 3164 C C . MET A 1 412 ? 2.719 -8.480 -15.152 1.00 97.69 412 MET A C 1
ATOM 3166 O O . MET A 1 412 ? 3.518 -7.856 -15.846 1.00 97.69 412 MET A O 1
ATOM 3170 N N . GLY A 1 413 ? 1.802 -9.286 -15.706 1.00 94.50 413 GLY A N 1
ATOM 3171 C CA . GLY A 1 413 ? 1.678 -9.512 -17.153 1.00 94.50 413 GLY A CA 1
ATOM 3172 C C . GLY A 1 413 ? 2.849 -10.287 -17.747 1.00 94.50 413 GLY A C 1
ATOM 3173 O O . GLY A 1 413 ? 3.260 -10.001 -18.865 1.00 94.50 413 GLY A O 1
ATOM 3174 N N . GLY A 1 414 ? 3.415 -11.210 -16.972 1.00 95.88 414 GLY A N 1
ATOM 3175 C CA . GLY A 1 414 ? 4.583 -11.999 -17.352 1.00 95.88 414 GLY A CA 1
ATOM 3176 C C . GLY A 1 414 ? 5.920 -11.279 -17.172 1.00 95.88 414 GLY A C 1
ATOM 3177 O O . GLY A 1 414 ? 6.949 -11.880 -17.454 1.00 95.88 414 GLY A O 1
ATOM 3178 N N . LEU A 1 415 ? 5.936 -10.027 -16.691 1.00 95.19 415 LEU A N 1
ATOM 3179 C CA . LEU A 1 415 ? 7.185 -9.307 -16.437 1.00 95.19 415 LEU A CA 1
ATOM 3180 C C . LEU A 1 415 ? 8.025 -10.046 -15.388 1.00 95.19 415 LEU A C 1
ATOM 3182 O O . LEU A 1 415 ? 7.556 -10.298 -14.278 1.00 95.19 415 LEU A O 1
ATOM 3186 N N . GLU A 1 416 ? 9.271 -10.356 -15.738 1.00 97.19 416 GLU A N 1
ATOM 3187 C CA . GLU A 1 416 ? 10.192 -11.094 -14.866 1.00 97.19 416 GLU A CA 1
ATOM 3188 C C . GLU A 1 416 ? 11.150 -10.183 -14.096 1.00 97.19 416 GLU A C 1
ATOM 3190 O O . GLU A 1 416 ? 11.603 -10.545 -13.012 1.00 97.19 416 GLU A O 1
ATOM 3195 N N . VAL A 1 417 ? 11.460 -9.007 -14.648 1.00 96.94 417 VAL A N 1
ATOM 3196 C CA . VAL A 1 417 ? 12.443 -8.062 -14.106 1.00 96.94 417 VAL A CA 1
ATOM 3197 C C . VAL A 1 417 ? 11.935 -6.637 -14.290 1.00 96.94 417 VAL A C 1
ATOM 3199 O O . VAL A 1 417 ? 11.451 -6.278 -15.362 1.00 96.94 417 VAL A O 1
ATOM 3202 N N . ILE A 1 418 ? 12.057 -5.817 -13.251 1.00 96.94 418 ILE A N 1
ATOM 3203 C CA . ILE A 1 418 ? 11.823 -4.376 -13.296 1.00 96.94 418 ILE A CA 1
ATOM 3204 C C . ILE A 1 418 ? 13.166 -3.684 -13.530 1.00 96.94 418 ILE A C 1
ATOM 3206 O O . ILE A 1 418 ? 14.075 -3.804 -12.711 1.00 96.94 418 ILE A O 1
ATOM 3210 N N . ALA A 1 419 ? 13.267 -2.959 -14.641 1.00 91.44 419 ALA A N 1
ATOM 3211 C CA . ALA A 1 419 ? 14.449 -2.206 -15.049 1.00 91.44 419 ALA A CA 1
ATOM 3212 C C . ALA A 1 419 ? 14.164 -0.689 -15.054 1.00 91.44 419 ALA A C 1
ATOM 3214 O O . ALA A 1 419 ? 12.989 -0.302 -14.991 1.00 91.44 419 ALA A O 1
ATOM 3215 N N . PRO A 1 420 ? 15.205 0.168 -15.110 1.00 84.69 420 PRO A N 1
ATOM 3216 C CA . PRO A 1 420 ? 15.034 1.614 -15.175 1.00 84.69 420 PRO A CA 1
ATOM 3217 C C . PRO A 1 420 ? 14.115 2.035 -16.320 1.00 84.69 420 PRO A C 1
ATOM 3219 O O . PRO A 1 420 ? 14.113 1.435 -17.398 1.00 84.69 420 PRO A O 1
ATOM 3222 N N . MET A 1 421 ? 13.318 3.073 -16.082 1.00 64.06 421 MET A N 1
ATOM 3223 C CA . MET A 1 421 ? 12.456 3.635 -17.115 1.00 64.06 421 MET A CA 1
ATOM 3224 C C . MET A 1 421 ? 13.330 4.225 -18.231 1.00 64.06 421 MET A C 1
ATOM 3226 O O . MET A 1 421 ? 14.151 5.097 -17.959 1.00 64.06 421 MET A O 1
ATOM 3230 N N . ALA A 1 422 ? 13.166 3.767 -19.478 1.00 55.22 422 ALA A N 1
ATOM 3231 C CA . ALA A 1 422 ? 13.800 4.422 -20.621 1.00 55.22 422 ALA A CA 1
ATOM 3232 C C . ALA A 1 422 ? 13.323 5.885 -20.666 1.00 55.22 422 ALA A C 1
ATOM 3234 O O . ALA A 1 422 ? 12.116 6.136 -20.638 1.00 55.22 422 ALA A O 1
ATOM 3235 N N . GLU A 1 423 ? 14.250 6.844 -20.675 1.00 47.22 423 GLU A N 1
ATOM 3236 C CA . GLU A 1 423 ? 13.929 8.272 -20.718 1.00 47.22 423 GLU A CA 1
ATOM 3237 C C . GLU A 1 423 ? 13.166 8.604 -22.011 1.00 47.22 423 GLU A C 1
ATOM 3239 O O . GLU A 1 423 ? 13.754 8.784 -23.073 1.00 47.22 423 GLU A O 1
ATOM 3244 N N . THR A 1 424 ? 11.837 8.705 -21.946 1.00 46.66 424 THR A N 1
ATOM 3245 C CA . THR A 1 424 ? 11.047 9.343 -23.006 1.00 46.66 424 THR A CA 1
ATOM 3246 C C . THR A 1 424 ? 10.963 10.833 -22.696 1.00 46.66 424 THR A C 1
ATOM 3248 O O . THR A 1 424 ? 10.068 11.289 -21.984 1.00 46.66 424 THR A O 1
ATOM 3251 N N . ASP A 1 425 ? 11.950 11.579 -23.175 1.00 45.69 425 ASP A N 1
ATOM 3252 C CA . ASP A 1 425 ? 12.038 13.032 -23.057 1.00 45.69 425 ASP A CA 1
ATOM 3253 C C . ASP A 1 425 ? 10.954 13.671 -23.959 1.00 45.69 425 ASP A C 1
ATOM 3255 O O . ASP A 1 425 ? 10.962 13.475 -25.173 1.00 45.69 425 ASP A O 1
ATOM 3259 N N . ASP A 1 426 ? 10.018 14.439 -23.389 1.00 48.47 426 ASP A N 1
ATOM 3260 C CA . ASP A 1 426 ? 8.887 15.126 -24.062 1.00 48.47 426 ASP A CA 1
ATOM 3261 C C . ASP A 1 426 ? 9.345 16.316 -24.944 1.00 48.47 426 ASP A C 1
ATOM 3263 O O . ASP A 1 426 ? 8.739 17.387 -25.016 1.00 48.47 426 ASP A O 1
ATOM 3267 N N . LYS A 1 427 ? 10.508 16.176 -25.584 1.00 63.53 427 LYS A N 1
ATOM 3268 C CA . LYS A 1 427 ? 11.127 17.195 -26.427 1.00 63.53 427 LYS A CA 1
ATOM 3269 C C . LYS A 1 427 ? 10.820 16.877 -27.892 1.00 63.53 427 LYS A C 1
ATOM 3271 O O . LYS A 1 427 ? 10.959 15.732 -28.312 1.00 63.53 427 LYS A O 1
ATOM 3276 N N . PRO A 1 428 ? 10.478 17.880 -28.723 1.00 76.12 428 PRO A N 1
ATOM 3277 C CA . PRO A 1 428 ? 10.209 17.646 -30.139 1.00 76.12 428 PRO A CA 1
ATOM 3278 C C . PRO A 1 428 ? 11.436 17.034 -30.826 1.00 76.12 428 PRO A C 1
ATOM 3280 O O . PRO A 1 428 ? 12.558 17.503 -30.606 1.00 76.12 428 PRO A O 1
ATOM 3283 N N . LEU A 1 429 ? 11.211 16.020 -31.664 1.00 89.19 429 LEU A N 1
ATOM 3284 C CA . LEU A 1 429 ? 12.234 15.287 -32.419 1.00 89.19 429 LEU A CA 1
ATOM 3285 C C . LEU A 1 429 ? 13.161 16.250 -33.184 1.00 89.19 429 LEU A C 1
ATOM 3287 O O . LEU A 1 429 ? 12.697 17.007 -34.031 1.00 89.19 429 LEU A O 1
ATOM 3291 N N . ARG A 1 430 ? 14.467 16.259 -32.931 1.00 95.00 430 ARG A N 1
ATOM 3292 C CA . ARG A 1 430 ? 15.449 17.037 -33.699 1.00 95.00 430 ARG A CA 1
ATOM 3293 C C . ARG A 1 430 ? 15.963 16.214 -34.868 1.00 95.00 430 ARG A C 1
ATOM 3295 O O . ARG A 1 430 ? 16.584 15.181 -34.662 1.00 95.00 430 ARG A O 1
ATOM 3302 N N . ILE A 1 431 ? 15.776 16.708 -36.088 1.00 98.06 431 ILE A N 1
ATOM 3303 C CA . ILE A 1 431 ? 16.159 15.983 -37.306 1.00 98.06 431 ILE A CA 1
ATOM 3304 C C . ILE A 1 431 ? 17.304 16.711 -38.014 1.00 98.06 431 ILE A C 1
ATOM 3306 O O . ILE A 1 431 ? 17.183 17.900 -38.326 1.00 98.06 431 ILE A O 1
ATOM 3310 N N . LEU A 1 432 ? 18.390 15.997 -38.308 1.00 98.56 432 LEU A N 1
ATOM 3311 C CA . LEU A 1 432 ? 19.436 16.429 -39.235 1.00 98.56 432 LEU A CA 1
ATOM 3312 C C . LEU A 1 432 ? 19.114 15.920 -40.645 1.00 98.56 432 LEU A C 1
ATOM 3314 O O . LEU A 1 432 ? 18.830 14.747 -40.837 1.00 98.56 432 LEU A O 1
ATOM 3318 N N . VAL A 1 433 ? 19.183 16.806 -41.631 1.00 98.44 433 VAL A N 1
ATOM 3319 C CA . VAL A 1 433 ? 18.955 16.538 -43.051 1.00 98.44 433 VAL A CA 1
ATOM 3320 C C . VAL A 1 433 ? 20.242 16.817 -43.829 1.00 98.44 433 VAL A C 1
ATOM 3322 O O . VAL A 1 433 ? 20.805 17.909 -43.726 1.00 98.44 433 VAL A O 1
ATOM 3325 N N . THR A 1 434 ? 20.680 15.851 -44.631 1.00 98.06 434 THR A N 1
ATOM 3326 C CA . THR A 1 434 ? 21.878 15.920 -45.488 1.00 98.06 434 THR A CA 1
ATOM 3327 C C . THR A 1 434 ? 21.640 15.180 -46.813 1.00 98.06 434 THR A C 1
ATOM 3329 O O . THR A 1 434 ? 20.569 14.610 -47.019 1.00 98.06 434 THR A O 1
ATOM 3332 N N . ASN A 1 435 ? 22.602 15.216 -47.732 1.00 95.44 435 ASN A N 1
ATOM 3333 C CA . ASN A 1 435 ? 22.633 14.450 -48.983 1.00 95.44 435 ASN A CA 1
ATOM 3334 C C . ASN A 1 435 ? 24.049 14.454 -49.592 1.00 95.44 435 ASN A C 1
ATOM 3336 O O . ASN A 1 435 ? 24.969 15.058 -49.043 1.00 95.44 435 ASN A O 1
ATOM 3340 N N . ASP A 1 436 ? 24.202 13.834 -50.762 1.00 93.25 436 ASP A N 1
ATOM 3341 C CA . ASP A 1 436 ? 25.372 13.941 -51.640 1.00 93.25 436 ASP A CA 1
ATOM 3342 C C . ASP A 1 436 ? 25.166 14.846 -52.864 1.00 93.25 436 ASP A C 1
ATOM 3344 O O . ASP A 1 436 ? 26.137 15.439 -53.324 1.00 93.25 436 ASP A O 1
ATOM 3348 N N . ASP A 1 437 ? 23.926 15.076 -53.312 1.00 93.00 437 ASP A N 1
ATOM 3349 C CA . ASP A 1 437 ? 23.635 15.974 -54.454 1.00 93.00 437 ASP A CA 1
ATOM 3350 C C . ASP A 1 437 ? 23.919 17.481 -54.181 1.00 93.00 437 ASP A C 1
ATOM 3352 O O . ASP A 1 437 ? 23.757 18.363 -55.033 1.00 93.00 437 ASP A O 1
ATOM 3356 N N . GLY A 1 438 ? 24.276 17.819 -52.940 1.00 94.62 438 GLY A N 1
ATOM 3357 C CA . GLY A 1 438 ? 24.603 19.168 -52.490 1.00 94.62 438 GLY A CA 1
ATOM 3358 C C . GLY A 1 438 ? 23.415 20.026 -52.028 1.00 94.62 438 GLY A C 1
ATOM 3359 O O . GLY A 1 438 ? 22.233 19.715 -52.210 1.00 94.62 438 GLY A O 1
ATOM 3360 N N . ILE A 1 439 ? 23.741 21.173 -51.424 1.00 96.31 439 ILE A N 1
ATOM 3361 C CA . ILE A 1 439 ? 22.839 22.023 -50.628 1.00 96.31 439 ILE A CA 1
ATOM 3362 C C . ILE A 1 439 ? 21.665 22.627 -51.411 1.00 96.31 439 ILE A C 1
ATOM 3364 O O . ILE A 1 439 ? 20.685 23.084 -50.815 1.00 96.31 439 ILE A O 1
ATOM 3368 N N . HIS A 1 440 ? 21.738 22.665 -52.741 1.00 94.81 440 HIS A N 1
ATOM 3369 C CA . HIS A 1 440 ? 20.698 23.225 -53.610 1.00 94.81 440 HIS A CA 1
ATOM 3370 C C . HIS A 1 440 ? 19.889 22.163 -54.367 1.00 94.81 440 HIS A C 1
ATOM 3372 O O . HIS A 1 440 ? 18.962 22.527 -55.099 1.00 94.81 440 HIS A O 1
ATOM 3378 N N . ALA A 1 441 ? 20.183 20.878 -54.155 1.00 94.25 441 ALA A N 1
ATOM 3379 C CA . ALA A 1 441 ? 19.557 19.780 -54.873 1.00 94.25 441 ALA A CA 1
ATOM 3380 C C . ALA A 1 441 ? 18.023 19.745 -54.710 1.00 94.25 441 ALA A C 1
ATOM 3382 O O . ALA A 1 441 ? 17.501 20.002 -53.616 1.00 94.25 441 ALA A O 1
ATOM 3383 N N . PRO A 1 442 ? 17.270 19.384 -55.768 1.00 94.50 442 PRO A N 1
ATOM 3384 C CA . PRO A 1 442 ? 15.828 19.149 -55.678 1.00 94.50 442 PRO A CA 1
ATOM 3385 C C . PRO A 1 442 ? 15.467 18.099 -54.620 1.00 94.50 442 PRO A C 1
ATOM 3387 O O . PRO A 1 442 ? 14.565 18.337 -53.818 1.00 94.50 442 PRO A O 1
ATOM 3390 N N . GLY A 1 443 ? 16.218 16.997 -54.559 1.00 95.00 443 GLY A N 1
ATOM 3391 C CA . GLY A 1 443 ? 16.003 15.909 -53.604 1.00 95.00 443 GLY A CA 1
ATOM 3392 C C . GLY A 1 443 ? 16.120 16.335 -52.140 1.00 95.00 443 GLY A C 1
ATOM 3393 O O . GLY A 1 443 ? 15.282 15.963 -51.318 1.00 95.00 443 GLY A O 1
ATOM 3394 N N . LEU A 1 444 ? 17.067 17.224 -51.824 1.00 96.62 444 LEU A N 1
ATOM 3395 C CA . LEU A 1 444 ? 17.225 17.791 -50.480 1.00 96.62 444 LEU A CA 1
ATOM 3396 C C . LEU A 1 444 ? 16.035 18.669 -50.071 1.00 96.62 444 LEU A C 1
ATOM 3398 O O . LEU A 1 444 ? 15.667 18.726 -48.895 1.00 96.62 444 LEU A O 1
ATOM 3402 N N . LYS A 1 445 ? 15.398 19.360 -51.030 1.00 96.50 445 LYS A N 1
ATOM 3403 C CA . LYS A 1 445 ? 14.167 20.126 -50.763 1.00 96.50 445 LYS A CA 1
ATOM 3404 C C . LYS A 1 445 ? 13.021 19.191 -50.384 1.00 96.50 445 LYS A C 1
ATOM 3406 O O . LYS A 1 445 ? 12.322 19.483 -49.415 1.00 96.50 445 LYS A O 1
ATOM 3411 N N . ILE A 1 446 ? 12.875 18.073 -51.099 1.00 97.81 446 ILE A N 1
ATOM 3412 C CA . ILE A 1 446 ? 11.888 17.034 -50.779 1.00 97.81 446 ILE A CA 1
ATOM 3413 C C . ILE A 1 446 ? 12.176 16.438 -49.401 1.00 97.81 446 ILE A C 1
ATOM 3415 O O . ILE A 1 446 ? 11.278 16.363 -48.568 1.00 97.81 446 ILE A O 1
ATOM 3419 N N . LEU A 1 447 ? 13.434 16.111 -49.102 1.00 98.12 447 LEU A N 1
ATOM 3420 C CA . LEU A 1 447 ? 13.792 15.560 -47.799 1.00 98.12 447 LEU A CA 1
ATOM 3421 C C . LEU A 1 447 ? 13.518 16.530 -46.649 1.00 98.12 447 LEU A C 1
ATOM 3423 O O . LEU A 1 447 ? 12.984 16.147 -45.611 1.00 98.12 447 LEU A O 1
ATOM 3427 N N . THR A 1 448 ? 13.814 17.812 -46.856 1.00 97.69 448 THR A N 1
ATOM 3428 C CA . THR A 1 448 ? 13.494 18.860 -45.881 1.00 97.69 448 THR A CA 1
ATOM 3429 C C . THR A 1 448 ? 11.981 18.971 -45.659 1.00 97.69 448 THR A C 1
ATOM 3431 O O . THR A 1 448 ? 11.551 19.220 -44.534 1.00 97.69 448 THR A O 1
ATOM 3434 N N . GLN A 1 449 ? 11.159 18.794 -46.702 1.00 97.56 449 GLN A N 1
ATOM 3435 C CA . GLN A 1 449 ? 9.698 18.754 -46.576 1.00 97.56 449 GLN A CA 1
ATOM 3436 C C . GLN A 1 449 ? 9.244 17.539 -45.757 1.00 97.56 449 GLN A C 1
ATOM 3438 O O . GLN A 1 449 ? 8.413 17.701 -44.865 1.00 97.56 449 GLN A O 1
ATOM 3443 N N . ILE A 1 450 ? 9.823 16.360 -46.010 1.00 98.06 450 ILE A N 1
ATOM 3444 C CA . ILE A 1 450 ? 9.547 15.138 -45.243 1.00 98.06 450 ILE A CA 1
ATOM 3445 C C . ILE A 1 450 ? 9.877 15.355 -43.761 1.00 98.06 450 ILE A C 1
ATOM 3447 O O . ILE A 1 450 ? 9.020 15.144 -42.907 1.00 98.06 450 ILE A O 1
ATOM 3451 N N . ALA A 1 451 ? 11.074 15.861 -43.451 1.00 97.81 451 ALA A N 1
ATOM 3452 C CA . ALA A 1 451 ? 11.501 16.141 -42.080 1.00 97.81 451 ALA A CA 1
ATOM 3453 C C . ALA A 1 451 ? 10.577 17.150 -41.372 1.00 97.81 451 ALA A C 1
ATOM 3455 O O . ALA A 1 451 ? 10.188 16.950 -40.223 1.00 97.81 451 ALA A O 1
ATOM 3456 N N . LYS A 1 452 ? 10.168 18.219 -42.067 1.00 96.44 452 LYS A N 1
ATOM 3457 C CA . LYS A 1 452 ? 9.275 19.249 -41.508 1.00 96.44 452 LYS A CA 1
ATOM 3458 C C . LYS A 1 452 ? 7.850 18.763 -41.247 1.00 96.44 452 LYS A C 1
ATOM 3460 O O . LYS A 1 452 ? 7.169 19.343 -40.410 1.00 96.44 452 LYS A O 1
ATOM 3465 N N . ALA A 1 453 ? 7.400 17.717 -41.939 1.00 96.25 453 ALA A N 1
ATOM 3466 C CA . ALA A 1 453 ? 6.122 17.070 -41.649 1.00 96.25 453 ALA A CA 1
ATOM 3467 C C . ALA A 1 453 ? 6.156 16.240 -40.348 1.00 96.25 453 ALA A C 1
ATOM 3469 O O . ALA A 1 453 ? 5.103 15.830 -39.858 1.00 96.25 453 ALA A O 1
ATOM 3470 N N . LEU A 1 454 ? 7.350 15.982 -39.803 1.00 93.69 454 LEU A N 1
ATOM 3471 C CA . LEU A 1 454 ? 7.568 15.221 -38.572 1.00 93.69 454 LEU A CA 1
ATOM 3472 C C . LEU A 1 454 ? 7.932 16.122 -37.388 1.00 93.69 454 LEU A C 1
ATOM 3474 O O . LEU A 1 454 ? 7.536 15.831 -36.265 1.00 93.69 454 LEU A O 1
ATOM 3478 N N . SER A 1 455 ? 8.677 17.209 -37.621 1.00 94.12 455 SER A N 1
ATOM 3479 C CA . SER A 1 455 ? 9.116 18.111 -36.554 1.00 94.12 455 SER A CA 1
ATOM 3480 C C . SER A 1 455 ? 9.377 19.546 -37.017 1.00 94.12 455 SER A C 1
ATOM 3482 O O . SER A 1 455 ? 9.760 19.803 -38.157 1.00 94.12 455 SER A O 1
ATOM 3484 N N . GLY A 1 456 ? 9.240 20.496 -36.087 1.00 91.88 456 GLY A N 1
ATOM 3485 C CA . GLY A 1 456 ? 9.688 21.881 -36.254 1.00 91.88 456 GLY A CA 1
ATOM 3486 C C . GLY A 1 456 ? 11.191 22.105 -36.006 1.00 91.88 456 GLY A C 1
ATOM 3487 O O . GLY A 1 456 ? 11.711 23.170 -36.347 1.00 91.88 456 GLY A O 1
ATOM 3488 N N . ASP A 1 457 ? 11.914 21.138 -35.429 1.00 94.75 457 ASP A N 1
ATOM 3489 C CA . ASP A 1 457 ? 13.354 21.240 -35.135 1.00 94.75 457 ASP A CA 1
ATOM 3490 C C . ASP A 1 457 ? 14.210 20.520 -36.190 1.00 94.75 457 ASP A C 1
ATOM 3492 O O . ASP A 1 457 ? 14.831 19.493 -35.931 1.00 94.75 457 ASP A O 1
ATOM 3496 N N . VAL A 1 458 ? 14.222 21.072 -37.409 1.00 97.19 458 VAL A N 1
ATOM 3497 C CA . VAL A 1 458 ? 14.970 20.526 -38.555 1.00 97.19 458 VAL A CA 1
ATOM 3498 C C . VAL A 1 458 ? 16.221 21.357 -38.842 1.00 97.19 458 VAL A C 1
ATOM 3500 O O . VAL A 1 458 ? 16.148 22.582 -38.988 1.00 97.19 458 VAL A O 1
ATOM 3503 N N . TRP A 1 459 ? 17.356 20.674 -38.972 1.00 98.12 459 TRP A N 1
ATOM 3504 C CA . TRP A 1 459 ? 18.649 21.224 -39.368 1.00 98.12 459 TRP A CA 1
ATOM 3505 C C . TRP A 1 459 ? 19.076 20.632 -40.702 1.00 98.12 459 TRP A C 1
ATOM 3507 O O . TRP A 1 459 ? 18.913 19.443 -40.927 1.00 98.12 459 TRP A O 1
ATOM 3517 N N . VAL A 1 460 ? 19.626 21.455 -41.589 1.00 98.38 460 VAL A N 1
ATOM 3518 C CA . VAL A 1 460 ? 20.109 21.032 -42.905 1.00 98.38 460 VAL A CA 1
ATOM 3519 C C . VAL A 1 460 ? 21.595 21.353 -43.002 1.00 98.38 460 VAL A C 1
ATOM 3521 O O . VAL A 1 460 ? 21.978 22.524 -42.927 1.00 98.38 460 VAL A O 1
ATOM 3524 N N . VAL A 1 461 ? 22.424 20.335 -43.190 1.00 98.25 461 VAL A N 1
ATOM 3525 C CA . VAL A 1 461 ? 23.867 20.472 -43.417 1.00 98.25 461 VAL A CA 1
ATOM 3526 C C . VAL A 1 461 ? 24.220 19.541 -44.562 1.00 98.25 461 VAL A C 1
ATOM 3528 O O . VAL A 1 461 ? 24.021 18.343 -44.438 1.00 98.25 461 VAL A O 1
ATOM 3531 N N . ALA A 1 462 ? 24.685 20.087 -45.680 1.00 97.81 462 ALA A N 1
ATOM 3532 C CA . ALA A 1 462 ? 24.946 19.309 -46.887 1.00 97.81 462 ALA A CA 1
ATOM 3533 C C . ALA A 1 462 ? 26.157 19.858 -47.658 1.00 97.81 462 ALA A C 1
ATOM 3535 O O . ALA A 1 462 ? 26.522 21.026 -47.453 1.00 97.81 462 ALA A O 1
ATOM 3536 N N . PRO A 1 463 ? 26.747 19.064 -48.571 1.00 97.31 463 PRO A N 1
ATOM 3537 C CA . PRO A 1 463 ? 27.856 19.503 -49.403 1.00 97.31 463 PRO A CA 1
ATOM 3538 C C . PRO A 1 463 ? 27.520 20.770 -50.197 1.00 97.31 463 PRO A C 1
ATOM 3540 O O . PRO A 1 463 ? 26.381 20.994 -50.607 1.00 97.31 463 PRO A O 1
ATOM 3543 N N . GLU A 1 464 ? 28.502 21.632 -50.436 1.00 94.94 464 GLU A N 1
ATOM 3544 C CA . GLU A 1 464 ? 28.306 22.839 -51.246 1.00 94.94 464 GLU A CA 1
ATOM 3545 C C . GLU A 1 464 ? 28.048 22.506 -52.723 1.00 94.94 464 GLU A C 1
ATOM 3547 O O . GLU A 1 464 ? 27.313 23.222 -53.405 1.00 94.94 464 GLU A O 1
ATOM 3552 N N . THR A 1 465 ? 28.610 21.395 -53.195 1.00 93.00 465 THR A N 1
ATOM 3553 C CA . THR A 1 465 ? 28.508 20.904 -54.575 1.00 93.00 465 THR A CA 1
ATOM 3554 C C . THR A 1 465 ? 28.205 19.408 -54.596 1.00 93.00 465 THR A C 1
ATOM 3556 O O . THR A 1 465 ? 28.312 18.748 -53.570 1.00 93.00 465 THR A O 1
ATOM 3559 N N . GLU A 1 466 ? 27.819 18.899 -55.764 1.00 91.31 466 GLU A N 1
ATOM 3560 C CA . GLU A 1 466 ? 27.558 17.481 -56.031 1.00 91.31 466 GLU A CA 1
ATOM 3561 C C . GLU A 1 466 ? 28.752 16.587 -55.640 1.00 91.31 466 GLU A C 1
ATOM 3563 O O . GLU A 1 466 ? 29.883 16.843 -56.058 1.00 91.31 466 GLU A O 1
ATOM 3568 N N . GLN A 1 467 ? 28.488 15.538 -54.857 1.00 89.12 467 GLN A N 1
ATOM 3569 C CA . GLN A 1 467 ? 29.457 14.548 -54.363 1.00 89.12 467 GLN A CA 1
ATOM 3570 C C . GLN A 1 467 ? 28.981 13.101 -54.616 1.00 89.12 467 GLN A C 1
ATOM 3572 O O . GLN A 1 467 ? 29.362 12.178 -53.892 1.00 89.12 467 GLN A O 1
ATOM 3577 N N . SER A 1 468 ? 28.144 12.880 -55.636 1.00 84.50 468 SER A N 1
ATOM 3578 C CA . SER A 1 468 ? 27.742 11.540 -56.085 1.00 84.50 468 SER A CA 1
ATOM 3579 C C . SER A 1 468 ? 28.933 10.583 -56.215 1.00 84.50 468 SER A C 1
ATOM 3581 O O . SER A 1 468 ? 29.926 10.884 -56.880 1.00 84.50 468 SER A O 1
ATOM 3583 N N . GLY A 1 469 ? 28.815 9.394 -55.622 1.00 80.19 469 GLY A N 1
ATOM 3584 C CA . GLY A 1 469 ? 29.856 8.363 -55.688 1.00 80.19 469 GLY A CA 1
ATOM 3585 C C . GLY A 1 469 ? 31.048 8.586 -54.750 1.00 80.19 469 GLY A C 1
ATOM 3586 O O . GLY A 1 469 ? 32.030 7.854 -54.847 1.00 80.19 469 GLY A O 1
ATOM 3587 N N . ALA A 1 470 ? 30.987 9.566 -53.842 1.00 84.94 470 ALA A N 1
ATOM 3588 C CA . ALA A 1 470 ? 32.061 9.835 -52.884 1.00 84.94 470 ALA A CA 1
ATOM 3589 C C . ALA A 1 470 ? 32.280 8.711 -51.852 1.00 84.94 470 ALA A C 1
ATOM 3591 O O . ALA A 1 470 ? 33.298 8.736 -51.156 1.00 84.94 470 ALA A O 1
ATOM 3592 N N . SER A 1 471 ? 31.368 7.731 -51.756 1.00 88.00 471 SER A N 1
ATOM 3593 C CA . SER A 1 471 ? 31.387 6.671 -50.739 1.00 88.00 471 SER A CA 1
ATOM 3594 C C . SER A 1 471 ? 31.555 7.248 -49.317 1.00 88.00 471 SER A C 1
ATOM 3596 O O . SER A 1 471 ? 31.278 8.425 -49.069 1.00 88.00 471 SER A O 1
ATOM 3598 N N . HIS A 1 472 ? 31.976 6.422 -48.361 1.00 90.44 472 HIS A N 1
ATOM 3599 C CA . HIS A 1 472 ? 32.216 6.820 -46.975 1.00 90.44 472 HIS A CA 1
ATOM 3600 C C . HIS A 1 472 ? 33.616 7.423 -46.813 1.00 90.44 472 HIS A C 1
ATOM 3602 O O . HIS A 1 472 ? 34.549 6.769 -46.354 1.00 90.44 472 HIS A O 1
ATOM 3608 N N . SER A 1 473 ? 33.779 8.669 -47.266 1.00 92.50 473 SER A N 1
ATOM 3609 C CA . SER A 1 473 ? 35.074 9.359 -47.339 1.00 92.50 473 SER A CA 1
ATOM 3610 C C . SER A 1 473 ? 35.175 10.568 -46.408 1.00 92.50 473 SER A C 1
ATOM 3612 O O . SER A 1 473 ? 34.212 11.306 -46.219 1.00 92.50 473 SER A O 1
ATOM 3614 N N . LEU A 1 474 ? 36.376 10.798 -45.863 1.00 91.62 474 LEU A N 1
ATOM 3615 C CA . LEU A 1 474 ? 36.712 11.946 -45.011 1.00 91.62 474 LEU A CA 1
ATOM 3616 C C . LEU A 1 474 ? 37.691 12.887 -45.711 1.00 91.62 474 LEU A C 1
ATOM 3618 O O . LEU A 1 474 ? 38.699 12.447 -46.276 1.00 91.62 474 LEU A O 1
ATOM 3622 N N . THR A 1 475 ? 37.453 14.193 -45.613 1.00 92.50 475 THR A N 1
ATOM 3623 C CA . THR A 1 475 ? 38.391 15.198 -46.126 1.00 92.50 475 THR A CA 1
ATOM 3624 C C . THR A 1 475 ? 39.469 15.508 -45.087 1.00 92.50 475 THR A C 1
ATOM 3626 O O . THR A 1 475 ? 39.287 16.347 -44.211 1.00 92.50 475 THR A O 1
ATOM 3629 N N . LEU A 1 476 ? 40.634 14.861 -45.208 1.00 90.31 476 LEU A N 1
ATOM 3630 C CA . LEU A 1 476 ? 41.755 15.035 -44.265 1.00 90.31 476 LEU A CA 1
ATOM 3631 C C . LEU A 1 476 ? 42.898 15.921 -44.790 1.00 90.31 476 LEU A C 1
ATOM 3633 O O . LEU A 1 476 ? 43.752 16.358 -44.024 1.00 90.31 476 LEU A O 1
ATOM 3637 N N . THR A 1 477 ? 42.947 16.178 -46.098 1.00 91.44 477 THR A N 1
ATOM 3638 C CA . THR A 1 477 ? 44.098 16.821 -46.764 1.00 91.44 477 THR A CA 1
ATOM 3639 C C . THR A 1 477 ? 43.907 18.310 -47.049 1.00 91.44 477 THR A C 1
ATOM 3641 O O . THR A 1 477 ? 44.848 18.982 -47.469 1.00 91.44 477 THR A O 1
ATOM 3644 N N . LYS A 1 478 ? 42.705 18.846 -46.820 1.00 91.50 478 LYS A N 1
ATOM 3645 C CA . LYS A 1 478 ? 42.372 20.265 -46.996 1.00 91.50 478 LYS A CA 1
ATOM 3646 C C . LYS A 1 478 ? 41.412 20.723 -45.892 1.00 91.50 478 LYS A C 1
ATOM 3648 O O . LYS A 1 478 ? 40.662 19.899 -45.373 1.00 91.50 478 LYS A O 1
ATOM 3653 N N . PRO A 1 479 ? 41.412 22.015 -45.520 1.00 91.62 479 PRO A N 1
ATOM 3654 C CA . PRO A 1 479 ? 40.486 22.521 -44.516 1.00 91.62 479 PRO A CA 1
ATOM 3655 C C . PRO A 1 479 ? 39.039 22.482 -45.020 1.00 91.62 479 PRO A C 1
ATOM 3657 O O . PRO A 1 479 ? 38.760 22.890 -46.147 1.00 91.62 479 PRO A O 1
ATOM 3660 N N . LEU A 1 480 ? 38.121 22.068 -44.146 1.00 95.19 480 LEU A N 1
ATOM 3661 C CA . LEU A 1 480 ? 36.680 22.143 -44.378 1.00 95.19 480 LEU A CA 1
ATOM 3662 C C . LEU A 1 480 ? 36.163 23.560 -44.105 1.00 95.19 480 LEU A C 1
ATOM 3664 O O . LEU A 1 480 ? 36.508 24.180 -43.095 1.00 95.19 480 LEU A O 1
ATOM 3668 N N . ARG A 1 481 ? 35.309 24.080 -44.991 1.00 94.94 481 ARG A N 1
ATOM 3669 C CA . ARG A 1 481 ? 34.676 25.401 -44.841 1.00 94.94 481 ARG A CA 1
ATOM 3670 C C . ARG A 1 481 ? 33.171 25.255 -44.676 1.00 94.94 481 ARG A C 1
ATOM 3672 O O . ARG A 1 481 ? 32.529 24.559 -45.454 1.00 94.94 481 ARG A O 1
ATOM 3679 N N . ILE A 1 482 ? 32.611 25.947 -43.682 1.00 96.62 482 ILE A N 1
ATOM 3680 C CA . ILE A 1 482 ? 31.169 25.976 -43.407 1.00 96.62 482 ILE A CA 1
ATOM 3681 C C . ILE A 1 482 ? 30.619 27.345 -43.800 1.00 96.62 482 ILE A C 1
ATOM 3683 O O . ILE A 1 482 ? 31.079 28.379 -43.310 1.00 96.62 482 ILE A O 1
ATOM 3687 N N . ARG A 1 483 ? 29.576 27.358 -44.629 1.00 96.31 483 ARG A N 1
ATOM 3688 C CA . ARG A 1 483 ? 28.855 28.568 -45.022 1.00 96.31 483 ARG A CA 1
ATOM 3689 C C . ARG A 1 483 ? 27.397 28.474 -44.596 1.00 96.31 483 ARG A C 1
ATOM 3691 O O . ARG A 1 483 ? 26.655 27.598 -45.029 1.00 96.31 483 ARG A O 1
ATOM 3698 N N . LYS A 1 484 ? 26.947 29.410 -43.761 1.00 96.12 484 LYS A N 1
ATOM 3699 C CA . LYS A 1 484 ? 25.533 29.512 -43.381 1.00 96.12 484 LYS A CA 1
ATOM 3700 C C . LYS A 1 484 ? 24.733 30.075 -44.554 1.00 96.12 484 LYS A C 1
ATOM 3702 O O . LYS A 1 484 ? 24.927 31.223 -44.938 1.00 96.12 484 LYS A O 1
ATOM 3707 N N . VAL A 1 485 ? 23.828 29.273 -45.106 1.00 94.62 485 VAL A N 1
ATOM 3708 C CA . VAL A 1 485 ? 22.972 29.660 -46.243 1.00 94.62 485 VAL A CA 1
ATOM 3709 C C . VAL A 1 485 ? 21.555 30.044 -45.808 1.00 94.62 485 VAL A C 1
ATOM 3711 O O . VAL A 1 485 ? 20.791 30.592 -46.595 1.00 94.62 485 VAL A O 1
ATOM 3714 N N . GLY A 1 486 ? 21.191 29.775 -44.551 1.00 92.62 486 GLY A N 1
ATOM 3715 C CA . GLY A 1 486 ? 19.920 30.188 -43.961 1.00 92.62 486 GLY A CA 1
ATOM 3716 C C . GLY A 1 486 ? 19.797 29.803 -42.482 1.00 92.62 486 GLY A C 1
ATOM 3717 O O . GLY A 1 486 ? 20.739 29.261 -41.892 1.00 92.62 486 GLY A O 1
ATOM 3718 N N . PRO A 1 487 ? 18.648 30.080 -41.842 1.00 91.31 487 PRO A N 1
ATOM 3719 C CA . PRO A 1 487 ? 18.359 29.589 -40.496 1.00 91.31 487 PRO A CA 1
ATOM 3720 C C . PRO A 1 487 ? 18.437 28.059 -40.458 1.00 91.31 487 PRO A C 1
ATOM 3722 O O . PRO A 1 487 ? 17.753 27.395 -41.233 1.00 91.31 487 PRO A O 1
ATOM 3725 N N . ARG A 1 488 ? 19.299 27.517 -39.584 1.00 94.69 488 ARG A N 1
ATOM 3726 C CA . ARG A 1 488 ? 19.570 26.072 -39.450 1.00 94.69 488 ARG A CA 1
ATOM 3727 C C . ARG A 1 488 ? 19.929 25.375 -40.774 1.00 94.69 488 ARG A C 1
ATOM 3729 O O . ARG A 1 488 ? 19.689 24.184 -40.920 1.00 94.69 488 ARG A O 1
ATOM 3736 N N . ARG A 1 489 ? 20.489 26.112 -41.742 1.00 97.88 489 ARG A N 1
ATOM 3737 C CA . ARG A 1 489 ? 20.853 25.604 -43.071 1.00 97.88 489 ARG A CA 1
ATOM 3738 C C . ARG A 1 489 ? 22.288 25.997 -43.417 1.00 97.88 489 ARG A C 1
ATOM 3740 O O . ARG A 1 489 ? 22.598 27.190 -43.489 1.00 97.88 489 ARG A O 1
ATOM 3747 N N . PHE A 1 490 ? 23.140 25.007 -43.656 1.00 98.00 490 PHE A N 1
ATOM 3748 C CA . PHE A 1 490 ? 24.579 25.178 -43.846 1.00 98.00 490 PHE A CA 1
ATOM 3749 C C . PHE A 1 490 ? 25.072 24.377 -45.054 1.00 98.00 490 PHE A C 1
ATOM 3751 O O . PHE A 1 490 ? 24.645 23.247 -45.270 1.00 98.00 490 PHE A O 1
ATOM 3758 N N . ALA A 1 491 ? 25.957 24.987 -45.836 1.00 97.62 491 ALA A N 1
ATOM 3759 C CA . ALA A 1 491 ? 26.719 24.341 -46.894 1.00 97.62 491 ALA A CA 1
ATOM 3760 C C . ALA A 1 491 ? 28.133 24.047 -46.379 1.00 97.62 491 ALA A C 1
ATOM 3762 O O . ALA A 1 491 ? 28.715 24.896 -45.696 1.00 97.62 491 ALA A O 1
ATOM 3763 N N . VAL A 1 492 ? 28.675 22.878 -46.705 1.00 97.06 492 VAL A N 1
ATOM 3764 C CA . VAL A 1 492 ? 30.028 22.463 -46.316 1.00 97.06 492 VAL A CA 1
ATOM 3765 C C . VAL A 1 492 ? 30.843 22.144 -47.563 1.00 97.06 492 VAL A C 1
ATOM 3767 O O . VAL A 1 492 ? 30.405 21.386 -48.421 1.00 97.06 492 VAL A O 1
ATOM 3770 N N . GLU A 1 493 ? 32.050 22.690 -47.664 1.00 95.12 493 GLU A N 1
ATOM 3771 C CA . GLU A 1 493 ? 33.001 22.335 -48.723 1.00 95.12 493 GLU A CA 1
ATOM 3772 C C . GLU A 1 493 ? 33.706 20.998 -48.400 1.00 95.12 493 GLU A C 1
ATOM 3774 O O . GLU A 1 493 ? 34.909 20.958 -48.144 1.00 95.12 493 GLU A O 1
ATOM 3779 N N . GLY A 1 494 ? 32.940 19.904 -48.358 1.00 93.00 494 GLY A N 1
ATOM 3780 C CA . GLY A 1 494 ? 33.389 18.568 -47.953 1.00 93.00 494 GLY A CA 1
ATOM 3781 C C . GLY A 1 494 ? 32.471 17.455 -48.462 1.00 93.00 494 GLY A C 1
ATOM 3782 O O . GLY A 1 494 ? 31.542 17.708 -49.232 1.00 93.00 494 GLY A O 1
ATOM 3783 N N . THR A 1 495 ? 32.744 16.224 -48.038 1.00 96.19 495 THR A N 1
ATOM 3784 C CA . THR A 1 495 ? 31.958 15.029 -48.373 1.00 96.19 495 THR A CA 1
ATOM 3785 C C . THR A 1 495 ? 30.644 14.991 -47.574 1.00 96.19 495 THR A C 1
ATOM 3787 O O . THR A 1 495 ? 30.478 15.733 -46.598 1.00 96.19 495 THR A O 1
ATOM 3790 N N . PRO A 1 496 ? 29.686 14.119 -47.933 1.00 96.00 496 PRO A N 1
ATOM 3791 C CA . PRO A 1 496 ? 28.466 13.922 -47.143 1.00 96.00 496 PRO A CA 1
ATOM 3792 C C . PRO A 1 496 ? 28.757 13.500 -45.693 1.00 96.00 496 PRO A C 1
ATOM 3794 O O . PRO A 1 496 ? 28.084 13.946 -44.765 1.00 96.00 496 PRO A O 1
ATOM 3797 N N . THR A 1 497 ? 29.799 12.696 -45.490 1.00 96.62 497 THR A N 1
ATOM 3798 C CA . THR A 1 497 ? 30.296 12.269 -44.177 1.00 96.62 497 THR A CA 1
ATOM 3799 C C . THR A 1 497 ? 30.849 13.446 -43.375 1.00 96.62 497 THR A C 1
ATOM 3801 O O . THR A 1 497 ? 30.442 13.645 -42.231 1.00 96.62 497 THR A O 1
ATOM 3804 N N . ASP A 1 498 ? 31.680 14.296 -43.993 1.00 97.19 498 ASP A N 1
ATOM 3805 C CA . ASP A 1 498 ? 32.185 15.519 -43.354 1.00 97.19 498 ASP A CA 1
ATOM 3806 C C . ASP A 1 498 ? 31.028 16.423 -42.888 1.00 97.19 498 ASP A C 1
ATOM 3808 O O . ASP A 1 498 ? 31.094 17.042 -41.824 1.00 97.19 498 ASP A O 1
ATOM 3812 N N . CYS A 1 499 ? 29.942 16.492 -43.669 1.00 97.62 499 CYS A N 1
ATOM 3813 C CA . CYS A 1 499 ? 28.751 17.268 -43.321 1.00 97.62 499 CYS A CA 1
ATOM 3814 C C . CYS A 1 499 ? 28.079 16.754 -42.048 1.00 97.62 499 CYS A C 1
ATOM 3816 O O . CYS A 1 499 ? 27.692 17.562 -41.204 1.00 97.62 499 CYS A O 1
ATOM 3818 N N . VAL A 1 500 ? 27.940 15.434 -41.906 1.00 97.81 500 VAL A N 1
ATOM 3819 C CA . VAL A 1 500 ? 27.322 14.801 -40.733 1.00 97.81 500 VAL A CA 1
ATOM 3820 C C . VAL A 1 500 ? 28.200 14.986 -39.498 1.00 97.81 500 VAL A C 1
ATOM 3822 O O . VAL A 1 500 ? 27.707 15.479 -38.483 1.00 97.81 500 VAL A O 1
ATOM 3825 N N . MET A 1 501 ? 29.507 14.729 -39.609 1.00 96.25 501 MET A N 1
ATOM 3826 C CA . MET A 1 501 ? 30.464 14.971 -38.524 1.00 96.25 501 MET A CA 1
ATOM 3827 C C . MET A 1 501 ? 30.436 16.430 -38.053 1.00 96.25 501 MET A C 1
ATOM 3829 O O . MET A 1 501 ? 30.241 16.711 -36.871 1.00 96.25 501 MET A O 1
ATOM 3833 N N . LEU A 1 502 ? 30.565 17.391 -38.975 1.00 96.69 502 LEU A N 1
ATOM 3834 C CA . LEU A 1 502 ? 30.529 18.813 -38.625 1.00 96.69 502 LEU A CA 1
ATOM 3835 C C . LEU A 1 502 ? 29.170 19.236 -38.059 1.00 96.69 502 LEU A C 1
ATOM 3837 O O . LEU A 1 502 ? 29.117 20.110 -37.188 1.00 96.69 502 LEU A O 1
ATOM 3841 N N . ALA A 1 503 ? 28.072 18.640 -38.533 1.00 97.06 503 ALA A N 1
ATOM 3842 C CA . ALA A 1 503 ? 26.745 18.897 -37.995 1.00 97.06 503 ALA A CA 1
ATOM 3843 C C . ALA A 1 503 ? 26.661 18.516 -36.514 1.00 97.06 503 ALA A C 1
ATOM 3845 O O . ALA A 1 503 ? 26.244 19.345 -35.705 1.00 97.06 503 ALA A O 1
ATOM 3846 N N . LEU A 1 504 ? 27.082 17.295 -36.183 1.00 94.75 504 LEU A N 1
ATOM 3847 C CA . LEU A 1 504 ? 26.985 16.697 -34.852 1.00 94.75 504 LEU A CA 1
ATOM 3848 C C . LEU A 1 504 ? 27.984 17.287 -33.854 1.00 94.75 504 LEU A C 1
ATOM 3850 O O . LEU A 1 504 ? 27.619 17.533 -32.708 1.00 94.75 504 LEU A O 1
ATOM 3854 N N . GLU A 1 505 ? 29.211 17.557 -34.295 1.00 91.62 505 GLU A N 1
ATOM 3855 C CA . GLU A 1 505 ? 30.304 17.954 -33.401 1.00 91.62 505 GLU A CA 1
ATOM 3856 C C . GLU A 1 505 ? 30.481 19.475 -33.292 1.00 91.62 505 GLU A C 1
ATOM 3858 O O . GLU A 1 505 ? 31.041 19.977 -32.320 1.00 91.62 505 GLU A O 1
ATOM 3863 N N . THR A 1 506 ? 30.039 20.249 -34.293 1.00 91.88 506 THR A N 1
ATOM 3864 C CA . THR A 1 506 ? 30.366 21.688 -34.372 1.00 91.88 506 THR A CA 1
ATOM 3865 C C . THR A 1 506 ? 29.156 22.601 -34.574 1.00 91.88 506 THR A C 1
ATOM 3867 O O . THR A 1 506 ? 29.037 23.631 -33.899 1.00 91.88 506 THR A O 1
ATOM 3870 N N . ILE A 1 507 ? 28.272 22.289 -35.525 1.00 93.62 507 ILE A N 1
ATOM 3871 C CA . ILE A 1 507 ? 27.204 23.205 -35.964 1.00 93.62 507 ILE A CA 1
ATOM 3872 C C . ILE A 1 507 ? 26.003 23.156 -35.014 1.00 93.62 507 ILE A C 1
ATOM 3874 O O . ILE A 1 507 ? 25.492 24.208 -34.612 1.00 93.62 507 ILE A O 1
ATOM 3878 N N . ILE A 1 508 ? 25.533 21.957 -34.670 1.00 93.44 508 ILE A N 1
ATOM 3879 C CA . ILE A 1 508 ? 24.378 21.751 -33.796 1.00 93.44 508 ILE A CA 1
ATOM 3880 C C . ILE A 1 508 ? 24.879 21.700 -32.356 1.00 93.44 508 ILE A C 1
ATOM 3882 O O . ILE A 1 508 ? 25.471 20.724 -31.918 1.00 93.44 508 ILE A O 1
ATOM 3886 N N . LYS A 1 509 ? 24.645 22.777 -31.603 1.00 83.94 509 LYS A N 1
ATOM 3887 C CA . LYS A 1 509 ? 25.084 22.886 -30.205 1.00 83.94 509 LYS A CA 1
ATOM 3888 C C . LYS A 1 509 ? 24.003 22.421 -29.225 1.00 83.94 509 LYS A C 1
ATOM 3890 O O . LYS A 1 509 ? 22.807 22.634 -29.448 1.00 83.94 509 LYS A O 1
ATOM 3895 N N . GLY A 1 510 ? 24.440 21.865 -28.097 1.00 84.69 510 GLY A N 1
ATOM 3896 C CA . GLY A 1 510 ? 23.568 21.392 -27.022 1.00 84.69 510 GLY A CA 1
ATOM 3897 C C . GLY A 1 510 ? 23.091 19.965 -27.273 1.00 84.69 510 GLY A C 1
ATOM 3898 O O . GLY A 1 510 ? 23.876 19.032 -27.173 1.00 84.69 510 GLY A O 1
ATOM 3899 N N . ARG A 1 511 ? 21.802 19.794 -27.585 1.00 85.06 511 ARG A N 1
ATOM 3900 C CA . ARG A 1 511 ? 21.196 18.476 -27.837 1.00 85.06 511 ARG A CA 1
ATOM 3901 C C . ARG A 1 511 ? 21.569 17.949 -29.231 1.00 85.06 511 ARG A C 1
ATOM 3903 O O . ARG A 1 511 ? 21.342 18.661 -30.218 1.00 85.06 511 ARG A O 1
ATOM 3910 N N . LYS A 1 512 ? 22.081 16.716 -29.309 1.00 89.94 512 LYS A N 1
ATOM 3911 C CA . LYS A 1 512 ? 22.316 16.006 -30.578 1.00 89.94 512 LYS A CA 1
ATOM 3912 C C . LYS A 1 512 ? 20.996 15.819 -31.358 1.00 89.94 512 LYS A C 1
ATOM 3914 O O . LYS A 1 512 ? 19.923 15.913 -30.764 1.00 89.94 512 LYS A O 1
ATOM 3919 N N . PRO A 1 513 ? 21.033 15.651 -32.688 1.00 95.44 513 PRO A N 1
ATOM 3920 C CA . PRO A 1 513 ? 19.884 15.170 -33.443 1.00 95.44 513 PRO A CA 1
ATOM 3921 C C . PRO A 1 513 ? 19.412 13.814 -32.920 1.00 95.44 513 PRO A C 1
ATOM 3923 O O . PRO A 1 513 ? 20.229 12.968 -32.577 1.00 95.44 513 PRO A O 1
ATOM 3926 N N . ASP A 1 514 ? 18.098 13.630 -32.913 1.00 95.38 514 ASP A N 1
ATOM 3927 C CA . ASP A 1 514 ? 17.428 12.377 -32.571 1.00 95.38 514 ASP A CA 1
ATOM 3928 C C . ASP A 1 514 ? 17.293 11.466 -33.816 1.00 95.38 514 ASP A C 1
ATOM 3930 O O . ASP A 1 514 ? 17.012 10.278 -33.703 1.00 95.38 514 ASP A O 1
ATOM 3934 N N . LEU A 1 515 ? 17.475 12.028 -35.020 1.00 98.00 515 LEU A N 1
ATOM 3935 C CA . LEU A 1 515 ? 17.391 11.328 -36.304 1.00 98.00 515 LEU A CA 1
ATOM 3936 C C . LEU A 1 515 ? 18.265 12.015 -37.363 1.00 98.00 515 LEU A C 1
ATOM 3938 O O . LEU A 1 515 ? 18.211 13.242 -37.510 1.00 98.00 515 LEU A O 1
ATOM 3942 N N . VAL A 1 516 ? 18.993 11.231 -38.162 1.00 98.62 516 VAL A N 1
ATOM 3943 C CA . VAL A 1 516 ? 19.619 11.691 -39.413 1.00 98.62 516 VAL A CA 1
ATOM 3944 C C . VAL A 1 516 ? 18.830 11.167 -40.610 1.00 98.62 516 VAL A C 1
ATOM 3946 O O . VAL A 1 516 ? 18.579 9.974 -40.752 1.00 98.62 516 VAL A O 1
ATOM 3949 N N . LEU A 1 517 ? 18.459 12.071 -41.508 1.00 98.69 517 LEU A N 1
ATOM 3950 C CA . LEU A 1 517 ? 17.890 11.754 -42.806 1.00 98.69 517 LEU A CA 1
ATOM 3951 C C . LEU A 1 517 ? 18.878 12.161 -43.903 1.00 98.69 517 LEU A C 1
ATOM 3953 O O . LEU A 1 517 ? 19.297 13.319 -43.965 1.00 98.69 517 LEU A O 1
ATOM 3957 N N . SER A 1 518 ? 19.206 11.229 -44.795 1.00 98.31 518 SER A N 1
ATOM 3958 C CA . SER A 1 518 ? 20.102 11.459 -45.931 1.00 98.31 518 SER A CA 1
ATOM 3959 C C . SER A 1 518 ? 19.380 11.247 -47.267 1.00 98.31 518 SER A C 1
ATOM 3961 O O . SER A 1 518 ? 18.688 10.243 -47.435 1.00 98.31 518 SER A O 1
ATOM 3963 N N . GLY A 1 519 ? 19.504 12.191 -48.209 1.00 95.56 519 GLY A N 1
ATOM 3964 C CA . GLY A 1 519 ? 18.845 12.168 -49.525 1.00 95.56 519 GLY A CA 1
ATOM 3965 C C . GLY A 1 519 ? 17.903 13.369 -49.776 1.00 95.56 519 GLY A C 1
ATOM 3966 O O . GLY A 1 519 ? 18.178 14.497 -49.383 1.00 95.56 519 GLY A O 1
ATOM 3967 N N . VAL A 1 520 ? 16.752 13.235 -50.443 1.00 97.12 520 VAL A N 1
ATOM 3968 C CA . VAL A 1 520 ? 16.326 12.080 -51.234 1.00 97.12 520 VAL A CA 1
ATOM 3969 C C . VAL A 1 520 ? 17.236 12.009 -52.456 1.00 97.12 520 VAL A C 1
ATOM 3971 O O . VAL A 1 520 ? 17.203 12.922 -53.277 1.00 97.12 520 VAL A O 1
ATOM 3974 N N . ASN A 1 521 ? 18.034 10.953 -52.572 1.00 94.19 521 ASN A N 1
ATOM 3975 C CA . ASN A 1 521 ? 19.008 10.811 -53.650 1.00 94.19 521 ASN A CA 1
ATOM 3976 C C . ASN A 1 521 ? 18.341 10.771 -55.030 1.00 94.19 521 ASN A C 1
ATOM 3978 O O . ASN A 1 521 ? 17.282 10.147 -55.202 1.00 94.19 521 ASN A O 1
ATOM 3982 N N . ARG A 1 522 ? 18.988 11.364 -56.039 1.00 90.56 522 ARG A N 1
ATOM 3983 C CA . ARG A 1 522 ? 18.584 11.201 -57.439 1.00 90.56 522 ARG A CA 1
ATOM 3984 C C . ARG A 1 522 ? 19.094 9.871 -58.007 1.00 90.56 522 ARG A C 1
ATOM 3986 O O . ARG A 1 522 ? 20.084 9.804 -58.730 1.00 90.56 522 ARG A O 1
ATOM 3993 N N . GLY A 1 523 ? 18.324 8.817 -57.780 1.00 88.25 523 GLY A N 1
ATOM 3994 C CA . GLY A 1 523 ? 18.646 7.452 -58.184 1.00 88.25 523 GLY A CA 1
ATOM 3995 C C . GLY A 1 523 ? 18.507 6.505 -57.004 1.00 88.25 523 GLY A C 1
ATOM 3996 O O . GLY A 1 523 ? 18.812 6.868 -55.873 1.00 88.25 523 GLY A O 1
ATOM 3997 N N . ALA A 1 524 ? 18.023 5.294 -57.265 1.00 88.19 524 ALA A N 1
ATOM 3998 C CA . ALA A 1 524 ? 17.851 4.293 -56.223 1.00 88.19 524 ALA A CA 1
ATOM 3999 C C . ALA A 1 524 ? 19.209 3.717 -55.792 1.00 88.19 524 ALA A C 1
ATOM 4001 O O . ALA A 1 524 ? 19.996 3.294 -56.639 1.00 88.19 524 ALA A O 1
ATOM 4002 N N . ASN A 1 525 ? 19.441 3.676 -54.483 1.00 91.69 525 ASN A N 1
ATOM 4003 C CA . ASN A 1 525 ? 20.574 3.019 -53.846 1.00 91.69 525 ASN A CA 1
ATOM 4004 C C . ASN A 1 525 ? 20.146 1.592 -53.496 1.00 91.69 525 ASN A C 1
ATOM 4006 O O . ASN A 1 525 ? 19.634 1.347 -52.406 1.00 91.69 525 ASN A O 1
ATOM 4010 N N . MET A 1 526 ? 20.276 0.671 -54.449 1.00 90.75 526 MET A N 1
ATOM 4011 C CA . MET A 1 526 ? 19.834 -0.721 -54.305 1.00 90.75 526 MET A CA 1
ATOM 4012 C C . MET A 1 526 ? 20.972 -1.680 -54.600 1.00 90.75 526 MET A C 1
ATOM 4014 O O . MET A 1 526 ? 21.804 -1.422 -55.474 1.00 90.75 526 MET A O 1
ATOM 4018 N N . GLY A 1 527 ? 20.955 -2.814 -53.915 1.00 89.06 527 GLY A N 1
ATOM 4019 C CA . GLY A 1 527 ? 21.993 -3.819 -54.020 1.00 89.06 527 GLY A CA 1
ATOM 4020 C C . GLY A 1 527 ? 23.379 -3.273 -53.686 1.00 89.06 527 GLY A C 1
ATOM 4021 O O . GLY A 1 527 ? 23.546 -2.558 -52.705 1.00 89.06 527 GLY A O 1
ATOM 4022 N N . GLU A 1 528 ? 24.394 -3.604 -54.477 1.00 86.12 528 GLU A N 1
ATOM 4023 C CA . GLU A 1 528 ? 25.788 -3.223 -54.196 1.00 86.12 528 GLU A CA 1
ATOM 4024 C C . GLU A 1 528 ? 26.060 -1.716 -54.342 1.00 86.12 528 GLU A C 1
ATOM 4026 O O . GLU A 1 528 ? 27.020 -1.216 -53.768 1.00 86.12 528 GLU A O 1
ATOM 4031 N N . ASP A 1 529 ? 25.191 -0.951 -55.014 1.00 84.75 529 ASP A N 1
ATOM 4032 C CA . ASP A 1 529 ? 25.350 0.507 -55.149 1.00 84.75 529 ASP A CA 1
ATOM 4033 C C . ASP A 1 529 ? 25.409 1.220 -53.786 1.00 84.75 529 ASP A C 1
ATOM 4035 O O . ASP A 1 529 ? 25.976 2.311 -53.674 1.00 84.75 529 ASP A O 1
ATOM 4039 N N . VAL A 1 530 ? 24.855 0.601 -52.736 1.00 89.25 530 VAL A N 1
ATOM 4040 C CA . VAL A 1 530 ? 24.868 1.159 -51.379 1.00 89.25 530 VAL A CA 1
ATOM 4041 C C . VAL A 1 530 ? 26.285 1.428 -50.864 1.00 89.25 530 VAL A C 1
ATOM 4043 O O . VAL A 1 530 ? 26.456 2.343 -50.067 1.00 89.25 530 VAL A O 1
ATOM 4046 N N . THR A 1 531 ? 27.308 0.704 -51.337 1.00 85.94 531 THR A N 1
ATOM 4047 C CA . THR A 1 531 ? 28.700 0.881 -50.880 1.00 85.94 531 THR A CA 1
ATOM 4048 C C . THR A 1 531 ? 29.379 2.114 -51.472 1.00 85.94 531 THR A C 1
ATOM 4050 O O . THR A 1 531 ? 30.302 2.673 -50.879 1.00 85.94 531 THR A O 1
ATOM 4053 N N . TYR A 1 532 ? 28.945 2.554 -52.653 1.00 84.94 532 TYR A N 1
ATOM 4054 C CA . TYR A 1 532 ? 29.517 3.717 -53.343 1.00 84.94 532 TYR A CA 1
ATOM 4055 C C . TYR A 1 532 ? 28.700 4.995 -53.118 1.0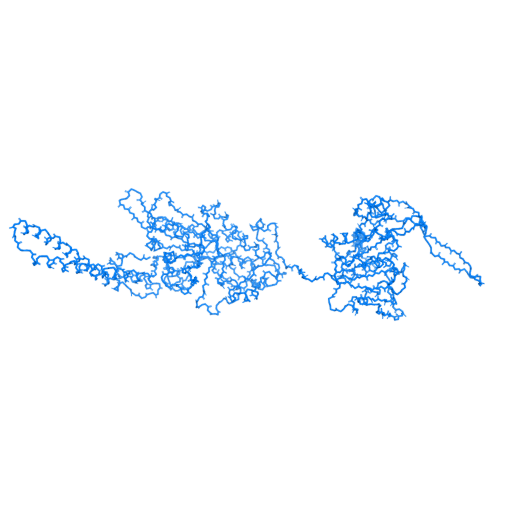0 84.94 532 TYR A C 1
ATOM 4057 O O . TYR A 1 532 ? 29.167 6.096 -53.405 1.00 84.94 532 TYR A O 1
ATOM 4065 N N . SER A 1 533 ? 27.480 4.854 -52.603 1.00 90.81 533 SER A N 1
ATOM 4066 C CA . SER A 1 533 ? 26.531 5.946 -52.430 1.00 90.81 533 SER A CA 1
ATOM 4067 C C . SER A 1 533 ? 26.954 6.930 -51.339 1.00 90.81 533 SER A C 1
ATOM 4069 O O . SER A 1 533 ? 27.117 6.554 -50.178 1.00 90.81 533 SER A O 1
ATOM 4071 N N . GLY A 1 534 ? 27.061 8.213 -51.696 1.00 92.25 534 GLY A N 1
ATOM 4072 C CA . GLY A 1 534 ? 27.304 9.285 -50.732 1.00 92.25 534 GLY A CA 1
ATOM 4073 C C . GLY A 1 534 ? 26.093 9.521 -49.822 1.00 92.25 534 GLY A C 1
ATOM 4074 O O . GLY A 1 534 ? 26.254 9.784 -48.630 1.00 92.25 534 GLY A O 1
ATOM 4075 N N . THR A 1 535 ? 24.873 9.350 -50.345 1.00 94.94 535 THR A N 1
ATOM 4076 C CA . THR A 1 535 ? 23.642 9.370 -49.541 1.00 94.94 535 THR A CA 1
ATOM 4077 C C . THR A 1 535 ? 23.663 8.278 -48.462 1.00 94.94 535 THR A C 1
ATOM 4079 O O . THR A 1 535 ? 23.383 8.573 -47.297 1.00 94.94 535 THR A O 1
ATOM 4082 N N . ILE A 1 536 ? 24.025 7.037 -48.805 1.00 96.19 536 ILE A N 1
ATOM 4083 C CA . ILE A 1 536 ? 24.129 5.951 -47.815 1.00 96.19 536 ILE A CA 1
ATOM 4084 C C . ILE A 1 536 ? 25.263 6.235 -46.831 1.00 96.19 536 ILE A C 1
ATOM 4086 O O . ILE A 1 536 ? 25.046 6.129 -45.630 1.00 96.19 536 ILE A O 1
ATOM 4090 N N . ALA A 1 537 ? 26.425 6.677 -47.311 1.00 95.31 537 ALA A N 1
ATOM 4091 C CA . ALA A 1 537 ? 27.571 7.013 -46.470 1.00 95.31 537 ALA A CA 1
ATOM 4092 C C . ALA A 1 537 ? 27.268 8.081 -45.404 1.00 95.31 537 ALA A C 1
ATOM 4094 O O . ALA A 1 537 ? 27.738 7.984 -44.274 1.00 95.31 537 ALA A O 1
ATOM 4095 N N . ALA A 1 538 ? 26.454 9.088 -45.725 1.00 96.75 538 ALA A N 1
ATOM 4096 C CA . ALA A 1 538 ? 26.008 10.061 -44.732 1.00 96.75 538 ALA A CA 1
ATOM 4097 C C . ALA A 1 538 ? 25.086 9.442 -43.661 1.00 96.75 538 ALA A C 1
ATOM 4099 O O . ALA A 1 538 ? 25.196 9.792 -42.487 1.00 96.75 538 ALA A O 1
ATOM 4100 N N . ALA A 1 539 ? 24.202 8.509 -44.031 1.00 97.50 539 ALA A N 1
ATOM 4101 C CA . ALA A 1 539 ? 23.400 7.775 -43.049 1.00 97.50 539 ALA A CA 1
ATOM 4102 C C . ALA A 1 539 ? 24.269 6.821 -42.207 1.00 97.50 539 ALA A C 1
ATOM 4104 O O . ALA A 1 539 ? 24.093 6.755 -40.997 1.00 97.50 539 ALA A O 1
ATOM 4105 N N . MET A 1 540 ? 25.245 6.149 -42.827 1.00 96.69 540 MET A N 1
ATOM 4106 C CA . MET A 1 540 ? 26.240 5.314 -42.142 1.00 96.69 540 MET A CA 1
ATOM 4107 C C . MET A 1 540 ? 26.997 6.107 -41.078 1.00 96.69 540 MET A C 1
ATOM 4109 O O . MET A 1 540 ? 27.125 5.650 -39.946 1.00 96.69 540 MET A O 1
ATOM 4113 N N . GLU A 1 541 ? 27.457 7.312 -41.422 1.00 97.06 541 GLU A N 1
ATOM 4114 C CA . GLU A 1 541 ? 28.154 8.190 -40.482 1.00 97.06 541 GLU A CA 1
ATOM 4115 C C . GLU A 1 541 ? 27.263 8.604 -39.305 1.00 97.06 541 GLU A C 1
ATOM 4117 O O . GLU A 1 541 ? 27.708 8.591 -38.161 1.00 97.06 541 GLU A O 1
ATOM 4122 N N . GLY A 1 542 ? 25.989 8.920 -39.562 1.00 96.88 542 GLY A N 1
ATOM 4123 C CA . GLY A 1 542 ? 25.025 9.218 -38.500 1.00 96.88 542 GLY A CA 1
ATOM 4124 C C . GLY A 1 542 ? 24.873 8.053 -37.520 1.00 96.88 542 GLY A C 1
ATOM 4125 O O . GLY A 1 542 ? 24.970 8.257 -36.309 1.00 96.88 542 GLY A O 1
ATOM 4126 N N . THR A 1 543 ? 24.731 6.832 -38.046 1.00 96.75 543 THR A N 1
ATOM 4127 C CA . THR A 1 543 ? 24.660 5.599 -37.249 1.00 96.75 543 THR A CA 1
ATOM 4128 C C . THR A 1 543 ? 25.942 5.371 -36.442 1.00 96.75 543 THR A C 1
ATOM 4130 O O . THR A 1 543 ? 25.864 5.124 -35.242 1.00 96.75 543 THR A O 1
ATOM 4133 N N . PHE A 1 544 ? 27.131 5.532 -37.037 1.00 94.94 544 PHE A N 1
ATOM 4134 C CA . PHE A 1 544 ? 28.402 5.390 -36.309 1.00 94.94 544 PHE A CA 1
ATOM 4135 C C . PHE A 1 544 ? 28.575 6.401 -35.172 1.00 94.94 544 PHE A C 1
ATOM 4137 O O . PHE A 1 544 ? 29.183 6.082 -34.151 1.00 94.94 544 PHE A O 1
ATOM 4144 N N . LEU A 1 545 ? 28.017 7.602 -35.321 1.00 93.88 545 LEU A N 1
ATOM 4145 C CA . LEU A 1 545 ? 28.024 8.639 -34.288 1.00 93.88 545 LEU A CA 1
ATOM 4146 C C . LEU A 1 545 ? 26.890 8.478 -33.256 1.00 93.88 545 LEU A C 1
ATOM 4148 O O . LEU A 1 545 ? 26.703 9.357 -32.405 1.00 93.88 545 LEU A O 1
ATOM 4152 N N . GLY A 1 546 ? 26.169 7.352 -33.302 1.00 93.31 546 GLY A N 1
ATOM 4153 C CA . GLY A 1 546 ? 25.147 6.963 -32.333 1.00 93.31 546 GLY A CA 1
ATOM 4154 C C . GLY A 1 546 ? 23.792 7.629 -32.553 1.00 93.31 546 GLY A C 1
ATOM 4155 O O . GLY A 1 546 ? 23.056 7.824 -31.589 1.00 93.31 546 GLY A O 1
ATOM 4156 N N . VAL A 1 547 ? 23.469 8.032 -33.788 1.00 96.81 547 VAL A N 1
ATOM 4157 C CA . VAL A 1 547 ? 22.163 8.610 -34.134 1.00 96.81 547 VAL A CA 1
ATOM 4158 C C . VAL A 1 547 ? 21.427 7.696 -35.121 1.00 96.81 547 VAL A C 1
ATOM 4160 O O . VAL A 1 547 ? 21.973 7.395 -36.189 1.00 96.81 547 VAL A O 1
ATOM 4163 N N . PRO A 1 548 ? 20.170 7.296 -34.837 1.00 97.44 548 PRO A N 1
ATOM 4164 C CA . PRO A 1 548 ? 19.350 6.551 -35.787 1.00 97.44 548 PRO A CA 1
ATOM 4165 C C . PRO A 1 548 ? 19.300 7.258 -37.143 1.00 97.44 548 PRO A C 1
ATOM 4167 O O . PRO A 1 548 ? 19.080 8.471 -37.214 1.00 97.44 548 PRO A O 1
ATOM 4170 N N . SER A 1 549 ? 19.525 6.512 -38.226 1.00 98.31 549 SER A N 1
ATOM 4171 C CA . SER A 1 549 ? 19.722 7.101 -39.553 1.00 98.31 549 SER A CA 1
ATOM 4172 C C . SER A 1 549 ? 18.930 6.393 -40.648 1.00 98.31 549 SER A C 1
ATOM 4174 O O . SER A 1 549 ? 18.853 5.163 -40.695 1.00 98.31 549 SER A O 1
ATOM 4176 N N . ILE A 1 550 ? 18.353 7.188 -41.555 1.00 98.69 550 ILE A N 1
ATOM 4177 C CA . ILE A 1 550 ? 17.605 6.704 -42.720 1.00 98.69 550 ILE A CA 1
ATOM 4178 C C . ILE A 1 550 ? 18.157 7.353 -43.992 1.00 98.69 550 ILE A C 1
ATOM 4180 O O . ILE A 1 550 ? 18.206 8.580 -44.113 1.00 98.69 550 ILE A O 1
ATOM 4184 N N . ALA A 1 551 ? 18.518 6.528 -44.969 1.00 98.38 551 ALA A N 1
ATOM 4185 C CA . ALA A 1 551 ? 18.819 6.952 -46.328 1.00 98.38 551 ALA A CA 1
ATOM 4186 C C . ALA A 1 551 ? 17.568 6.829 -47.203 1.00 98.38 551 ALA A C 1
ATOM 4188 O O . ALA A 1 551 ? 16.899 5.798 -47.203 1.00 98.38 551 ALA A O 1
ATOM 4189 N N . LEU A 1 552 ? 17.247 7.875 -47.961 1.00 98.50 552 LEU A N 1
ATOM 4190 C CA . LEU A 1 552 ? 16.079 7.926 -48.834 1.00 98.50 552 LEU A CA 1
ATOM 4191 C C . LEU A 1 552 ? 16.510 8.196 -50.270 1.00 98.50 552 LEU A C 1
ATOM 4193 O O . LEU A 1 552 ? 17.328 9.074 -50.532 1.00 98.50 552 LEU A O 1
ATOM 4197 N N . SER A 1 553 ? 15.922 7.470 -51.214 1.00 97.25 553 SER A N 1
ATOM 4198 C CA . SER A 1 553 ? 16.336 7.505 -52.616 1.00 97.25 553 SER A CA 1
ATOM 4199 C C . SER A 1 553 ? 15.137 7.445 -53.553 1.00 97.25 553 SER A C 1
ATOM 4201 O O . SER A 1 553 ? 14.225 6.648 -53.345 1.00 97.25 553 SER A O 1
ATOM 4203 N N . GLN A 1 554 ? 15.130 8.256 -54.610 1.00 96.44 554 GLN A N 1
ATOM 4204 C CA . GLN A 1 554 ? 14.088 8.219 -55.635 1.00 96.44 554 GLN A CA 1
ATOM 4205 C C . GLN A 1 554 ? 14.604 7.465 -56.860 1.00 96.44 554 GLN A C 1
ATOM 4207 O O . GLN A 1 554 ? 15.536 7.913 -57.531 1.00 96.44 554 GLN A O 1
ATOM 4212 N N . SER A 1 555 ? 13.978 6.331 -57.180 1.00 92.44 555 SER A N 1
ATOM 4213 C CA . SER A 1 555 ? 14.317 5.563 -58.374 1.00 92.44 555 SER A CA 1
ATOM 4214 C C . SER A 1 555 ? 14.046 6.369 -59.643 1.00 92.44 555 SER A C 1
ATOM 4216 O O . SER A 1 555 ? 13.111 7.173 -59.706 1.00 92.44 555 SER A O 1
ATOM 4218 N N . MET A 1 556 ? 14.875 6.132 -60.658 1.00 86.94 556 MET A N 1
ATOM 4219 C CA . MET A 1 556 ? 14.746 6.705 -61.994 1.00 86.94 556 MET A CA 1
ATOM 4220 C C . MET A 1 556 ? 14.357 5.606 -62.979 1.00 86.94 556 MET A C 1
ATOM 4222 O O . MET A 1 556 ? 14.867 4.491 -62.900 1.00 86.94 556 MET A O 1
ATOM 4226 N N . GLY A 1 557 ? 13.506 5.937 -63.948 1.00 78.69 557 GLY A N 1
ATOM 4227 C CA . GLY A 1 557 ? 13.155 5.018 -65.028 1.00 78.69 557 GLY A CA 1
ATOM 4228 C C . GLY A 1 557 ? 14.351 4.659 -65.915 1.00 78.69 557 GLY A C 1
ATOM 4229 O O . GLY A 1 557 ? 15.376 5.349 -65.942 1.00 78.69 557 GLY A O 1
ATOM 4230 N N . PHE A 1 558 ? 14.216 3.581 -66.687 1.00 78.44 558 PHE A N 1
ATOM 4231 C CA . PHE A 1 558 ? 15.235 3.171 -67.661 1.00 78.44 558 PHE A CA 1
ATOM 4232 C C . PHE A 1 558 ? 15.367 4.167 -68.823 1.00 78.44 558 PHE A C 1
ATOM 4234 O O . PHE A 1 558 ? 16.458 4.344 -69.366 1.00 78.44 558 PHE A O 1
ATOM 4241 N N . ASP A 1 559 ? 14.286 4.882 -69.137 1.00 77.31 559 ASP A N 1
ATOM 4242 C CA . ASP A 1 559 ? 14.260 5.970 -70.109 1.00 77.31 559 ASP A CA 1
ATOM 4243 C C . ASP A 1 559 ? 14.812 7.273 -69.501 1.00 77.31 559 ASP A C 1
ATOM 4245 O O . ASP A 1 559 ? 14.290 7.803 -68.518 1.00 77.31 559 ASP A O 1
ATOM 4249 N N . ARG A 1 560 ? 15.890 7.801 -70.095 1.00 69.56 560 ARG A N 1
ATOM 4250 C CA . ARG A 1 560 ? 16.548 9.041 -69.648 1.00 69.56 560 ARG A CA 1
ATOM 4251 C C . ARG A 1 560 ? 15.739 10.305 -69.960 1.00 69.56 560 ARG A C 1
ATOM 4253 O O . ARG A 1 560 ? 16.061 11.349 -69.398 1.00 69.56 560 ARG A O 1
ATOM 4260 N N . SER A 1 561 ? 14.737 10.224 -70.835 1.00 73.69 561 SER A N 1
ATOM 4261 C CA . SER A 1 561 ? 13.882 11.357 -71.201 1.00 73.69 561 SER A CA 1
ATOM 4262 C C . SER A 1 561 ? 12.776 11.636 -70.177 1.00 73.69 561 SER A C 1
ATOM 4264 O O . SER A 1 561 ? 12.240 12.744 -70.141 1.00 73.69 561 SER A O 1
ATOM 4266 N N . GLN A 1 562 ? 12.458 10.666 -69.311 1.00 79.62 562 GLN A N 1
ATOM 4267 C CA . GLN A 1 562 ? 11.407 10.819 -68.309 1.00 79.62 562 GLN A CA 1
ATOM 4268 C C . GLN A 1 562 ? 11.866 11.665 -67.109 1.00 79.62 562 GLN A C 1
ATOM 4270 O O . GLN A 1 562 ? 12.990 11.499 -66.618 1.00 79.62 562 GLN A O 1
ATOM 4275 N N . PRO A 1 563 ? 10.998 12.554 -66.590 1.00 83.81 563 PRO A N 1
ATOM 4276 C CA . PRO A 1 563 ? 11.296 13.317 -65.387 1.00 83.81 563 PRO A CA 1
ATOM 4277 C C . PRO A 1 563 ? 11.349 12.408 -64.153 1.00 83.81 563 PRO A C 1
ATOM 4279 O O . PRO A 1 563 ? 10.669 11.386 -64.071 1.00 83.81 563 PRO A O 1
ATOM 4282 N N . VAL A 1 564 ? 12.142 12.816 -63.161 1.00 89.06 564 VAL A N 1
ATOM 4283 C CA . VAL A 1 564 ? 12.236 12.121 -61.870 1.00 89.06 564 VAL A CA 1
ATOM 4284 C C . VAL A 1 564 ? 10.928 12.295 -61.095 1.00 89.06 564 VAL A C 1
ATOM 4286 O O . VAL A 1 564 ? 10.458 13.420 -60.915 1.00 89.06 564 VAL A O 1
ATOM 4289 N N . GLN A 1 565 ? 10.373 11.193 -60.588 1.00 93.19 565 GLN A N 1
ATOM 4290 C CA . GLN A 1 565 ? 9.103 11.158 -59.852 1.00 93.19 565 GLN A CA 1
ATOM 4291 C C . GLN A 1 565 ? 9.240 11.606 -58.385 1.00 93.19 565 GLN A C 1
ATOM 4293 O O . GLN A 1 565 ? 8.805 10.919 -57.468 1.00 93.19 565 GLN A O 1
ATOM 4298 N N . TRP A 1 566 ? 9.807 12.794 -58.144 1.00 94.81 566 TRP A N 1
ATOM 4299 C CA . TRP A 1 566 ? 9.910 13.396 -56.804 1.00 94.81 566 TRP A CA 1
ATOM 4300 C C . TRP A 1 566 ? 8.604 13.412 -55.983 1.00 94.81 566 TRP A C 1
ATOM 4302 O O . TRP A 1 566 ? 8.695 13.242 -54.764 1.00 94.81 566 TRP A O 1
ATOM 4312 N N . PRO A 1 567 ? 7.403 13.590 -56.585 1.00 95.88 567 PRO A N 1
ATOM 4313 C CA . PRO A 1 567 ? 6.149 13.509 -55.840 1.00 95.88 567 PRO A CA 1
ATOM 4314 C C . PRO A 1 567 ? 5.956 12.186 -55.090 1.00 95.88 567 PRO A C 1
ATOM 4316 O O . PRO A 1 567 ? 5.357 12.197 -54.020 1.00 95.88 567 PRO A O 1
ATOM 4319 N N . CYS A 1 568 ? 6.490 11.066 -55.591 1.00 96.00 568 CYS A N 1
ATOM 4320 C CA . CYS A 1 568 ? 6.374 9.766 -54.928 1.00 96.00 568 CYS A CA 1
ATOM 4321 C C . CYS A 1 568 ? 7.014 9.794 -53.531 1.00 96.00 568 CYS A C 1
ATOM 4323 O O . CYS A 1 568 ? 6.345 9.514 -52.533 1.00 96.00 568 CYS A O 1
ATOM 4325 N N . ALA A 1 569 ? 8.284 10.200 -53.445 1.00 96.75 569 ALA A N 1
ATOM 4326 C CA . ALA A 1 569 ? 8.979 10.363 -52.171 1.00 96.75 569 ALA A CA 1
ATOM 4327 C C . ALA A 1 569 ? 8.328 11.433 -51.277 1.00 96.75 569 ALA A C 1
ATOM 4329 O O . ALA A 1 569 ? 8.203 11.234 -50.070 1.00 96.75 569 ALA A O 1
ATOM 4330 N N . ALA A 1 570 ? 7.881 12.553 -51.855 1.00 96.88 570 ALA A N 1
ATOM 4331 C CA . ALA A 1 570 ? 7.263 13.643 -51.099 1.00 96.88 570 ALA A CA 1
ATOM 4332 C C . ALA A 1 570 ? 5.950 13.225 -50.414 1.00 96.88 570 ALA A C 1
ATOM 4334 O O . ALA A 1 570 ? 5.716 13.597 -49.264 1.00 96.88 570 ALA A O 1
ATOM 4335 N N . THR A 1 571 ? 5.111 12.452 -51.110 1.00 97.38 571 THR A N 1
ATOM 4336 C CA . THR A 1 571 ? 3.807 12.000 -50.606 1.00 97.38 571 THR A CA 1
ATOM 4337 C C . THR A 1 571 ? 3.952 10.893 -49.566 1.00 97.38 571 THR A C 1
ATOM 4339 O O . THR A 1 571 ? 3.343 10.969 -48.500 1.00 97.38 571 THR A O 1
ATOM 4342 N N . HIS A 1 572 ? 4.770 9.874 -49.840 1.00 97.81 572 HIS A N 1
ATOM 4343 C CA . HIS A 1 572 ? 4.840 8.678 -48.989 1.00 97.81 572 HIS A CA 1
ATOM 4344 C C . HIS A 1 572 ? 5.895 8.770 -47.881 1.00 97.81 572 HIS A C 1
ATOM 4346 O O . HIS A 1 572 ? 5.750 8.144 -46.830 1.00 97.81 572 HIS A O 1
ATOM 4352 N N . GLY A 1 573 ? 6.934 9.587 -48.072 1.00 97.75 573 GLY A N 1
ATOM 4353 C CA . GLY A 1 573 ? 8.068 9.716 -47.157 1.00 97.75 573 GLY A CA 1
ATOM 4354 C C . GLY A 1 573 ? 7.705 9.988 -45.692 1.00 97.75 573 GLY A C 1
ATOM 4355 O O . GLY A 1 573 ? 8.204 9.264 -44.831 1.00 97.75 573 GLY A O 1
ATOM 4356 N N . PRO A 1 574 ? 6.820 10.953 -45.358 1.00 98.06 574 PRO A N 1
ATOM 4357 C CA . PRO A 1 574 ? 6.491 11.247 -43.961 1.00 98.06 574 PRO A CA 1
ATOM 4358 C C . PRO A 1 574 ? 5.858 10.061 -43.228 1.00 98.06 574 PRO A C 1
ATOM 4360 O O . PRO A 1 574 ? 6.175 9.809 -42.068 1.00 98.06 574 PRO A O 1
ATOM 4363 N N . ALA A 1 575 ? 4.966 9.324 -43.894 1.00 95.75 575 ALA A N 1
ATOM 4364 C CA . ALA A 1 575 ? 4.302 8.166 -43.301 1.00 95.75 575 ALA A CA 1
ATOM 4365 C C . ALA A 1 575 ? 5.276 6.996 -43.107 1.00 95.75 575 ALA A C 1
ATOM 4367 O O . ALA A 1 575 ? 5.261 6.364 -42.053 1.00 95.75 575 ALA A O 1
ATOM 4368 N N . VAL A 1 576 ? 6.153 6.754 -44.089 1.00 97.81 576 VAL A N 1
ATOM 4369 C CA . VAL A 1 576 ? 7.195 5.720 -44.002 1.00 97.81 576 VAL A CA 1
ATOM 4370 C C . VAL A 1 576 ? 8.151 6.012 -42.846 1.00 97.81 576 VAL A C 1
ATOM 4372 O O . VAL A 1 576 ? 8.349 5.149 -41.995 1.00 97.81 576 VAL A O 1
ATOM 4375 N N . VAL A 1 577 ? 8.691 7.233 -42.760 1.00 98.06 577 VAL A N 1
ATOM 4376 C CA . VAL A 1 577 ? 9.635 7.607 -41.693 1.00 98.06 577 VAL A CA 1
ATOM 4377 C C . VAL A 1 577 ? 8.975 7.544 -40.316 1.00 98.06 577 VAL A C 1
ATOM 4379 O O . VAL A 1 577 ? 9.577 7.013 -39.389 1.00 98.06 577 VAL A O 1
ATOM 4382 N N . ARG A 1 578 ? 7.729 8.016 -40.169 1.00 96.00 578 ARG A N 1
ATOM 4383 C CA . ARG A 1 578 ? 7.003 7.921 -38.893 1.00 96.00 578 ARG A CA 1
ATOM 4384 C C . ARG A 1 578 ? 6.850 6.471 -38.437 1.00 96.00 578 ARG A C 1
ATOM 4386 O O . ARG A 1 578 ? 7.175 6.162 -37.298 1.00 96.00 578 ARG A O 1
ATOM 4393 N N . ARG A 1 579 ? 6.421 5.583 -39.338 1.00 95.12 579 ARG A N 1
ATOM 4394 C CA . ARG A 1 579 ? 6.245 4.161 -39.025 1.00 95.12 579 ARG A CA 1
ATOM 4395 C C . ARG A 1 579 ? 7.563 3.489 -38.638 1.00 95.12 579 ARG A C 1
ATOM 4397 O O . ARG A 1 579 ? 7.573 2.649 -37.745 1.00 95.12 579 ARG A O 1
ATOM 4404 N N . LEU A 1 580 ? 8.665 3.857 -39.293 1.00 95.88 580 LEU A N 1
ATOM 4405 C CA . LEU A 1 580 ? 9.998 3.376 -38.929 1.00 95.88 580 LEU A CA 1
ATOM 4406 C C . LEU A 1 580 ? 10.381 3.830 -37.515 1.00 95.88 580 LEU A C 1
ATOM 4408 O O . LEU A 1 580 ? 10.798 2.999 -36.718 1.00 95.88 580 LEU A O 1
ATOM 4412 N N . LEU A 1 581 ? 10.188 5.111 -37.182 1.00 93.94 581 LEU A N 1
ATOM 4413 C CA . LEU A 1 581 ? 10.479 5.646 -35.844 1.00 93.94 581 LEU A CA 1
ATOM 4414 C C . LEU A 1 581 ? 9.632 4.991 -34.747 1.00 93.94 581 LEU A C 1
ATOM 4416 O O . LEU A 1 581 ? 10.154 4.672 -33.688 1.00 93.94 581 LEU A O 1
ATOM 4420 N N . GLU A 1 582 ? 8.342 4.766 -35.006 1.00 89.62 582 GLU A N 1
ATOM 4421 C CA . GLU A 1 582 ? 7.439 4.063 -34.083 1.00 89.62 582 GLU A CA 1
ATOM 4422 C C . GLU A 1 582 ? 7.850 2.600 -33.866 1.00 89.62 582 GLU A C 1
ATOM 4424 O O . GLU A 1 582 ? 7.605 2.043 -32.799 1.00 89.62 582 GLU A O 1
ATOM 4429 N N . THR A 1 583 ? 8.460 1.976 -34.878 1.00 91.56 583 THR A N 1
ATOM 4430 C CA . THR A 1 583 ? 8.916 0.582 -34.806 1.00 91.56 583 THR A CA 1
ATOM 4431 C C . THR A 1 583 ? 10.262 0.460 -34.089 1.00 91.56 583 THR A C 1
ATOM 4433 O O . THR A 1 583 ? 10.466 -0.489 -33.336 1.00 91.56 583 THR A O 1
ATOM 4436 N N . GLY A 1 584 ? 11.168 1.418 -34.308 1.00 91.19 584 GLY A N 1
ATOM 4437 C CA . GLY A 1 584 ? 12.549 1.363 -33.831 1.00 91.19 584 GLY A CA 1
ATOM 4438 C C . GLY A 1 584 ? 13.403 0.320 -34.566 1.00 91.19 584 GLY A C 1
ATOM 4439 O O . GLY A 1 584 ? 12.898 -0.556 -35.271 1.00 91.19 584 GLY A O 1
ATOM 4440 N N . TRP A 1 585 ? 14.722 0.434 -34.430 1.00 94.62 585 TRP A N 1
ATOM 4441 C CA . TRP A 1 585 ? 15.702 -0.541 -34.917 1.00 94.62 585 TRP A CA 1
ATOM 4442 C C . TRP A 1 585 ? 16.995 -0.446 -34.083 1.00 94.62 585 TRP A C 1
ATOM 4444 O O . TRP A 1 585 ? 17.168 0.549 -33.380 1.00 94.62 585 TRP A O 1
ATOM 4454 N N . PRO A 1 586 ? 17.877 -1.466 -34.109 1.00 92.56 586 PRO A N 1
ATOM 4455 C CA . PRO A 1 586 ? 19.131 -1.454 -33.350 1.00 92.56 586 PRO A CA 1
ATOM 4456 C C . PRO A 1 586 ? 20.076 -0.307 -33.733 1.00 92.56 586 PRO A C 1
ATOM 4458 O O . PRO A 1 586 ? 20.118 0.108 -34.891 1.00 92.56 586 PRO A O 1
ATOM 4461 N N . ASP A 1 587 ? 20.889 0.149 -32.777 1.00 89.31 587 ASP A N 1
ATOM 4462 C CA . ASP A 1 587 ? 21.788 1.302 -32.945 1.00 89.31 587 ASP A CA 1
ATOM 4463 C C . ASP A 1 587 ? 22.900 1.089 -33.990 1.00 89.31 587 ASP A C 1
ATOM 4465 O O . ASP A 1 587 ? 23.480 2.055 -34.475 1.00 89.31 587 ASP A O 1
ATOM 4469 N N . ASP A 1 588 ? 23.203 -0.157 -34.366 1.00 89.88 588 ASP A N 1
ATOM 4470 C CA . ASP A 1 588 ? 24.201 -0.521 -35.380 1.00 89.88 588 ASP A CA 1
ATOM 4471 C C . ASP A 1 588 ? 23.593 -0.821 -36.763 1.00 89.88 588 ASP A C 1
ATOM 4473 O O . ASP A 1 588 ? 24.257 -1.377 -37.648 1.00 89.88 588 ASP A O 1
ATOM 4477 N N . VAL A 1 589 ? 22.336 -0.420 -36.968 1.00 95.38 589 VAL A N 1
ATOM 4478 C CA . VAL A 1 589 ? 21.588 -0.581 -38.217 1.00 95.38 589 VAL A CA 1
ATOM 4479 C C . VAL A 1 589 ? 21.188 0.785 -38.778 1.00 95.38 589 VAL A C 1
ATOM 4481 O O . VAL A 1 589 ? 20.741 1.680 -38.060 1.00 95.38 589 VAL A O 1
ATOM 4484 N N . LEU A 1 590 ? 21.306 0.944 -40.098 1.00 97.19 590 LEU A N 1
ATOM 4485 C CA . LEU A 1 590 ? 20.682 2.048 -40.833 1.00 97.19 590 LEU A CA 1
ATOM 4486 C C . LEU A 1 590 ? 19.560 1.524 -41.727 1.00 97.19 590 LEU A C 1
ATOM 4488 O O . LEU A 1 590 ? 19.612 0.392 -42.214 1.00 97.19 590 LEU A O 1
ATOM 4492 N N . ILE A 1 591 ? 18.554 2.360 -41.984 1.00 98.44 591 ILE A N 1
ATOM 4493 C CA . ILE A 1 591 ? 17.441 2.000 -42.868 1.00 98.44 591 ILE A CA 1
ATOM 4494 C C . ILE A 1 591 ? 17.619 2.660 -44.233 1.00 98.44 591 ILE A C 1
ATOM 4496 O O . ILE A 1 591 ? 17.748 3.877 -44.341 1.00 98.44 591 ILE A O 1
ATOM 4500 N N . ASN A 1 592 ? 17.586 1.862 -45.294 1.00 98.38 592 ASN A N 1
ATOM 4501 C CA . ASN A 1 592 ? 17.624 2.324 -46.674 1.00 98.38 592 ASN A CA 1
ATOM 4502 C C . ASN A 1 592 ? 16.233 2.210 -47.308 1.00 98.38 592 ASN A C 1
ATOM 4504 O O . ASN A 1 592 ? 15.653 1.125 -47.366 1.00 98.38 592 ASN A O 1
ATOM 4508 N N . VAL A 1 593 ? 15.701 3.330 -47.791 1.00 98.50 593 VAL A N 1
ATOM 4509 C CA . VAL A 1 593 ? 14.371 3.430 -48.396 1.00 98.50 593 VAL A CA 1
ATOM 4510 C C . VAL A 1 593 ? 14.497 3.870 -49.848 1.00 98.50 593 VAL A C 1
ATOM 4512 O O . VAL A 1 593 ? 15.015 4.954 -50.132 1.00 98.50 593 VAL A O 1
ATOM 4515 N N . ASN A 1 594 ? 13.960 3.076 -50.776 1.00 98.12 594 ASN A N 1
ATOM 4516 C CA . ASN A 1 594 ? 13.893 3.459 -52.186 1.00 98.12 594 ASN A CA 1
ATOM 4517 C C . ASN A 1 594 ? 12.442 3.586 -52.654 1.00 98.12 594 ASN A C 1
ATOM 4519 O O . ASN A 1 594 ? 11.643 2.657 -52.550 1.00 98.12 594 ASN A O 1
ATOM 4523 N N . PHE A 1 595 ? 12.117 4.747 -53.218 1.00 98.00 595 PHE A N 1
ATOM 4524 C CA . PHE A 1 595 ? 10.819 5.020 -53.822 1.00 98.00 595 PHE A CA 1
ATOM 4525 C C . PHE A 1 595 ? 10.821 4.621 -55.305 1.00 98.00 595 PHE A C 1
ATOM 4527 O O . PHE A 1 595 ? 11.780 4.939 -56.019 1.00 98.00 595 PHE A O 1
ATOM 4534 N N . PRO A 1 596 ? 9.760 3.964 -55.804 1.00 96.31 596 PRO A N 1
ATOM 4535 C CA . PRO A 1 596 ? 9.661 3.541 -57.197 1.00 96.31 596 PRO A CA 1
ATOM 4536 C C . PRO A 1 596 ? 9.512 4.730 -58.152 1.00 96.31 596 PRO A C 1
ATOM 4538 O O . PRO A 1 596 ? 9.029 5.802 -57.783 1.00 96.31 596 PRO A O 1
ATOM 4541 N N . ASN A 1 597 ? 9.909 4.544 -59.415 1.00 93.75 597 ASN A N 1
ATOM 4542 C CA . ASN A 1 597 ? 9.736 5.552 -60.464 1.00 93.75 597 ASN A CA 1
ATOM 4543 C C . ASN A 1 597 ? 8.306 5.513 -61.029 1.00 93.75 597 ASN A C 1
ATOM 4545 O O . ASN A 1 597 ? 8.095 5.150 -62.186 1.00 93.75 597 ASN A O 1
ATOM 4549 N N . CYS A 1 598 ? 7.321 5.860 -60.206 1.00 93.81 598 CYS A N 1
ATOM 4550 C CA . CYS A 1 598 ? 5.919 5.947 -60.604 1.00 93.81 598 CYS A CA 1
ATOM 4551 C C . CYS A 1 598 ? 5.224 7.125 -59.906 1.00 93.81 598 CYS A C 1
ATOM 4553 O O . CYS A 1 598 ? 5.790 7.741 -59.002 1.00 93.81 598 CYS A O 1
ATOM 4555 N N . ALA A 1 599 ? 4.017 7.469 -60.358 1.00 94.06 599 ALA A N 1
ATOM 4556 C CA . ALA A 1 599 ? 3.194 8.465 -59.677 1.00 94.06 599 ALA A CA 1
ATOM 4557 C C . ALA A 1 599 ? 2.787 7.958 -58.275 1.00 94.06 599 ALA A C 1
ATOM 4559 O O . ALA A 1 599 ? 2.656 6.743 -58.101 1.00 94.06 599 ALA A O 1
ATOM 4560 N N . PRO A 1 600 ? 2.556 8.841 -57.284 1.00 95.12 600 PRO A N 1
ATOM 4561 C CA . PRO A 1 600 ? 2.217 8.433 -55.918 1.00 95.12 600 PRO A CA 1
ATOM 4562 C C . PRO A 1 600 ? 1.053 7.438 -55.821 1.00 95.12 600 PRO A C 1
ATOM 4564 O O . PRO A 1 600 ? 1.085 6.551 -54.972 1.00 95.12 600 PRO A O 1
ATOM 4567 N N . GLU A 1 601 ? 0.052 7.563 -56.690 1.00 95.88 601 GLU A N 1
ATOM 4568 C CA . GLU A 1 601 ? -1.157 6.733 -56.721 1.00 95.88 601 GLU A CA 1
ATOM 4569 C C . GLU A 1 601 ? -0.907 5.339 -57.314 1.00 95.88 601 GLU A C 1
ATOM 4571 O O . GLU A 1 601 ? -1.704 4.428 -57.112 1.00 95.88 601 GLU A O 1
ATOM 4576 N N . ALA A 1 602 ? 0.195 5.172 -58.049 1.00 95.88 602 ALA A N 1
ATOM 4577 C CA . ALA A 1 602 ? 0.588 3.917 -58.682 1.00 95.88 602 ALA A CA 1
ATOM 4578 C C . ALA A 1 602 ? 1.521 3.065 -57.803 1.00 95.88 602 ALA A C 1
ATOM 4580 O O . ALA A 1 602 ? 1.917 1.976 -58.216 1.00 95.88 602 ALA A O 1
ATOM 4581 N N . VAL A 1 603 ? 1.875 3.543 -56.603 1.00 97.31 603 VAL A N 1
ATOM 4582 C CA . VAL A 1 603 ? 2.699 2.789 -55.653 1.00 97.31 603 VAL A CA 1
ATOM 4583 C C . VAL A 1 603 ? 1.928 1.561 -55.172 1.00 97.31 603 VAL A C 1
ATOM 4585 O O . VAL A 1 603 ? 0.873 1.679 -54.553 1.00 97.31 603 VAL A O 1
ATOM 4588 N N . SER A 1 604 ? 2.474 0.371 -55.418 1.00 94.81 604 SER A N 1
ATOM 4589 C CA . SER A 1 604 ? 1.801 -0.901 -55.130 1.00 94.81 604 SER A CA 1
ATOM 4590 C C . SER A 1 604 ? 1.828 -1.301 -53.648 1.00 94.81 604 SER A C 1
ATOM 4592 O O . SER A 1 604 ? 1.193 -2.281 -53.263 1.00 94.81 604 SER A O 1
ATOM 4594 N N . GLY A 1 605 ? 2.588 -0.585 -52.815 1.00 95.94 605 GLY A N 1
ATOM 4595 C CA . GLY A 1 605 ? 2.709 -0.812 -51.374 1.00 95.94 605 GLY A CA 1
ATOM 4596 C C . GLY A 1 605 ? 4.127 -0.582 -50.845 1.00 95.94 605 GLY A C 1
ATOM 4597 O O . GLY A 1 605 ? 4.988 -0.060 -51.551 1.00 95.94 605 GLY A O 1
ATOM 4598 N N . ILE A 1 606 ? 4.362 -0.989 -49.595 1.00 97.75 606 ILE A N 1
ATOM 4599 C CA . ILE A 1 606 ? 5.680 -0.993 -48.941 1.00 97.75 606 ILE A CA 1
ATOM 4600 C C . ILE A 1 606 ? 6.107 -2.452 -48.753 1.00 97.75 606 ILE A C 1
ATOM 4602 O O . ILE A 1 606 ? 5.326 -3.245 -48.226 1.00 97.75 606 ILE A O 1
ATOM 4606 N N . ARG A 1 607 ? 7.330 -2.801 -49.158 1.00 97.75 607 ARG A N 1
ATOM 4607 C CA . ARG A 1 607 ? 7.931 -4.127 -48.959 1.00 97.75 607 ARG A CA 1
ATOM 4608 C C . ARG A 1 607 ? 9.197 -4.000 -48.118 1.00 97.75 607 ARG A C 1
ATOM 4610 O O . ARG A 1 607 ? 10.042 -3.153 -48.398 1.00 97.75 607 ARG A O 1
ATOM 4617 N N . VAL A 1 608 ? 9.314 -4.842 -47.094 1.00 97.25 608 VAL A N 1
ATOM 4618 C CA . VAL A 1 608 ? 10.565 -5.019 -46.347 1.00 97.25 608 VAL A CA 1
ATOM 4619 C C . VAL A 1 608 ? 11.415 -6.012 -47.125 1.00 97.25 608 VAL A C 1
ATOM 4621 O O . VAL A 1 608 ? 10.930 -7.090 -47.457 1.00 97.25 608 VAL A O 1
ATOM 4624 N N . THR A 1 609 ? 12.640 -5.625 -47.455 1.00 97.00 609 THR A N 1
ATOM 4625 C CA . THR A 1 609 ? 13.466 -6.314 -48.453 1.00 97.00 609 THR A CA 1
ATOM 4626 C C . THR A 1 609 ? 14.870 -6.592 -47.939 1.00 97.00 609 THR A C 1
ATOM 4628 O O . THR A 1 609 ? 15.345 -5.927 -47.016 1.00 97.00 609 THR A O 1
ATOM 4631 N N . HIS A 1 610 ? 15.561 -7.545 -48.564 1.00 94.00 610 HIS A N 1
ATOM 4632 C CA . HIS A 1 610 ? 17.008 -7.685 -48.405 1.00 94.00 610 HIS A CA 1
ATOM 4633 C C . HIS A 1 610 ? 17.761 -6.898 -49.489 1.00 94.00 610 HIS A C 1
ATOM 4635 O O . HIS A 1 610 ? 17.208 -6.541 -50.531 1.00 94.00 610 HIS A O 1
ATOM 4641 N N . GLN A 1 611 ? 19.043 -6.626 -49.245 1.00 92.56 611 GLN A N 1
ATOM 4642 C CA . GLN A 1 611 ? 19.931 -6.048 -50.252 1.00 92.56 611 GLN A CA 1
ATOM 4643 C C . GLN A 1 611 ? 20.092 -7.044 -51.411 1.00 92.56 611 GLN A C 1
ATOM 4645 O O . GLN A 1 611 ? 20.529 -8.176 -51.190 1.00 92.56 611 GLN A O 1
ATOM 4650 N N . GLY A 1 612 ? 19.712 -6.646 -52.628 1.00 89.25 612 GLY A N 1
ATOM 4651 C CA . GLY A 1 612 ? 19.867 -7.474 -53.825 1.00 89.25 612 GLY A CA 1
ATOM 4652 C C . GLY A 1 612 ? 21.292 -7.475 -54.382 1.00 89.25 612 GLY A C 1
ATOM 4653 O O . GLY A 1 612 ? 22.170 -6.740 -53.930 1.00 89.25 612 GLY A O 1
ATOM 4654 N N . ARG A 1 613 ? 21.535 -8.266 -55.426 1.00 83.75 613 ARG A N 1
ATOM 4655 C CA . ARG A 1 613 ? 22.813 -8.258 -56.159 1.00 83.75 613 ARG A CA 1
ATOM 4656 C C . ARG A 1 613 ? 22.671 -7.626 -57.531 1.00 83.75 613 ARG A C 1
ATOM 4658 O O . ARG A 1 613 ? 21.825 -8.024 -58.328 1.00 83.75 613 ARG A O 1
ATOM 4665 N N . ARG A 1 614 ? 23.555 -6.678 -57.849 1.00 71.75 614 ARG A N 1
ATOM 4666 C CA . ARG A 1 614 ? 23.725 -6.204 -59.225 1.00 71.75 614 ARG A CA 1
ATOM 4667 C C . ARG A 1 614 ? 24.867 -6.974 -59.871 1.00 71.75 614 ARG A C 1
ATOM 4669 O O . ARG A 1 614 ? 25.961 -7.039 -59.342 1.00 71.75 614 ARG A O 1
ATOM 4676 N N . GLY A 1 615 ? 24.634 -7.560 -61.041 1.00 61.09 615 GLY A N 1
ATOM 4677 C CA . GLY A 1 615 ? 25.736 -8.127 -61.822 1.00 61.09 615 GLY A CA 1
ATOM 4678 C C . GLY A 1 615 ? 26.710 -7.034 -62.286 1.00 61.09 615 GLY A C 1
ATOM 4679 O O . GLY A 1 615 ? 26.286 -5.913 -62.566 1.00 61.09 615 GLY A O 1
ATOM 4680 N N . ALA A 1 616 ? 27.990 -7.379 -62.470 1.00 53.53 616 ALA A N 1
ATOM 4681 C CA . ALA A 1 616 ? 29.090 -6.489 -62.890 1.00 53.53 616 ALA A CA 1
ATOM 4682 C C . ALA A 1 616 ? 28.896 -5.736 -64.237 1.00 53.53 616 ALA A C 1
ATOM 4684 O O . ALA A 1 616 ? 29.780 -5.015 -64.692 1.00 53.53 616 ALA A O 1
ATOM 4685 N N . ALA A 1 617 ? 27.751 -5.895 -64.905 1.00 53.53 617 ALA A N 1
ATOM 4686 C CA . ALA A 1 617 ? 27.468 -5.427 -66.262 1.00 53.53 617 ALA A CA 1
ATOM 4687 C C . ALA A 1 617 ? 26.959 -3.969 -66.364 1.00 53.53 617 ALA A C 1
ATOM 4689 O O . ALA A 1 617 ? 26.578 -3.533 -67.454 1.00 53.53 617 ALA A O 1
ATOM 4690 N N . SER A 1 618 ? 26.903 -3.215 -65.259 1.00 63.06 618 SER A N 1
ATOM 4691 C CA . SER A 1 618 ? 26.329 -1.861 -65.230 1.00 63.06 618 SER A CA 1
ATOM 4692 C C . SER A 1 618 ? 27.346 -0.742 -65.483 1.00 63.06 618 SER A C 1
ATOM 4694 O O . SER A 1 618 ? 26.946 0.299 -65.999 1.00 63.06 618 SER A O 1
ATOM 4696 N N . LEU A 1 619 ? 28.636 -0.930 -65.181 1.00 71.81 619 LEU A N 1
ATOM 4697 C CA . LEU A 1 619 ? 29.667 0.097 -65.364 1.00 71.81 619 LEU A CA 1
ATOM 4698 C C . LEU A 1 619 ? 30.065 0.231 -66.845 1.00 71.81 619 LEU A C 1
ATOM 4700 O O . LEU A 1 619 ? 30.380 -0.749 -67.517 1.00 71.81 619 LEU A O 1
ATOM 4704 N N . SER A 1 620 ? 30.078 1.457 -67.360 1.00 76.75 620 SER A N 1
ATOM 4705 C CA . SER A 1 620 ? 30.599 1.805 -68.683 1.00 76.75 620 SER A CA 1
ATOM 4706 C C . SER A 1 620 ? 31.726 2.817 -68.543 1.00 76.75 620 SER A C 1
ATOM 4708 O O . SER A 1 620 ? 31.511 3.882 -67.969 1.00 76.75 620 SER A O 1
ATOM 4710 N N . ILE A 1 621 ? 32.891 2.510 -69.103 1.00 83.56 621 ILE A N 1
ATOM 4711 C CA . ILE A 1 621 ? 34.013 3.445 -69.193 1.00 83.56 621 ILE A CA 1
ATOM 4712 C C . ILE A 1 621 ? 34.017 4.004 -70.616 1.00 83.56 621 ILE A C 1
ATOM 4714 O O . ILE A 1 621 ? 34.176 3.250 -71.573 1.00 83.56 621 ILE A O 1
ATOM 4718 N N . ASP A 1 622 ? 33.770 5.304 -70.748 1.00 85.69 622 ASP A N 1
ATOM 4719 C CA . ASP A 1 622 ? 33.801 6.028 -72.020 1.00 85.69 622 ASP A CA 1
ATOM 4720 C C . ASP A 1 622 ? 35.153 6.736 -72.152 1.00 85.69 622 ASP A C 1
ATOM 4722 O O . ASP A 1 622 ? 35.414 7.735 -71.478 1.00 85.69 622 ASP A O 1
ATOM 4726 N N . GLU A 1 623 ? 36.033 6.172 -72.975 1.00 91.94 623 GLU A N 1
ATOM 4727 C CA . GLU A 1 623 ? 37.330 6.759 -73.303 1.00 91.94 623 GLU A CA 1
ATOM 4728 C C . GLU A 1 623 ? 37.164 7.843 -74.372 1.00 91.94 623 GLU A C 1
ATOM 4730 O O . GLU A 1 623 ? 36.561 7.633 -75.425 1.00 91.94 623 GLU A O 1
ATOM 4735 N N . ARG A 1 624 ? 37.730 9.019 -74.109 1.00 91.81 624 ARG A N 1
ATOM 4736 C CA . ARG A 1 624 ? 37.751 10.165 -75.018 1.00 91.81 624 ARG A CA 1
ATOM 4737 C C . ARG A 1 624 ? 39.155 10.734 -75.108 1.00 91.81 624 ARG A C 1
ATOM 4739 O O . ARG A 1 624 ? 39.996 10.479 -74.257 1.00 91.81 624 ARG A O 1
ATOM 4746 N N . VAL A 1 625 ? 39.395 11.554 -76.124 1.00 91.31 625 VAL A N 1
ATOM 4747 C CA . VAL A 1 625 ? 40.687 12.213 -76.341 1.00 91.31 625 VAL A CA 1
ATOM 4748 C C . VAL A 1 625 ? 40.502 13.723 -76.241 1.00 91.31 625 VAL A C 1
ATOM 4750 O O . VAL A 1 625 ? 39.557 14.275 -76.810 1.00 91.31 625 VAL A O 1
ATOM 4753 N N . ASP A 1 626 ? 41.347 14.388 -75.455 1.00 90.25 626 ASP A N 1
ATOM 4754 C CA . ASP A 1 626 ? 41.322 15.843 -75.306 1.00 90.25 626 ASP A CA 1
ATOM 4755 C C . ASP A 1 626 ? 41.925 16.552 -76.537 1.00 90.25 626 ASP A C 1
ATOM 4757 O O . ASP A 1 626 ? 42.481 15.933 -77.445 1.00 90.25 626 ASP A O 1
ATOM 4761 N N . ALA A 1 627 ? 41.848 17.885 -76.575 1.00 88.50 627 ALA A N 1
ATOM 4762 C CA . ALA A 1 627 ? 42.386 18.672 -77.690 1.00 88.50 627 ALA A CA 1
ATOM 4763 C C . ALA A 1 627 ? 43.925 18.596 -77.840 1.00 88.50 627 ALA A C 1
ATOM 4765 O O . ALA A 1 627 ? 44.464 19.103 -78.821 1.00 88.50 627 ALA A O 1
ATOM 4766 N N . ARG A 1 628 ? 44.638 17.999 -76.875 1.00 89.81 628 ARG A N 1
ATOM 4767 C CA . ARG A 1 628 ? 46.094 17.788 -76.876 1.00 89.81 628 ARG A CA 1
ATOM 4768 C C . ARG A 1 628 ? 46.477 16.336 -77.188 1.00 89.81 628 ARG A C 1
ATOM 4770 O O . ARG A 1 628 ? 47.665 16.029 -77.188 1.00 89.81 628 ARG A O 1
ATOM 4777 N N . GLY A 1 629 ? 45.506 15.465 -77.469 1.00 90.50 629 GLY A N 1
ATOM 4778 C CA . GLY A 1 629 ? 45.746 14.059 -77.785 1.00 90.50 629 GLY A CA 1
ATOM 4779 C C . GLY A 1 629 ? 45.842 13.137 -76.566 1.00 90.50 629 GLY A C 1
ATOM 4780 O O . GLY A 1 629 ? 46.209 11.977 -76.733 1.00 90.50 629 GLY A O 1
ATOM 4781 N N . ASN A 1 630 ? 45.523 13.606 -75.356 1.00 92.50 630 ASN A N 1
ATOM 4782 C CA . ASN A 1 630 ? 45.558 12.762 -74.161 1.00 92.50 630 ASN A CA 1
ATOM 4783 C C . ASN A 1 630 ? 44.226 12.038 -73.970 1.00 92.50 630 ASN A C 1
ATOM 4785 O O . ASN A 1 630 ? 43.161 12.658 -74.042 1.00 92.50 630 ASN A O 1
ATOM 4789 N N . ALA A 1 631 ? 44.291 10.741 -73.672 1.00 91.81 631 ALA A N 1
ATOM 4790 C CA . ALA A 1 631 ? 43.119 9.976 -73.276 1.00 91.81 631 ALA A CA 1
ATOM 4791 C C . ALA A 1 631 ? 42.602 10.444 -71.904 1.00 91.81 631 ALA A C 1
ATOM 4793 O O . ALA A 1 631 ? 43.376 10.653 -70.967 1.00 91.81 631 ALA A O 1
ATOM 4794 N N . TYR A 1 632 ? 41.285 10.577 -71.781 1.00 91.12 632 TYR A N 1
ATOM 4795 C CA . TYR A 1 632 ? 40.574 10.772 -70.524 1.00 91.12 632 TYR A CA 1
ATOM 4796 C C . TYR A 1 632 ? 39.324 9.892 -70.501 1.00 91.12 632 TYR A C 1
ATOM 4798 O O . TYR A 1 632 ? 38.745 9.581 -71.541 1.00 91.12 632 TYR A O 1
ATOM 4806 N N . TYR A 1 633 ? 38.909 9.474 -69.309 1.00 91.12 633 TYR A N 1
ATOM 4807 C CA . TYR A 1 633 ? 37.893 8.439 -69.138 1.00 91.12 633 TYR A CA 1
ATOM 4808 C C . TYR A 1 633 ? 36.716 8.978 -68.332 1.00 91.12 633 TYR A C 1
ATOM 4810 O O . TYR A 1 633 ? 36.904 9.554 -67.260 1.00 91.12 633 TYR A O 1
ATOM 4818 N N . TRP A 1 634 ? 35.501 8.757 -68.825 1.00 85.69 634 TRP A N 1
ATOM 4819 C CA . TRP A 1 634 ? 34.272 8.992 -68.076 1.00 85.69 634 TRP A CA 1
ATOM 4820 C C . TRP A 1 634 ? 33.725 7.680 -67.536 1.00 85.69 634 TRP A C 1
ATOM 4822 O O . TRP A 1 634 ? 33.479 6.739 -68.290 1.00 85.69 634 TRP A O 1
ATOM 4832 N N . LEU A 1 635 ? 33.468 7.644 -66.232 1.00 81.88 635 LEU A N 1
ATOM 4833 C CA . LEU A 1 635 ? 32.678 6.581 -65.628 1.00 81.88 635 LEU A CA 1
ATOM 4834 C C . LEU A 1 635 ? 31.194 6.894 -65.825 1.00 81.88 635 LEU A C 1
ATOM 4836 O O . LEU A 1 635 ? 30.717 7.982 -65.503 1.00 81.88 635 LEU A O 1
ATOM 4840 N N . GLY A 1 636 ? 30.460 5.932 -66.365 1.00 73.88 636 GLY A N 1
ATOM 4841 C CA . GLY A 1 636 ? 29.016 5.989 -66.527 1.00 73.88 636 GLY A CA 1
ATOM 4842 C C . GLY A 1 636 ? 28.370 4.658 -66.171 1.00 73.88 636 GLY A C 1
ATOM 4843 O O . GLY A 1 636 ? 29.052 3.653 -65.989 1.00 73.88 636 GLY A O 1
ATOM 4844 N N . TYR A 1 637 ? 27.040 4.651 -66.114 1.00 72.38 637 TYR A N 1
ATOM 4845 C CA . TYR A 1 637 ? 26.263 3.442 -65.854 1.00 72.38 637 TYR A CA 1
ATOM 4846 C C . TYR A 1 637 ? 25.246 3.178 -66.971 1.00 72.38 637 TYR A C 1
ATOM 4848 O O . TYR A 1 637 ? 24.511 4.081 -67.405 1.00 72.38 637 TYR A O 1
ATOM 4856 N N . ARG A 1 638 ? 25.174 1.923 -67.425 1.00 69.88 638 ARG A N 1
ATOM 4857 C CA . ARG A 1 638 ? 24.110 1.415 -68.299 1.00 69.88 638 ARG A CA 1
ATOM 4858 C C . ARG A 1 638 ? 22.873 1.111 -67.451 1.00 69.88 638 ARG A C 1
ATOM 4860 O O . ARG A 1 638 ? 22.944 0.349 -66.494 1.00 69.88 638 ARG A O 1
ATOM 4867 N N . ARG A 1 639 ? 21.723 1.686 -67.821 1.00 68.44 639 ARG A N 1
ATOM 4868 C CA . ARG A 1 639 ? 20.425 1.390 -67.192 1.00 68.44 639 ARG A CA 1
ATOM 4869 C C . ARG A 1 639 ? 19.838 0.129 -67.828 1.00 68.44 639 ARG A C 1
ATOM 4871 O O . ARG A 1 639 ? 19.131 0.223 -68.824 1.00 68.44 639 ARG A O 1
ATOM 4878 N N . ASN A 1 640 ? 20.169 -1.036 -67.288 1.00 69.25 640 ASN A N 1
ATOM 4879 C CA . ASN A 1 640 ? 19.591 -2.320 -67.685 1.00 69.25 640 ASN A CA 1
ATOM 4880 C C . ASN A 1 640 ? 18.993 -2.972 -66.428 1.00 69.25 640 ASN A C 1
ATOM 4882 O O . ASN A 1 640 ? 19.689 -2.960 -65.412 1.00 69.25 640 ASN A O 1
ATOM 4886 N N . PRO A 1 641 ? 17.759 -3.513 -66.453 1.00 66.19 641 PRO A N 1
ATOM 4887 C CA . PRO A 1 641 ? 17.155 -4.152 -65.281 1.00 66.19 641 PRO A CA 1
ATOM 4888 C C . PRO A 1 641 ? 18.005 -5.269 -64.656 1.00 66.19 641 PRO A C 1
ATOM 4890 O O . PRO A 1 641 ? 17.882 -5.511 -63.463 1.00 66.19 641 PRO A O 1
ATOM 4893 N N . GLY A 1 642 ? 18.907 -5.911 -65.408 1.00 68.19 642 GLY A N 1
ATOM 4894 C CA . GLY A 1 642 ? 19.732 -6.995 -64.866 1.00 68.19 642 GLY A CA 1
ATOM 4895 C C . GLY A 1 642 ? 18.889 -8.161 -64.314 1.00 68.19 642 GLY A C 1
ATOM 4896 O O . GLY A 1 642 ? 17.674 -8.201 -64.513 1.00 68.19 642 GLY A O 1
ATOM 4897 N N . PRO A 1 643 ? 19.518 -9.159 -63.674 1.00 69.06 643 PRO A N 1
ATOM 4898 C CA . PRO A 1 643 ? 18.793 -10.182 -62.929 1.00 69.06 643 PRO A CA 1
ATOM 4899 C C . PRO A 1 643 ? 18.202 -9.592 -61.641 1.00 69.06 643 PRO A C 1
ATOM 4901 O O . PRO A 1 643 ? 18.813 -8.736 -61.005 1.00 69.06 643 PRO A O 1
ATOM 4904 N N . VAL A 1 644 ? 17.020 -10.076 -61.263 1.00 81.69 644 VAL A N 1
ATOM 4905 C CA . VAL A 1 644 ? 16.278 -9.631 -60.081 1.00 81.69 644 VAL A CA 1
ATOM 4906 C C . VAL A 1 644 ? 16.102 -10.822 -59.141 1.00 81.69 644 VAL A C 1
ATOM 4908 O O . VAL A 1 644 ? 15.612 -11.870 -59.561 1.00 81.69 644 VAL A O 1
ATOM 4911 N N . GLU A 1 645 ? 16.516 -10.670 -57.886 1.00 88.00 645 GLU A N 1
ATOM 4912 C CA . GLU A 1 645 ? 16.335 -11.684 -56.842 1.00 88.00 645 GLU A CA 1
ATOM 4913 C C . GLU A 1 645 ? 14.963 -11.497 -56.169 1.00 88.00 645 GLU A C 1
ATOM 4915 O O . GLU A 1 645 ? 14.587 -10.350 -55.904 1.00 88.00 645 GLU A O 1
ATOM 4920 N N . PRO A 1 646 ? 14.199 -12.571 -55.892 1.00 89.12 646 PRO A N 1
ATOM 4921 C CA . PRO A 1 646 ? 12.947 -12.467 -55.140 1.00 89.12 646 PRO A CA 1
ATOM 4922 C C . PRO A 1 646 ? 13.165 -11.778 -53.789 1.00 89.12 646 PRO A C 1
ATOM 4924 O O . PRO A 1 646 ? 14.197 -11.994 -53.168 1.00 89.12 646 PRO A O 1
ATOM 4927 N N . ASP A 1 647 ? 12.208 -10.961 -53.343 1.00 90.69 647 ASP A N 1
ATOM 4928 C CA . ASP A 1 647 ? 12.237 -10.246 -52.051 1.00 90.69 647 ASP A CA 1
ATOM 4929 C C . ASP A 1 647 ? 13.411 -9.258 -51.853 1.00 90.69 647 ASP A C 1
ATOM 4931 O O . ASP A 1 647 ? 13.629 -8.726 -50.756 1.00 90.69 647 ASP A O 1
ATOM 4935 N N . SER A 1 648 ? 14.140 -8.950 -52.929 1.00 94.88 648 SER A N 1
ATOM 4936 C CA . SER A 1 648 ? 15.193 -7.935 -52.931 1.00 94.88 648 SER A CA 1
ATOM 4937 C C . SER A 1 648 ? 14.649 -6.516 -53.093 1.00 94.88 648 SER A C 1
ATOM 4939 O O . SER A 1 648 ? 13.564 -6.274 -53.629 1.00 94.88 648 SER A O 1
ATOM 4941 N N . ASP A 1 649 ? 15.452 -5.542 -52.676 1.00 94.00 649 ASP A N 1
ATOM 4942 C CA . ASP A 1 649 ? 15.185 -4.120 -52.888 1.00 94.00 649 ASP A CA 1
ATOM 4943 C C . ASP A 1 649 ? 14.997 -3.754 -54.370 1.00 94.00 649 ASP A C 1
ATOM 4945 O O . ASP A 1 649 ? 14.131 -2.936 -54.694 1.00 94.00 649 ASP A O 1
ATOM 4949 N N . ILE A 1 650 ? 15.758 -4.393 -55.264 1.00 92.12 650 ILE A N 1
ATOM 4950 C CA . ILE A 1 650 ? 15.661 -4.237 -56.721 1.00 92.12 650 ILE A CA 1
ATOM 4951 C C . ILE A 1 650 ? 14.295 -4.715 -57.231 1.00 92.12 650 ILE A C 1
ATOM 4953 O O . ILE A 1 650 ? 13.643 -3.990 -57.987 1.00 92.12 650 ILE A O 1
ATOM 4957 N N . GLU A 1 651 ? 13.852 -5.907 -56.817 1.00 93.44 651 GLU A N 1
ATOM 4958 C CA . GLU A 1 651 ? 12.561 -6.475 -57.231 1.00 93.44 651 GLU A CA 1
ATOM 4959 C C . GLU A 1 651 ? 11.408 -5.576 -56.823 1.00 93.44 651 GLU A C 1
ATOM 4961 O O . GLU A 1 651 ? 10.602 -5.185 -57.669 1.00 93.44 651 GLU A O 1
ATOM 4966 N N . ALA A 1 652 ? 11.376 -5.194 -55.547 1.00 94.69 652 ALA A N 1
ATOM 4967 C CA . ALA A 1 652 ? 10.291 -4.408 -54.992 1.00 94.69 652 ALA A CA 1
ATOM 4968 C C . ALA A 1 652 ? 10.135 -3.075 -55.733 1.00 94.69 652 ALA A C 1
ATOM 4970 O O . ALA A 1 652 ? 9.028 -2.707 -56.129 1.00 94.69 652 ALA A O 1
ATOM 4971 N N . VAL A 1 653 ? 11.243 -2.375 -55.988 1.00 94.06 653 VAL A N 1
ATOM 4972 C CA . VAL A 1 653 ? 11.224 -1.080 -56.682 1.00 94.06 653 VAL A CA 1
ATOM 4973 C C . VAL A 1 653 ? 10.811 -1.223 -58.145 1.00 94.06 653 VAL A C 1
ATOM 4975 O O . VAL A 1 653 ? 10.076 -0.372 -58.651 1.00 94.06 653 VAL A O 1
ATOM 4978 N N . TYR A 1 654 ? 11.239 -2.283 -58.836 1.00 91.81 654 TYR A N 1
ATOM 4979 C CA . TYR A 1 654 ? 10.817 -2.548 -60.218 1.00 91.81 654 TYR A CA 1
ATOM 4980 C C . TYR A 1 654 ? 9.352 -2.976 -60.314 1.00 91.81 654 TYR A C 1
ATOM 4982 O O . TYR A 1 654 ? 8.687 -2.635 -61.291 1.00 91.81 654 TYR A O 1
ATOM 4990 N N . ALA A 1 655 ? 8.830 -3.639 -59.283 1.00 93.31 655 ALA A N 1
ATOM 4991 C CA . ALA A 1 655 ? 7.419 -3.982 -59.148 1.00 93.31 655 ALA A CA 1
ATOM 4992 C C . ALA A 1 655 ? 6.528 -2.790 -58.739 1.00 93.31 655 ALA A C 1
ATOM 4994 O O . ALA A 1 655 ? 5.315 -2.951 -58.622 1.00 93.31 655 ALA A O 1
ATOM 4995 N N . GLY A 1 656 ? 7.100 -1.597 -58.533 1.00 95.00 656 GLY A N 1
ATOM 4996 C CA . GLY A 1 656 ? 6.350 -0.395 -58.158 1.00 95.00 656 GLY A CA 1
ATOM 4997 C C . GLY A 1 656 ? 6.081 -0.254 -56.657 1.00 95.00 656 GLY A C 1
ATOM 4998 O O . GLY A 1 656 ? 5.266 0.582 -56.266 1.00 95.00 656 GLY A O 1
ATOM 4999 N N . ALA A 1 657 ? 6.760 -1.028 -55.810 1.00 97.31 657 ALA A N 1
ATOM 5000 C CA . ALA A 1 657 ? 6.686 -0.914 -54.358 1.00 97.31 657 ALA A CA 1
ATOM 5001 C C . ALA A 1 657 ? 7.803 -0.015 -53.800 1.00 97.31 657 ALA A C 1
ATOM 5003 O O . ALA A 1 657 ? 8.884 0.110 -54.376 1.00 97.31 657 ALA A O 1
ATOM 5004 N N . ILE A 1 658 ? 7.551 0.594 -52.642 1.00 98.44 658 ILE A N 1
ATOM 5005 C CA . ILE A 1 658 ? 8.589 1.230 -51.823 1.00 98.44 658 ILE A CA 1
ATOM 5006 C C . ILE A 1 658 ? 9.361 0.117 -51.119 1.00 98.44 658 ILE A C 1
ATOM 5008 O O . ILE A 1 658 ? 8.753 -0.667 -50.387 1.00 98.44 658 ILE A O 1
ATOM 5012 N N . SER A 1 659 ? 10.675 0.052 -51.316 1.00 98.19 659 SER A N 1
ATOM 5013 C CA . SER A 1 659 ? 11.525 -0.890 -50.584 1.00 98.19 659 SER A CA 1
ATOM 5014 C C . SER A 1 659 ? 12.049 -0.272 -49.295 1.00 98.19 659 SER A C 1
ATOM 5016 O O . SER A 1 659 ? 12.383 0.915 -49.248 1.00 98.19 659 SER A O 1
ATOM 5018 N N . VAL A 1 660 ? 12.104 -1.090 -48.247 1.00 98.31 660 VAL A N 1
ATOM 5019 C CA . VAL A 1 660 ? 12.678 -0.768 -46.941 1.00 98.31 660 VAL A CA 1
ATOM 5020 C C . VAL A 1 660 ? 13.667 -1.874 -46.594 1.00 98.31 660 VAL A C 1
ATOM 5022 O O . VAL A 1 660 ? 13.266 -2.991 -46.272 1.00 98.31 660 VAL A O 1
ATOM 5025 N N . THR A 1 661 ? 14.954 -1.556 -46.655 1.00 97.81 661 THR A N 1
ATOM 5026 C CA . THR A 1 661 ? 16.050 -2.499 -46.411 1.00 97.81 661 THR A CA 1
ATOM 5027 C C . THR A 1 661 ? 16.838 -2.057 -45.188 1.00 97.81 661 THR A C 1
ATOM 5029 O O . THR A 1 661 ? 17.368 -0.947 -45.161 1.00 97.81 661 THR A O 1
ATOM 5032 N N . ALA A 1 662 ? 16.944 -2.921 -44.181 1.00 96.81 662 ALA A N 1
ATOM 5033 C CA . ALA A 1 662 ? 17.842 -2.708 -43.051 1.00 96.81 662 ALA A CA 1
ATOM 5034 C C . ALA A 1 662 ? 19.275 -3.095 -43.452 1.00 96.81 662 ALA A C 1
ATOM 5036 O O . ALA A 1 662 ? 19.499 -4.201 -43.945 1.00 96.81 662 ALA A O 1
ATOM 5037 N N . LEU A 1 663 ? 20.235 -2.190 -43.258 1.00 95.19 663 LEU A N 1
ATOM 5038 C CA . LEU A 1 663 ? 21.648 -2.409 -43.564 1.00 95.19 663 LEU A CA 1
ATOM 5039 C C . LEU A 1 663 ? 22.460 -2.395 -42.268 1.00 95.19 663 LEU A C 1
ATOM 5041 O O . LEU A 1 663 ? 22.378 -1.452 -41.481 1.00 95.19 663 LEU A O 1
ATOM 5045 N N . HIS A 1 664 ? 23.239 -3.454 -42.057 1.00 91.56 664 HIS A N 1
ATOM 5046 C CA . HIS A 1 664 ? 24.062 -3.630 -40.865 1.00 91.56 664 HIS A CA 1
ATOM 5047 C C . HIS A 1 664 ? 25.399 -2.899 -41.021 1.00 91.56 664 HIS A C 1
ATOM 5049 O O . HIS A 1 664 ? 26.078 -3.066 -42.035 1.00 91.56 664 HIS A O 1
ATOM 5055 N N . MET A 1 665 ? 25.810 -2.140 -40.004 1.00 89.56 665 MET A N 1
ATOM 5056 C CA . MET A 1 665 ? 27.115 -1.464 -40.008 1.00 89.56 665 MET A CA 1
ATOM 5057 C C . MET A 1 665 ? 28.260 -2.419 -39.679 1.00 89.56 665 MET A C 1
ATOM 5059 O O . MET A 1 665 ? 29.386 -2.259 -40.152 1.00 89.56 665 MET A O 1
ATOM 5063 N N . ASN A 1 666 ? 27.966 -3.455 -38.894 1.00 86.50 666 ASN A N 1
ATOM 5064 C CA . ASN A 1 666 ? 28.907 -4.530 -38.640 1.00 86.50 666 ASN A CA 1
ATOM 5065 C C . ASN A 1 666 ? 28.867 -5.564 -39.774 1.00 86.50 666 ASN A C 1
ATOM 5067 O O . ASN A 1 666 ? 27.970 -6.401 -39.831 1.00 86.50 666 ASN A O 1
ATOM 5071 N N . LEU A 1 667 ? 29.882 -5.532 -40.636 1.00 86.81 667 LEU A N 1
ATOM 5072 C CA . LEU A 1 667 ? 30.038 -6.458 -41.763 1.00 86.81 667 LEU A CA 1
ATOM 5073 C C . LEU A 1 667 ? 30.643 -7.818 -41.361 1.00 86.81 667 LEU A C 1
ATOM 5075 O O . LEU A 1 667 ? 31.040 -8.602 -42.226 1.00 86.81 667 LEU A O 1
ATOM 5079 N N . THR A 1 668 ? 30.758 -8.116 -40.060 1.00 88.50 668 THR A N 1
ATOM 5080 C CA . THR A 1 668 ? 31.260 -9.412 -39.587 1.00 88.50 668 THR A CA 1
ATOM 5081 C C . THR A 1 668 ? 30.325 -10.528 -40.042 1.00 88.50 668 THR A C 1
ATOM 5083 O O . THR A 1 668 ? 29.210 -10.666 -39.548 1.00 88.50 668 THR A O 1
ATOM 5086 N N . HIS A 1 669 ? 30.808 -11.389 -40.937 1.00 90.12 669 HIS A N 1
ATOM 5087 C CA . HIS A 1 669 ? 30.099 -12.613 -41.295 1.00 90.12 669 HIS A CA 1
ATOM 5088 C C . HIS A 1 669 ? 30.307 -13.666 -40.199 1.00 90.12 669 HIS A C 1
ATOM 5090 O O . HIS A 1 669 ? 31.297 -14.407 -40.206 1.00 90.12 669 HIS A O 1
ATOM 5096 N N . TYR A 1 670 ? 29.404 -13.689 -39.217 1.00 85.12 670 TYR A N 1
ATOM 5097 C CA . TYR A 1 670 ? 29.545 -14.487 -37.995 1.00 85.12 670 TYR A CA 1
ATOM 5098 C C . TYR A 1 670 ? 29.733 -15.990 -38.250 1.00 85.12 670 TYR A C 1
ATOM 5100 O O . TYR A 1 670 ? 30.544 -16.612 -37.564 1.00 85.12 670 TYR A O 1
ATOM 5108 N N . ASP A 1 671 ? 29.108 -16.560 -39.282 1.00 86.06 671 ASP A N 1
ATOM 5109 C CA . ASP A 1 671 ? 29.291 -17.976 -39.641 1.00 86.06 671 ASP A CA 1
ATOM 5110 C C . ASP A 1 671 ? 30.724 -18.277 -40.102 1.00 86.06 671 ASP A C 1
ATOM 5112 O O . ASP A 1 671 ? 31.335 -19.286 -39.724 1.00 86.06 671 ASP A O 1
ATOM 5116 N N . THR A 1 672 ? 31.311 -17.358 -40.875 1.00 91.62 672 THR A N 1
ATOM 5117 C CA . THR A 1 672 ? 32.721 -17.466 -41.270 1.00 91.62 672 THR A CA 1
ATOM 5118 C C . THR A 1 672 ? 33.612 -17.246 -40.057 1.00 91.62 672 THR A C 1
ATOM 5120 O O . THR A 1 672 ? 34.563 -17.996 -39.865 1.00 91.62 672 THR A O 1
ATOM 5123 N N . GLN A 1 673 ? 33.299 -16.278 -39.189 1.00 90.75 673 GLN A N 1
ATOM 5124 C CA . GLN A 1 673 ? 34.057 -16.051 -37.958 1.00 90.75 673 GLN A CA 1
ATOM 5125 C C . GLN A 1 673 ? 34.072 -17.302 -37.064 1.00 90.75 673 GLN A C 1
ATOM 5127 O O . GLN A 1 673 ? 35.130 -17.667 -36.551 1.00 90.75 673 GLN A O 1
ATOM 5132 N N . ALA A 1 674 ? 32.936 -17.984 -36.904 1.00 83.75 674 ALA A N 1
ATOM 5133 C CA . ALA A 1 674 ? 32.836 -19.232 -36.153 1.00 83.75 674 ALA A CA 1
ATOM 5134 C C . ALA A 1 674 ? 33.696 -20.341 -36.782 1.00 83.75 674 ALA A C 1
ATOM 5136 O O . ALA A 1 674 ? 34.472 -20.999 -36.083 1.00 83.75 674 ALA A O 1
ATOM 5137 N N . SER A 1 675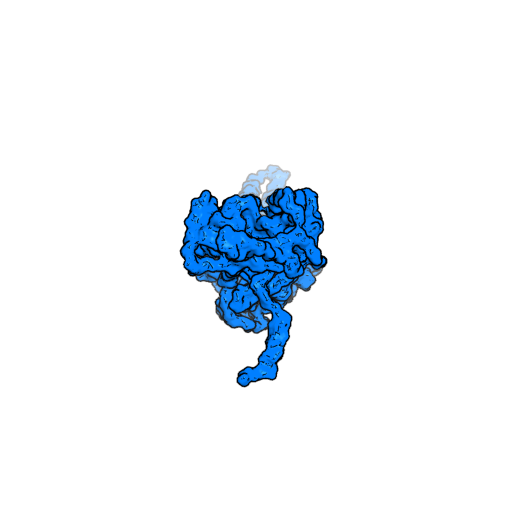 ? 33.636 -20.479 -38.110 1.00 89.69 675 SER A N 1
ATOM 5138 C CA . SER A 1 675 ? 34.461 -21.429 -38.868 1.00 89.69 675 SER A CA 1
ATOM 5139 C C . SER A 1 675 ? 35.961 -21.148 -38.702 1.00 89.69 675 SER A C 1
ATOM 5141 O O . SER A 1 675 ? 36.750 -22.066 -38.475 1.00 89.69 675 SER A O 1
ATOM 5143 N N . LEU A 1 676 ? 36.362 -19.873 -38.738 1.00 88.81 676 LEU A N 1
ATOM 5144 C CA . LEU A 1 676 ? 37.748 -19.447 -38.536 1.00 88.81 676 LEU A CA 1
ATOM 5145 C C . LEU A 1 676 ? 38.210 -19.682 -37.092 1.00 88.81 676 LEU A C 1
ATOM 5147 O O . LEU A 1 676 ? 39.318 -20.170 -36.893 1.00 88.81 676 LEU A O 1
ATOM 5151 N N . ARG A 1 677 ? 37.374 -19.409 -36.078 1.00 86.94 677 ARG A N 1
ATOM 5152 C CA . ARG A 1 677 ? 37.698 -19.714 -34.669 1.00 86.94 677 ARG A CA 1
ATOM 5153 C C . ARG A 1 677 ? 37.983 -21.199 -34.476 1.00 86.94 677 ARG A C 1
ATOM 5155 O O . ARG A 1 677 ? 38.944 -21.542 -33.798 1.00 86.94 677 ARG A O 1
ATOM 5162 N N . HIS A 1 678 ? 37.185 -22.068 -35.095 1.00 81.62 678 HIS A N 1
ATOM 5163 C CA . HIS A 1 678 ? 37.433 -23.505 -35.060 1.00 81.62 678 HIS A CA 1
ATOM 5164 C C . HIS A 1 678 ? 38.747 -23.878 -35.763 1.00 81.62 678 HIS A C 1
ATOM 5166 O O . HIS A 1 678 ? 39.570 -24.588 -35.187 1.00 81.62 678 HIS A O 1
ATOM 5172 N N . ALA A 1 679 ? 38.974 -23.363 -36.976 1.00 85.56 679 ALA A N 1
ATOM 5173 C CA . ALA A 1 679 ? 40.167 -23.662 -37.767 1.00 85.56 679 ALA A CA 1
ATOM 5174 C C . ALA A 1 679 ? 41.472 -23.196 -37.092 1.00 85.56 679 ALA A C 1
ATOM 5176 O O . ALA A 1 679 ? 42.468 -23.918 -37.107 1.00 85.56 679 ALA A O 1
ATOM 5177 N N . PHE A 1 680 ? 41.467 -22.016 -36.468 1.00 83.06 680 PHE A N 1
ATOM 5178 C CA . PHE A 1 680 ? 42.648 -21.436 -35.822 1.00 83.06 680 PHE A CA 1
ATOM 5179 C C . PHE A 1 680 ? 42.842 -21.860 -34.357 1.00 83.06 680 PHE A C 1
ATOM 5181 O O . PHE A 1 680 ? 43.916 -21.633 -33.811 1.00 83.06 680 PHE A O 1
ATOM 5188 N N . ALA A 1 681 ? 41.871 -22.525 -33.720 1.00 78.62 681 ALA A N 1
ATOM 5189 C CA . ALA A 1 681 ? 42.036 -23.081 -32.371 1.00 78.62 681 ALA A CA 1
ATOM 5190 C C . ALA A 1 681 ? 42.883 -24.372 -32.329 1.00 78.62 681 ALA A C 1
ATOM 5192 O O . ALA A 1 681 ? 43.323 -24.776 -31.255 1.00 78.62 681 ALA A O 1
ATOM 5193 N N . GLN A 1 682 ? 43.111 -25.038 -33.471 1.00 62.41 682 GLN A N 1
ATOM 5194 C CA . GLN A 1 682 ? 43.703 -26.386 -33.518 1.00 62.41 682 GLN A CA 1
ATOM 5195 C C . GLN A 1 682 ? 45.211 -26.446 -33.814 1.00 62.41 682 GLN A C 1
ATOM 5197 O O . GLN A 1 682 ? 45.789 -27.531 -33.759 1.00 62.41 682 GLN A O 1
ATOM 5202 N N . LYS A 1 683 ? 45.886 -25.326 -34.103 1.00 57.12 683 LYS A N 1
ATOM 5203 C CA . LYS A 1 683 ? 47.348 -25.309 -34.282 1.00 57.12 683 LYS A CA 1
ATOM 5204 C C . LYS A 1 683 ? 47.970 -24.069 -33.639 1.00 57.12 683 LYS A C 1
ATOM 5206 O O . LYS A 1 683 ? 47.571 -22.964 -34.001 1.00 57.12 683 LYS A O 1
ATOM 5211 N N . PRO A 1 684 ? 48.967 -24.217 -32.747 1.00 58.09 684 PRO A N 1
ATOM 5212 C CA . PRO A 1 684 ? 49.803 -23.089 -32.379 1.00 58.09 684 PRO A CA 1
ATOM 5213 C C . PRO A 1 684 ? 50.525 -22.585 -33.630 1.00 58.09 684 PRO A C 1
ATOM 5215 O O . PRO A 1 684 ? 51.070 -23.374 -34.404 1.00 58.09 684 PRO A O 1
ATOM 5218 N N . VAL A 1 685 ? 50.499 -21.270 -33.828 1.00 65.62 685 VAL A N 1
ATOM 5219 C CA . VAL A 1 685 ? 51.348 -20.597 -34.810 1.00 65.62 685 VAL A CA 1
ATOM 5220 C C . VAL A 1 685 ? 52.784 -20.704 -34.288 1.00 65.62 685 VAL A C 1
ATOM 5222 O O . VAL A 1 685 ? 53.145 -20.002 -33.347 1.00 65.62 685 VAL A O 1
ATOM 5225 N N . THR A 1 686 ? 53.554 -21.655 -34.823 1.00 57.72 686 THR A N 1
ATOM 5226 C CA . THR A 1 686 ? 55.025 -21.650 -34.747 1.00 57.72 686 THR A CA 1
ATOM 5227 C C . THR A 1 686 ? 55.596 -20.582 -35.651 1.00 57.72 686 THR A C 1
ATOM 5229 O O . THR A 1 686 ? 55.120 -20.526 -36.811 1.00 57.72 686 THR A O 1
#

Secondary structure (DSSP, 8-state):
---HHHHHH-HHHHHHHHHTTTPPP-HHHHHHHHHHHHHHHHHHHHHHHHHHHHHHHHHHHHHTT---HHHHHHHHHHHHHHHHHHHHHHHHHHHHHHHHHHSPPPPPTTSPSSSGGG-EEEEEES--S-SS---HHHHHHHTT-EEHHHHHHHH-SS--EE-HHHHHHHHHHHHHHHHHHHHTS-PEE----SEE-HHHHHHTT-TTTTGGGSPBPTTS-EE-SSTHHHHHGGGTT-EEEGGGPSEEEEEEEEEE---TT-TTSS-SSSSS-SEEEEEEEEEEE-TTTHHHHHHHHHHHHHHHHHHTT--EEEEEPPTTTS-TT-SEEEEEEEEETTTTEEEEEEEEEE-TTHHHHHTT-EEE-TT-SS-EEPEEEEEEEEEHHHHHHHHHHHHB-TTS-EEPPGGGTTTTTT--EE-PPP----SPPEEEEE-SS-TT-HHHHHHHHHHHTT-SEEEEEEESS--TT--S----SS---EEEEETTEEEESS-HHHHHHHIIIIIS-SSPPSEEEEEEEES---GGGGGT-HHHHHHHHHHHTT--EEEEEE---S-TTSPP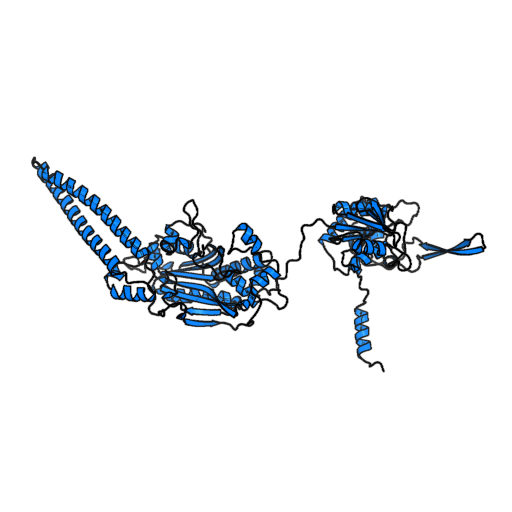-HHHHHHHHHHHHHHHHHH---TTEEEEEEE-SS-GGG---EEEEB-----GGGEEEEEEE-TTS-EEEEEEE--------TTBHHHHHHTTPEEEEEEES----HHHHHHHHHHHTSS---

Foldseek 3Di:
DDDLCVLVVCVPVVQVQLVLQVDHRDSVVLVVLVVVLVVLVVVLVVLVVLLVVLVVVLVVQVVVVHDSPVSVVSNVVSVVVNVVSVVVSVVSVVVSVVSVLPGFFGADPPFAGDAPVPWAFDDWDADQPFLADAFLQCLCVQLVFKAQPVVCVPPRFQDIGGDDLLVLLLVLLLVLLVCLCVVPVPADEDDFDQWAAPLLCSLQSCPPPPPVFWDADPVHTTGAQDCLSRVVLVQFQHAAEQVCPWHKHKYKDKGATPCPPCPPPPRDANLGHRIFIFIKIKIWHALVCQVVVLVSQVVLLVVSCVLLSWIKTKIWGGSNHDDRQANTKIFIWTDFNNVSDTHTWKIKGKRQLRSQVSRVGWYDDDPDPDTHRIIMIMMTSGRSRVVSRRQLRSQADPVSKGADRPSSCVSSVNDGISHRDDDPDPDQAAEEEEEQQFQPDPFSVLVQLLVVVRGPRYAYFYAHHHRFQVFLDWDDPDDKDWDDPDDNGIHIPTALLNRLCCVQPPVDPDDGGQEYEYTLDAAACFAPSLRRGSSNSNQQSCLVVQHAYERHYFHDDLDPPDDTQSQQCNVCVNVVVVVDVVVDDDSQKHKYKYAARDHNVQQPEEAEAEGDHDPPQFWDWDWDADPVGDIDIDIDTNSDLHDDDPRGCSVQNVVRHIYIYIDGNDPDPVVVVVVVCVVVVPDDDD